Protein AF-A0ABD5FS19-F1 (afdb_monomer)

Nearest PDB structures (foldseek):
  4tph-assembly1_B  TM=1.450E-01  e=2.438E-01  Shewanella oneidensis MR-1
  6grk-assembly3_B  TM=1.676E-01  e=4.017E+00  Aeromonas hydrophila

Mean predicted aligned error: 8.97 Å

pLDDT: mean 82.82, std 18.38, range [23.53, 98.62]

Foldseek 3Di:
DPLVVLLVLLLLLVLQVLLVLLLLQVCLDPDNDQDLVPQPPPVCDPVSVVSVVSCCRHVFLSLLSLLLVLLNLLQVLQQCVPVPPPPNVVSLVVSLVVCCVVQVVVLVVLLVVVVVVVLVVVVCCCVVVVDDPCVSVVVCVQLPHPVSLSFFSAKDWQPAAFPVRHTQIAGAHVLRLSLSSLLSSVLSVCVVVLLVCLLVPLPVVLVVLLVCQLRSNFPPDTSHGSSNNNSSSNNNSCSSVNHRPLVVLVDPVNQVCLVVLLVVLSVVLSVCPSPHNVNSNSSSSNSVSSSSNSSNVSSVVVVPDPDDSPPSSVCSVCSVVSNSCSLVVCVPVVVVVVVVCCVVCVVPVCVVDPDDPPVVVVVVVVVVVVVVVSRRD

Solvent-accessible surface area (backbone atoms only — not comparable to full-atom values): 20138 Å² total; per-residue (Å²): 129,60,60,70,62,47,41,54,50,42,58,46,53,41,41,37,60,34,27,50,24,51,48,31,47,75,54,72,67,84,68,86,74,80,69,70,87,74,47,53,83,86,76,55,45,75,64,43,51,49,53,51,51,49,42,46,47,22,71,47,58,15,57,20,28,62,47,44,52,27,22,53,49,20,23,64,71,28,55,63,60,80,77,58,71,88,51,58,68,62,49,51,54,54,49,51,59,53,40,42,67,72,44,53,47,55,51,52,53,54,39,50,52,47,52,52,52,53,50,51,54,52,52,49,42,27,71,76,67,67,44,62,77,62,59,59,57,51,53,43,49,75,37,63,41,80,66,26,42,71,49,47,40,33,66,50,58,50,93,53,45,28,94,85,71,44,57,39,61,48,50,14,16,68,48,52,78,51,29,59,59,48,20,49,51,45,49,61,70,48,37,70,62,52,46,61,48,34,73,76,40,37,66,62,53,40,50,52,33,49,49,31,43,40,50,47,52,57,70,76,44,82,43,47,50,35,63,49,53,31,27,18,43,51,19,25,37,40,18,68,68,73,46,49,63,56,64,58,49,54,34,67,69,52,36,52,48,16,47,54,47,19,52,53,23,45,55,50,30,64,77,36,57,91,49,59,57,64,24,55,33,35,42,41,48,16,32,57,24,36,30,47,32,50,55,42,52,48,44,50,54,57,71,71,44,93,82,58,81,69,68,59,56,71,45,33,76,47,18,61,54,53,55,68,45,44,63,64,51,46,69,51,49,52,60,52,51,53,51,49,50,52,64,73,51,48,75,64,51,62,77,73,56,85,80,72,99,57,67,68,63,52,50,52,52,50,51,51,50,50,52,50,49,70,69,63,109

Organism: Bacteroides fragilis (NCBI:txid817)

Radius of gyration: 22.94 Å; Cα contacts (8 Å, |Δi|>4): 409; chains: 1; bounding box: 53×56×65 Å

InterPro domains:
  IPR002656 Acyltransferase 3 domain [PF01757] (19-354)

Sequence (377 aa):
MNNQTLDSKVCRNLQLPLAIMVVFLHSFGLPSDVDIAGIDYTSLTGLDFYNLIRVICSRLLSNCAVPAFFIISGYYFFYDINSLGNNHKSYFIGKWRKRLYSLLIPYLVWNTIYILYTFFIRIAGVIIKGKSLSSIYDWISEYGNFFSLYWNCTSWSATIPNIFGSYEGFTSPLLFPMWFIRDLIVVVLIAPLLYFILKKYPLATVFSLVICYTLSINFNVPGLSIISITFFAVGASIAIHRKSLIQILSMPAIKISAYCMSVISLIVSIVIFEQGLLYQIVYKIFCLFGTISLFNILASLLAHNKYRDYKFTKFSGASFFIFAMHIFVLGIIVPVLNFAYFFLFKGNILTVVGGVKNSWHLFLHYQTLLAISLFQL

Secondary structure (DSSP, 8-state):
--HHHHHHHHHHHHHHHHHHHHHHHH---SSS---STT--TTT--HHHHHHHHHIIIIIIGGGGHHHHHHHHHHHHHHTTGGGSTT-HHHHHHHHHHHHIIIIIHHHHHHHHHHHHHHHHHHHHHHHHH---THHHHHHHHHT-STTGGGTTSEEEE-SS--TTS---EEEE-SSGGGHHHHHHHHHHHHHHHHHHHHHH-HHHHHHHHHHHHHTT----BTTB-HHHHHHHHHHHHHHHTT--HHHHHTSHHHHHHHHHHHHHHHHHHHHTTT-HHHHHHHHHHHHHHHHHHHHHHHHHHHHH-TT-TTTSTTSTTHHHHHHHHHHHHHHHHHHHHHHHHHHHHHHHHTTT------HHHHHHHHHHHHHHHHS--

Structure (mmCIF, N/CA/C/O backbone):
data_AF-A0ABD5FS19-F1
#
_entry.id   AF-A0ABD5FS19-F1
#
loop_
_atom_site.group_PDB
_atom_site.id
_atom_site.type_symbol
_atom_site.label_atom_id
_atom_site.label_alt_id
_atom_site.label_comp_id
_atom_site.label_asym_id
_atom_site.label_entity_id
_atom_site.label_seq_id
_atom_site.pdbx_PDB_ins_code
_atom_site.Cartn_x
_atom_site.Cartn_y
_atom_site.Cartn_z
_atom_site.occupancy
_atom_site.B_iso_or_equiv
_atom_site.auth_seq_id
_atom_site.auth_comp_id
_atom_site.auth_asym_id
_atom_site.auth_atom_id
_atom_site.pdbx_PDB_model_num
ATOM 1 N N . MET A 1 1 ? -23.362 17.175 8.823 1.00 55.53 1 MET A N 1
ATOM 2 C CA . MET A 1 1 ? -23.360 15.766 8.356 1.00 55.53 1 MET A CA 1
ATOM 3 C C . MET A 1 1 ? -22.959 14.898 9.541 1.00 55.53 1 MET A C 1
ATOM 5 O O . MET A 1 1 ? -22.041 15.302 10.237 1.00 55.53 1 MET A O 1
ATOM 9 N N . ASN A 1 2 ? -23.631 13.775 9.816 1.00 70.69 2 ASN A N 1
ATOM 10 C CA . ASN A 1 2 ? -23.195 12.862 10.887 1.00 70.69 2 ASN A CA 1
ATOM 11 C C . ASN A 1 2 ? -21.801 12.300 10.533 1.00 70.69 2 ASN A C 1
ATOM 13 O O . ASN A 1 2 ? -21.577 11.927 9.379 1.00 70.69 2 ASN A O 1
ATOM 17 N N . ASN A 1 3 ? -20.881 12.219 11.495 1.00 71.94 3 ASN A N 1
ATOM 18 C CA . ASN A 1 3 ? -19.509 11.734 11.302 1.00 71.94 3 ASN A CA 1
ATOM 19 C C . ASN A 1 3 ? -19.455 10.369 10.588 1.00 71.94 3 ASN A C 1
ATOM 21 O O . ASN A 1 3 ? -18.656 10.183 9.676 1.00 71.94 3 ASN A O 1
ATOM 25 N N . GLN A 1 4 ? -20.388 9.458 10.887 1.00 68.56 4 GLN A N 1
ATOM 26 C CA . GLN A 1 4 ? -20.472 8.149 10.219 1.00 68.56 4 GLN A CA 1
ATOM 27 C C . GLN A 1 4 ? -20.791 8.257 8.717 1.00 68.56 4 GLN A C 1
ATOM 29 O O . GLN A 1 4 ? -20.263 7.510 7.893 1.00 68.56 4 GLN A O 1
ATOM 34 N N . THR A 1 5 ? -21.641 9.218 8.345 1.00 78.62 5 THR A N 1
ATOM 35 C CA . THR A 1 5 ? -21.975 9.482 6.938 1.00 78.62 5 THR A CA 1
ATOM 36 C C . THR A 1 5 ? -20.817 10.148 6.197 1.00 78.62 5 THR A C 1
ATOM 38 O O . THR A 1 5 ? -20.646 9.908 5.004 1.00 78.62 5 THR A O 1
ATOM 41 N N . LEU A 1 6 ? -19.996 10.942 6.894 1.00 82.94 6 LEU A N 1
ATOM 42 C CA . LEU A 1 6 ? -18.801 11.565 6.329 1.00 82.94 6 LEU A CA 1
ATOM 43 C C . LEU A 1 6 ? -17.693 10.538 6.085 1.00 82.94 6 LEU A C 1
ATOM 45 O O . LEU A 1 6 ? -17.169 10.493 4.976 1.00 82.94 6 LEU A O 1
ATOM 49 N N . ASP A 1 7 ? -17.407 9.672 7.061 1.00 86.31 7 ASP A N 1
ATOM 50 C CA . ASP A 1 7 ? -16.398 8.612 6.936 1.00 86.31 7 ASP A CA 1
ATOM 51 C C . ASP A 1 7 ? -16.684 7.716 5.720 1.00 86.31 7 ASP A C 1
ATOM 53 O O . ASP A 1 7 ? -15.810 7.499 4.880 1.00 86.31 7 ASP A O 1
ATOM 57 N N . SER A 1 8 ? -17.940 7.271 5.573 1.00 86.75 8 SER A N 1
ATOM 58 C CA . SER A 1 8 ? -18.391 6.463 4.430 1.00 86.75 8 SER A CA 1
ATOM 59 C C . SER A 1 8 ? -18.205 7.163 3.088 1.00 86.75 8 SER A C 1
ATOM 61 O O . SER A 1 8 ? -17.662 6.580 2.144 1.00 86.75 8 SER A O 1
ATOM 63 N N . LYS A 1 9 ? -18.592 8.439 2.999 1.00 85.75 9 LYS A N 1
ATOM 64 C CA . LYS A 1 9 ? -18.441 9.217 1.768 1.00 85.75 9 LYS A CA 1
ATOM 65 C C . LYS A 1 9 ? -16.978 9.462 1.417 1.00 85.75 9 LYS A C 1
ATOM 67 O O . LYS A 1 9 ? -16.621 9.287 0.255 1.00 85.75 9 LYS A O 1
ATOM 72 N N . VAL A 1 10 ? -16.136 9.840 2.379 1.00 86.44 10 VAL A N 1
ATOM 73 C CA . VAL A 1 10 ? -14.706 10.078 2.130 1.00 86.44 10 VAL A CA 1
ATOM 74 C C . VAL A 1 10 ? -14.036 8.784 1.677 1.00 86.44 10 VAL A C 1
ATOM 76 O O . VAL A 1 10 ? -13.439 8.757 0.605 1.00 86.44 10 VAL A O 1
ATOM 79 N N . CYS A 1 11 ? -14.209 7.683 2.414 1.00 88.38 11 CYS A N 1
ATOM 80 C CA . CYS A 1 11 ? -13.580 6.409 2.064 1.00 88.38 11 CYS A CA 1
ATOM 81 C C . CYS A 1 11 ? -14.018 5.900 0.685 1.00 88.38 11 CYS A C 1
ATOM 83 O O . CYS A 1 11 ? -13.180 5.451 -0.093 1.00 88.38 11 CYS A O 1
ATOM 85 N N . ARG A 1 12 ? -15.311 5.998 0.346 1.00 86.12 12 ARG A N 1
ATOM 86 C CA . ARG A 1 12 ? -15.819 5.564 -0.964 1.00 86.12 12 ARG A CA 1
ATOM 87 C C . ARG A 1 12 ? -15.303 6.435 -2.110 1.00 86.12 12 ARG A C 1
ATOM 89 O O . ARG A 1 12 ? -14.964 5.903 -3.162 1.00 86.12 12 ARG A O 1
ATOM 96 N N . ASN A 1 13 ? -15.234 7.753 -1.920 1.00 86.25 13 ASN A N 1
ATOM 97 C CA . ASN A 1 13 ? -14.739 8.668 -2.950 1.00 86.25 13 ASN A CA 1
ATOM 98 C C . ASN A 1 13 ? -13.209 8.634 -3.093 1.00 86.25 13 ASN A C 1
ATOM 100 O O . ASN A 1 13 ? -12.718 8.990 -4.158 1.00 86.25 13 ASN A O 1
ATOM 104 N N . LEU A 1 14 ? -12.462 8.170 -2.081 1.00 88.00 14 LEU A N 1
ATOM 105 C CA . LEU A 1 14 ? -11.017 7.941 -2.192 1.00 88.00 14 LEU A CA 1
ATOM 106 C C . LEU A 1 14 ? -10.673 6.749 -3.089 1.00 88.00 14 LEU A C 1
ATOM 108 O O . LEU A 1 14 ? -9.644 6.780 -3.751 1.00 88.00 14 LEU A O 1
ATOM 112 N N . GLN A 1 15 ? -11.517 5.717 -3.165 1.00 87.25 15 GLN A N 1
ATOM 113 C CA . GLN A 1 15 ? -11.172 4.469 -3.863 1.00 87.25 15 GLN A CA 1
ATOM 114 C C . GLN A 1 15 ? -10.730 4.669 -5.319 1.00 87.25 15 GLN A C 1
ATOM 116 O O . GLN A 1 15 ? -9.799 4.008 -5.768 1.00 87.25 15 GLN A O 1
ATOM 121 N N . LEU A 1 16 ? -11.381 5.565 -6.068 1.00 87.81 16 LEU A N 1
ATOM 122 C CA . LEU A 1 16 ? -11.031 5.821 -7.467 1.00 87.81 16 LEU A CA 1
ATOM 123 C C . LEU A 1 16 ? -9.725 6.623 -7.620 1.00 87.81 16 LEU A C 1
ATOM 125 O O . LEU A 1 16 ? -8.843 6.121 -8.313 1.00 87.81 16 LEU A O 1
ATOM 129 N N . PRO A 1 17 ? -9.543 7.795 -6.976 1.00 90.00 17 PRO A N 1
ATOM 130 C CA . PRO A 1 17 ? -8.254 8.485 -6.957 1.00 90.00 17 PRO A CA 1
ATOM 131 C C . PRO A 1 17 ? -7.098 7.578 -6.536 1.00 90.00 17 PRO A C 1
ATOM 133 O O . PRO A 1 17 ? -6.066 7.565 -7.196 1.00 90.00 17 PRO A O 1
ATOM 136 N N . LEU A 1 18 ? -7.294 6.765 -5.495 1.00 91.56 18 LEU A N 1
ATOM 137 C CA . LEU A 1 18 ? -6.275 5.834 -5.024 1.00 91.56 18 LEU A CA 1
ATOM 138 C C . LEU A 1 18 ? -5.951 4.744 -6.055 1.00 91.56 18 LEU A C 1
ATOM 140 O O . LEU A 1 18 ? -4.785 4.415 -6.243 1.00 91.56 18 LEU A O 1
ATOM 144 N N . ALA A 1 19 ? -6.950 4.206 -6.760 1.00 89.56 19 ALA A N 1
ATOM 145 C CA . ALA A 1 19 ? -6.707 3.252 -7.842 1.00 89.56 19 ALA A CA 1
ATOM 146 C C . ALA A 1 19 ? -5.926 3.892 -9.003 1.00 89.56 19 ALA A C 1
ATOM 148 O O . ALA A 1 19 ? -5.012 3.272 -9.531 1.00 89.56 19 ALA A O 1
ATOM 149 N N . ILE A 1 20 ? -6.236 5.142 -9.363 1.00 89.81 20 ILE A N 1
ATOM 150 C CA . ILE A 1 20 ? -5.501 5.898 -10.392 1.00 89.81 20 ILE A CA 1
ATOM 151 C C . ILE A 1 20 ? -4.053 6.156 -9.954 1.00 89.81 20 ILE A C 1
ATOM 153 O O . ILE A 1 20 ? -3.135 6.005 -10.753 1.00 89.81 20 ILE A O 1
ATOM 157 N N . MET A 1 21 ? -3.833 6.487 -8.682 1.00 91.50 21 MET A N 1
ATOM 158 C CA . MET A 1 21 ? -2.493 6.620 -8.108 1.00 91.50 21 MET A CA 1
ATOM 159 C C . MET A 1 21 ? -1.697 5.312 -8.218 1.00 91.50 21 MET A C 1
ATOM 161 O O . MET A 1 21 ? -0.532 5.343 -8.586 1.00 91.50 21 MET A O 1
ATOM 165 N N . VAL A 1 22 ? -2.318 4.147 -8.008 1.00 89.44 22 VAL A N 1
ATOM 166 C CA . VAL A 1 22 ? -1.642 2.857 -8.255 1.00 89.44 22 VAL A CA 1
ATOM 167 C C . VAL A 1 22 ? -1.255 2.692 -9.731 1.00 89.44 22 VAL A C 1
ATOM 169 O O . VAL A 1 22 ? -0.171 2.195 -10.019 1.00 89.44 22 VAL A O 1
ATOM 172 N N . VAL A 1 23 ? -2.078 3.156 -10.678 1.00 89.06 23 VAL A N 1
ATOM 173 C CA . VAL A 1 23 ? -1.700 3.142 -12.104 1.00 89.06 23 VAL A CA 1
ATOM 174 C C . VAL A 1 23 ? -0.482 4.030 -12.359 1.00 89.06 23 VAL A C 1
ATOM 176 O O . VAL A 1 23 ? 0.440 3.600 -13.046 1.00 89.06 23 VAL A O 1
ATOM 179 N N . PHE A 1 24 ? -0.443 5.237 -11.785 1.00 87.38 24 PHE A N 1
ATOM 180 C CA . PHE A 1 24 ? 0.720 6.123 -11.898 1.00 87.38 24 PHE A CA 1
ATOM 181 C C . PHE A 1 24 ? 1.978 5.519 -11.268 1.00 87.38 24 PHE A C 1
ATOM 183 O O . PHE A 1 24 ? 3.045 5.619 -11.865 1.00 87.38 24 PHE A O 1
ATOM 190 N N . LEU A 1 25 ? 1.856 4.822 -10.133 1.00 85.12 25 LEU A N 1
ATOM 191 C CA . LEU A 1 25 ? 2.974 4.116 -9.496 1.00 85.12 25 LEU A CA 1
ATOM 192 C C . LEU A 1 25 ? 3.667 3.131 -10.451 1.00 85.12 25 LEU A C 1
ATOM 194 O O . LEU A 1 25 ? 4.890 3.019 -10.445 1.00 85.12 25 LEU A O 1
ATOM 198 N N . HIS A 1 26 ? 2.883 2.440 -11.280 1.00 82.56 26 HIS A N 1
ATOM 199 C CA . HIS A 1 26 ? 3.366 1.442 -12.240 1.00 82.56 26 HIS A CA 1
ATOM 200 C C . HIS A 1 26 ? 3.585 1.990 -13.656 1.00 82.56 26 HIS A C 1
ATOM 202 O O . HIS A 1 26 ? 4.006 1.257 -14.547 1.00 82.56 26 HIS A O 1
ATOM 208 N N . SER A 1 27 ? 3.330 3.278 -13.878 1.00 79.00 27 SER A N 1
ATOM 209 C CA . SER A 1 27 ? 3.465 3.937 -15.174 1.00 79.00 27 SER A CA 1
ATOM 210 C C . SER A 1 27 ? 4.589 4.961 -15.112 1.00 79.00 27 SER A C 1
ATOM 212 O O . SER A 1 27 ? 4.345 6.168 -15.113 1.00 79.00 27 SER A O 1
ATOM 214 N N . PHE A 1 28 ? 5.836 4.486 -15.075 1.00 66.75 28 PHE A N 1
ATOM 215 C CA . PHE A 1 28 ? 6.964 5.390 -14.893 1.00 66.75 28 PHE A CA 1
ATOM 216 C C . PHE A 1 28 ? 7.374 6.145 -16.163 1.00 66.75 28 PHE A C 1
ATOM 218 O O . PHE A 1 28 ? 8.245 6.969 -16.053 1.00 66.75 28 PHE A O 1
ATOM 225 N N . GLY A 1 29 ? 6.759 5.995 -17.340 1.00 61.09 29 GLY A N 1
ATOM 226 C CA . GLY A 1 29 ? 7.199 6.739 -18.539 1.00 61.09 29 GLY A CA 1
ATOM 227 C C . GLY A 1 29 ? 8.622 6.369 -19.007 1.00 61.09 29 GLY A C 1
ATOM 228 O O . GLY A 1 29 ? 9.231 5.435 -18.492 1.00 61.09 29 GLY A O 1
ATOM 229 N N . LEU A 1 30 ? 9.137 7.060 -20.030 1.00 55.97 30 LEU A N 1
ATOM 230 C CA . LEU A 1 30 ? 10.420 6.753 -20.691 1.00 55.97 30 LEU A CA 1
ATOM 231 C C . LEU A 1 30 ? 11.322 8.001 -20.749 1.00 55.97 30 LEU A C 1
ATOM 233 O O . LEU A 1 30 ? 10.772 9.088 -20.955 1.00 55.97 30 LEU A O 1
ATOM 237 N N . PRO A 1 31 ? 12.665 7.875 -20.621 1.00 60.69 31 PRO A N 1
ATOM 238 C CA . PRO A 1 31 ? 13.443 6.680 -20.232 1.00 60.69 31 PRO A CA 1
ATOM 239 C C . PRO A 1 31 ? 13.215 6.290 -18.762 1.00 60.69 31 PRO A C 1
ATOM 241 O O . PRO A 1 31 ? 12.739 7.116 -17.995 1.00 60.69 31 PRO A O 1
ATOM 244 N N . SER A 1 32 ? 13.504 5.050 -18.348 1.00 59.72 32 SER A N 1
ATOM 245 C CA . SER A 1 32 ? 13.251 4.586 -16.968 1.00 59.72 32 SER A CA 1
ATOM 246 C C . SER A 1 32 ? 14.016 5.381 -15.919 1.00 59.72 32 SER A C 1
ATOM 248 O O . SER A 1 32 ? 13.501 5.550 -14.826 1.00 59.72 32 SER A O 1
ATOM 250 N N . ASP A 1 33 ? 15.179 5.920 -16.256 1.00 64.69 33 ASP A N 1
ATOM 251 C CA . ASP A 1 33 ? 16.037 6.608 -15.301 1.00 64.69 33 ASP A CA 1
ATOM 252 C C . ASP A 1 33 ? 15.766 8.114 -15.382 1.00 64.69 33 ASP A C 1
ATOM 254 O O . ASP A 1 33 ? 15.631 8.674 -16.474 1.00 64.69 33 ASP A O 1
ATOM 258 N N . VAL A 1 34 ? 15.630 8.767 -14.227 1.00 69.44 34 VAL A N 1
ATOM 259 C CA . VAL A 1 34 ? 15.417 10.217 -14.144 1.00 69.44 34 VAL A CA 1
ATOM 260 C C . VAL A 1 34 ? 16.568 10.823 -13.367 1.00 69.44 34 VAL A C 1
ATOM 262 O O . VAL A 1 34 ? 16.692 10.601 -12.164 1.00 69.44 34 VAL A O 1
ATOM 265 N N . ASP A 1 35 ? 17.381 11.619 -14.053 1.00 68.75 35 ASP A N 1
ATOM 266 C CA . ASP A 1 35 ? 18.395 12.438 -13.406 1.00 68.75 35 ASP A CA 1
ATOM 267 C C . ASP A 1 35 ? 17.763 13.742 -12.903 1.00 68.75 35 ASP A C 1
ATOM 269 O O . ASP A 1 35 ? 17.669 14.736 -13.620 1.00 68.75 35 ASP A O 1
ATOM 273 N N . ILE A 1 36 ? 17.270 13.719 -11.662 1.00 70.75 36 ILE A N 1
ATOM 274 C CA . ILE A 1 36 ? 16.729 14.919 -11.001 1.00 70.75 36 ILE A CA 1
ATOM 275 C C . ILE A 1 36 ? 17.852 15.895 -10.624 1.00 70.75 36 ILE A C 1
ATOM 277 O O . ILE A 1 36 ? 17.618 17.102 -10.551 1.00 70.75 36 ILE A O 1
ATOM 281 N N . ALA A 1 37 ? 19.070 15.394 -10.395 1.00 65.56 37 ALA A N 1
ATOM 282 C CA . ALA A 1 37 ? 20.219 16.230 -10.059 1.00 65.56 37 ALA A CA 1
ATOM 283 C C . ALA A 1 37 ? 20.685 17.065 -11.265 1.00 65.56 37 ALA A C 1
ATOM 285 O O . ALA A 1 37 ? 21.211 18.159 -11.077 1.00 65.56 37 ALA A O 1
ATOM 286 N N . GLY A 1 38 ? 20.437 16.575 -12.482 1.00 65.88 38 GLY A N 1
ATOM 287 C CA . GLY A 1 38 ? 20.676 17.276 -13.742 1.00 65.88 38 GLY A CA 1
ATOM 288 C C . GLY A 1 38 ? 19.577 18.253 -14.179 1.00 65.88 38 GLY A C 1
ATOM 289 O O . GLY A 1 38 ? 19.713 18.839 -15.250 1.00 65.88 38 GLY A O 1
ATOM 290 N N . ILE A 1 39 ? 18.501 18.442 -13.396 1.00 70.75 39 ILE A N 1
ATOM 291 C CA . ILE A 1 39 ? 17.452 19.421 -13.728 1.00 70.75 39 ILE A CA 1
ATOM 292 C C . ILE A 1 39 ? 18.026 20.835 -13.634 1.00 70.75 39 ILE A C 1
ATOM 294 O O . ILE A 1 39 ? 18.438 21.287 -12.563 1.00 70.75 39 ILE A O 1
ATOM 298 N N . ASP A 1 40 ? 17.978 21.568 -14.743 1.00 69.69 40 ASP A N 1
ATOM 299 C CA . ASP A 1 40 ? 18.271 22.994 -14.732 1.00 69.69 40 ASP A CA 1
ATOM 300 C C . ASP A 1 40 ? 17.059 23.775 -14.203 1.00 69.69 40 ASP A C 1
ATOM 302 O O . ASP A 1 40 ? 16.144 24.162 -14.934 1.00 69.69 40 ASP A O 1
ATOM 306 N N . TYR A 1 41 ? 17.069 24.039 -12.896 1.00 70.75 41 TYR A N 1
ATOM 307 C CA . TYR A 1 41 ? 16.031 24.819 -12.217 1.00 70.75 41 TYR A CA 1
ATOM 308 C C . TYR A 1 41 ? 15.955 26.285 -12.677 1.00 70.75 41 TYR A C 1
ATOM 310 O O . TYR A 1 41 ? 14.996 26.971 -12.324 1.00 70.75 41 TYR A O 1
ATOM 318 N N . THR A 1 42 ? 16.943 26.780 -13.433 1.00 71.94 42 THR A N 1
ATOM 319 C CA . THR A 1 42 ? 16.977 28.168 -13.913 1.00 71.94 42 THR A CA 1
ATOM 320 C C . THR A 1 42 ? 16.282 28.342 -15.259 1.00 71.94 42 THR A C 1
ATOM 322 O O . THR A 1 42 ? 15.569 29.329 -15.443 1.00 71.94 42 THR A O 1
ATOM 325 N N . SER A 1 43 ? 16.439 27.383 -16.179 1.00 74.06 43 SER A N 1
ATOM 326 C CA . SER A 1 43 ? 15.809 27.427 -17.504 1.00 74.06 43 SER A CA 1
ATOM 327 C C . SER A 1 43 ? 14.513 26.615 -17.597 1.00 74.06 43 SER A C 1
ATOM 329 O O . SER A 1 43 ? 13.659 26.967 -18.412 1.00 74.06 43 SER A O 1
ATOM 331 N N . LEU A 1 44 ? 14.329 25.594 -16.740 1.00 77.12 44 LEU A N 1
ATOM 332 C CA . LEU A 1 44 ? 13.113 24.776 -16.613 1.00 77.12 44 LEU A CA 1
ATOM 333 C C . LEU A 1 44 ? 12.568 24.347 -17.983 1.00 77.12 44 LEU A C 1
ATOM 335 O O . LEU A 1 44 ? 11.447 24.682 -18.380 1.00 77.12 44 LEU A O 1
ATOM 339 N N . THR A 1 45 ? 13.387 23.611 -18.735 1.00 81.75 45 THR A N 1
ATOM 340 C CA . THR A 1 45 ? 12.992 23.147 -20.064 1.00 81.75 45 THR A CA 1
ATOM 341 C C . THR A 1 45 ? 11.733 22.273 -19.988 1.00 81.75 45 THR A C 1
ATOM 343 O O . THR A 1 45 ? 11.374 21.724 -18.943 1.00 81.75 45 THR A O 1
ATOM 346 N N . GLY A 1 46 ? 11.041 22.086 -21.117 1.00 79.56 46 GLY A N 1
ATOM 347 C CA . GLY A 1 46 ? 9.865 21.206 -21.159 1.00 79.56 46 GLY A CA 1
ATOM 348 C C . GLY A 1 46 ? 10.161 19.771 -20.689 1.00 79.56 46 GLY A C 1
ATOM 349 O O . GLY A 1 46 ? 9.284 19.122 -20.118 1.00 79.56 46 GLY A O 1
ATOM 350 N N . LEU A 1 47 ? 11.400 19.299 -20.876 1.00 78.62 47 LEU A N 1
ATOM 351 C CA . LEU A 1 47 ? 11.864 18.000 -20.390 1.00 78.62 47 LEU A CA 1
ATOM 352 C C . LEU A 1 47 ? 12.034 17.990 -18.863 1.00 78.62 47 LEU A C 1
ATOM 354 O O . LEU A 1 47 ? 11.596 17.042 -18.213 1.00 78.62 47 LEU A O 1
ATOM 358 N N . ASP A 1 48 ? 12.594 19.057 -18.291 1.00 81.56 48 ASP A N 1
ATOM 359 C CA . ASP A 1 48 ? 12.745 19.220 -16.840 1.00 81.56 48 ASP A CA 1
ATOM 360 C C . ASP A 1 48 ? 11.388 19.251 -16.138 1.00 81.56 48 ASP A C 1
ATOM 362 O O . ASP A 1 48 ? 11.165 18.548 -15.150 1.00 81.56 48 ASP A O 1
ATOM 366 N N . PHE A 1 49 ? 10.438 20.006 -16.697 1.00 82.88 49 PHE A N 1
ATOM 367 C CA . PHE A 1 49 ? 9.072 20.053 -16.188 1.00 82.88 49 PHE A CA 1
ATOM 368 C C . PHE A 1 49 ? 8.390 18.679 -16.264 1.00 82.88 49 PHE A C 1
ATOM 370 O O . PHE A 1 49 ? 7.767 18.239 -15.295 1.00 82.88 49 PHE A O 1
ATOM 377 N N . TYR A 1 50 ? 8.542 17.962 -17.382 1.00 82.94 50 TYR A N 1
ATOM 378 C CA . TYR A 1 50 ? 8.031 16.598 -17.527 1.00 82.94 50 TYR A CA 1
ATOM 379 C C . TYR A 1 50 ? 8.629 15.640 -16.483 1.00 82.94 50 TYR A C 1
ATOM 381 O O . TYR A 1 50 ? 7.878 14.914 -15.824 1.00 82.94 50 TYR A O 1
ATOM 389 N N . ASN A 1 51 ? 9.949 15.670 -16.282 1.00 82.75 51 ASN A N 1
ATOM 390 C CA . ASN A 1 51 ? 10.646 14.833 -15.303 1.00 82.75 51 ASN A CA 1
ATOM 391 C C . ASN A 1 51 ? 10.186 15.128 -13.870 1.00 82.75 51 ASN A C 1
ATOM 393 O O . ASN A 1 51 ? 9.893 14.198 -13.113 1.00 82.75 51 ASN A O 1
ATOM 397 N N . LEU A 1 52 ? 10.028 16.406 -13.517 1.00 85.12 52 LEU A N 1
ATOM 398 C CA . LEU A 1 52 ? 9.533 16.820 -12.207 1.00 85.12 52 LEU A CA 1
ATOM 399 C C . LEU A 1 52 ? 8.110 16.303 -11.946 1.00 85.12 52 LEU A C 1
ATOM 401 O O . LEU A 1 52 ? 7.852 15.679 -10.914 1.00 85.12 52 LEU A O 1
ATOM 405 N N . ILE A 1 53 ? 7.187 16.513 -12.890 1.00 86.75 53 ILE A N 1
ATOM 406 C CA . ILE A 1 53 ? 5.798 16.046 -12.765 1.00 86.75 53 ILE A CA 1
ATOM 407 C C . ILE A 1 53 ? 5.746 14.523 -12.657 1.00 86.75 53 ILE A C 1
ATOM 409 O O . ILE A 1 53 ? 5.057 13.983 -11.789 1.00 86.75 53 ILE A O 1
ATOM 413 N N .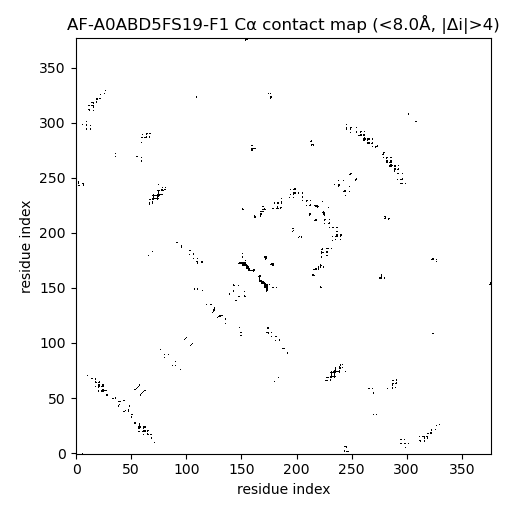 ARG A 1 54 ? 6.509 13.816 -13.494 1.00 84.25 54 ARG A N 1
ATOM 414 C CA . ARG A 1 54 ? 6.599 12.356 -13.472 1.00 84.25 54 ARG A CA 1
ATOM 415 C C . ARG A 1 54 ? 7.062 11.834 -12.113 1.00 84.25 54 ARG A C 1
ATOM 417 O O . ARG A 1 54 ? 6.465 10.879 -11.614 1.00 84.25 54 ARG A O 1
ATOM 424 N N . VAL A 1 55 ? 8.086 12.438 -11.508 1.00 86.94 55 VAL A N 1
ATOM 425 C CA . VAL A 1 55 ? 8.602 12.043 -10.186 1.00 86.94 55 VAL A CA 1
ATOM 426 C C . VAL A 1 55 ? 7.562 12.303 -9.103 1.00 86.94 55 VAL A C 1
ATOM 428 O O . VAL A 1 55 ? 7.237 11.398 -8.330 1.00 86.94 55 VAL A O 1
ATOM 431 N N . ILE A 1 56 ? 6.990 13.508 -9.074 1.00 89.06 56 ILE A N 1
ATOM 432 C CA . ILE A 1 56 ? 5.980 13.891 -8.083 1.00 89.06 56 ILE A CA 1
ATOM 433 C C . ILE A 1 56 ? 4.775 12.954 -8.159 1.00 89.06 56 ILE A C 1
ATOM 435 O O . ILE A 1 56 ? 4.341 12.428 -7.134 1.00 89.06 56 ILE A O 1
ATOM 439 N N . CYS A 1 57 ? 4.245 12.708 -9.357 1.00 88.88 57 CYS A N 1
ATOM 440 C CA . CYS A 1 57 ? 3.070 11.866 -9.538 1.00 88.88 57 CYS A CA 1
ATOM 441 C C . CYS A 1 57 ? 3.380 10.386 -9.295 1.00 88.88 57 CYS A C 1
ATOM 443 O O . CYS A 1 57 ? 2.663 9.747 -8.529 1.00 88.88 57 CYS A O 1
ATOM 445 N N . SER A 1 58 ? 4.437 9.839 -9.898 1.00 85.56 58 SER A N 1
ATOM 446 C CA . SER A 1 58 ? 4.655 8.384 -9.977 1.00 85.56 58 SER A CA 1
ATOM 447 C C . SER A 1 58 ? 5.532 7.833 -8.852 1.00 85.56 58 SER A C 1
ATOM 449 O O . SER A 1 58 ? 5.296 6.719 -8.397 1.00 85.56 58 SER A O 1
ATOM 451 N N . ARG A 1 59 ? 6.528 8.592 -8.368 1.00 85.06 59 ARG A N 1
ATOM 452 C CA . ARG A 1 59 ? 7.475 8.133 -7.328 1.00 85.06 59 ARG A CA 1
ATOM 453 C C . ARG A 1 59 ? 7.130 8.637 -5.937 1.00 85.06 59 ARG A C 1
ATOM 455 O O . ARG A 1 59 ? 7.483 7.983 -4.965 1.00 85.06 59 ARG A O 1
ATOM 462 N N . LEU A 1 60 ? 6.432 9.763 -5.819 1.00 89.75 60 LEU A N 1
ATOM 463 C CA . LEU A 1 60 ? 6.101 10.347 -4.520 1.00 89.75 60 LEU A CA 1
ATOM 464 C C . LEU A 1 60 ? 4.615 10.164 -4.209 1.00 89.75 60 LEU A C 1
ATOM 466 O O . LEU A 1 60 ? 4.263 9.253 -3.461 1.00 89.75 60 LEU A O 1
ATOM 470 N N . LEU A 1 61 ? 3.729 10.970 -4.802 1.00 92.12 61 LEU A N 1
ATOM 471 C CA . LEU A 1 61 ? 2.305 11.017 -4.445 1.00 92.12 61 LEU A CA 1
ATOM 472 C C . LEU A 1 61 ? 1.640 9.644 -4.489 1.00 92.12 61 LEU A C 1
ATOM 474 O O . LEU A 1 61 ? 0.912 9.296 -3.561 1.00 92.12 61 LEU A O 1
ATOM 478 N N . SER A 1 62 ? 1.903 8.856 -5.533 1.00 91.56 62 SER A N 1
ATOM 479 C CA . SER A 1 62 ? 1.253 7.557 -5.726 1.00 91.56 62 SER A CA 1
ATOM 480 C C . SER A 1 62 ? 1.478 6.566 -4.583 1.00 91.56 62 SER A C 1
ATOM 482 O O . SER A 1 62 ? 0.615 5.731 -4.306 1.00 91.56 62 SER A O 1
ATOM 484 N N . ASN A 1 63 ? 2.572 6.713 -3.838 1.00 91.12 63 ASN A N 1
ATOM 485 C CA . ASN A 1 63 ? 2.888 5.854 -2.703 1.00 91.12 63 ASN A CA 1
ATOM 486 C C . ASN A 1 63 ? 2.051 6.123 -1.449 1.00 91.12 63 ASN A C 1
ATOM 488 O O . ASN A 1 63 ? 2.010 5.289 -0.548 1.00 91.12 63 ASN A O 1
ATOM 492 N N . CYS A 1 64 ? 1.280 7.213 -1.421 1.00 95.25 64 CYS A N 1
ATOM 493 C CA . CYS A 1 64 ? 0.236 7.419 -0.416 1.00 95.25 64 CYS A CA 1
ATOM 494 C C . CYS A 1 64 ? -0.978 6.493 -0.624 1.00 95.25 64 CYS A C 1
ATOM 496 O O . CYS A 1 64 ? -1.812 6.358 0.275 1.00 95.25 64 CYS A O 1
ATOM 498 N N . ALA A 1 65 ? -1.114 5.840 -1.788 1.00 94.75 65 ALA A N 1
ATOM 499 C CA . ALA A 1 65 ? -2.319 5.075 -2.092 1.00 94.75 65 ALA A CA 1
ATOM 500 C C . ALA A 1 65 ? -2.453 3.784 -1.286 1.00 94.75 65 ALA A C 1
ATOM 502 O O . ALA A 1 65 ? -3.514 3.505 -0.721 1.00 94.75 65 ALA A O 1
ATOM 503 N N . VAL A 1 66 ? -1.370 3.018 -1.192 1.00 94.56 66 VAL A N 1
ATOM 504 C CA . VAL A 1 66 ? -1.347 1.751 -0.455 1.00 94.56 66 VAL A CA 1
ATOM 505 C C . VAL A 1 66 ? -1.608 1.958 1.050 1.00 94.56 66 VAL A C 1
ATOM 507 O O . VAL A 1 66 ? -2.518 1.309 1.578 1.00 94.56 66 VAL A O 1
ATOM 510 N N . PRO A 1 67 ? -0.927 2.894 1.747 1.00 97.44 67 PRO A N 1
ATOM 511 C CA . PRO A 1 67 ? -1.268 3.277 3.117 1.00 97.44 67 PRO A CA 1
ATOM 512 C C . PRO A 1 67 ? -2.745 3.629 3.313 1.00 97.44 67 PRO A C 1
ATOM 514 O O . PRO A 1 67 ? -3.388 3.134 4.241 1.00 97.44 67 PRO A O 1
ATOM 517 N N . ALA A 1 68 ? -3.313 4.446 2.420 1.00 97.44 68 ALA A N 1
ATOM 518 C CA . ALA A 1 68 ? -4.709 4.856 2.507 1.00 97.44 68 ALA A CA 1
ATOM 519 C C . ALA A 1 68 ? -5.663 3.654 2.407 1.00 97.44 68 ALA A C 1
ATOM 521 O O . ALA A 1 68 ? -6.587 3.532 3.216 1.00 97.44 68 ALA A O 1
ATOM 522 N N . PHE A 1 69 ? -5.421 2.726 1.473 1.00 95.94 69 PHE A N 1
ATOM 523 C CA . PHE A 1 69 ? -6.220 1.507 1.356 1.00 95.94 69 PHE A CA 1
ATOM 524 C C . PHE A 1 69 ? -6.129 0.612 2.599 1.00 95.94 69 PHE A C 1
ATOM 526 O O . PHE A 1 69 ? -7.152 0.059 3.020 1.00 95.94 69 PHE A O 1
ATOM 533 N N . PHE A 1 70 ? -4.953 0.488 3.222 1.00 98.00 70 PHE A N 1
ATOM 534 C CA . PHE A 1 70 ? -4.800 -0.273 4.466 1.00 98.00 70 PHE A CA 1
ATOM 535 C C . PHE A 1 70 ? -5.525 0.385 5.649 1.00 98.00 70 PHE A C 1
ATOM 537 O O . PHE A 1 70 ? -6.230 -0.324 6.371 1.00 98.00 70 PHE A O 1
ATOM 544 N N . ILE A 1 71 ? -5.456 1.716 5.803 1.00 98.50 71 ILE A N 1
ATOM 545 C CA . ILE A 1 71 ? -6.229 2.452 6.825 1.00 98.50 71 ILE A CA 1
ATOM 546 C C . ILE A 1 71 ? -7.729 2.195 6.648 1.00 98.50 71 ILE A C 1
ATOM 548 O O . ILE A 1 71 ? -8.406 1.814 7.605 1.00 98.50 71 ILE A O 1
ATOM 552 N N . ILE A 1 72 ? -8.251 2.363 5.426 1.00 96.25 72 ILE A N 1
ATOM 553 C CA . ILE A 1 72 ? -9.668 2.116 5.111 1.00 96.25 72 ILE A CA 1
ATOM 554 C C . ILE A 1 72 ? -10.037 0.672 5.467 1.00 96.25 72 ILE A C 1
ATOM 556 O O . ILE A 1 72 ? -11.053 0.422 6.119 1.00 96.25 72 ILE A O 1
ATOM 560 N N . SER A 1 73 ? -9.198 -0.285 5.073 1.00 96.69 73 SER A N 1
ATOM 561 C CA . SER A 1 73 ? -9.447 -1.707 5.304 1.00 96.69 73 SER A CA 1
ATOM 562 C C . SER A 1 73 ? -9.479 -2.057 6.791 1.00 96.69 73 SER A C 1
ATOM 564 O O . SER A 1 73 ? -10.413 -2.736 7.220 1.00 96.69 73 SER A O 1
ATOM 566 N N . GLY A 1 74 ? -8.527 -1.557 7.585 1.00 97.69 74 GLY A N 1
ATOM 567 C CA . GLY A 1 74 ? -8.488 -1.755 9.037 1.00 97.69 74 GLY A CA 1
ATOM 568 C C . GLY A 1 74 ? -9.674 -1.111 9.749 1.00 97.69 74 GLY A C 1
ATOM 569 O O . GLY A 1 74 ? -10.318 -1.750 10.585 1.00 97.69 74 GLY A O 1
ATOM 570 N N . TYR A 1 75 ? -10.033 0.114 9.354 1.00 97.38 75 TYR A N 1
ATOM 571 C CA . TYR A 1 75 ? -11.176 0.834 9.912 1.00 97.38 75 TYR A CA 1
ATOM 572 C C . TYR A 1 75 ? -12.492 0.074 9.689 1.00 97.38 75 TYR A C 1
ATOM 574 O O . TYR A 1 75 ? -13.216 -0.221 10.639 1.00 97.38 75 TYR A O 1
ATOM 582 N N . TYR A 1 76 ? -12.782 -0.338 8.449 1.00 95.19 76 TYR A N 1
ATOM 583 C CA . TYR A 1 76 ? -14.009 -1.085 8.141 1.00 95.19 76 TYR A CA 1
ATOM 584 C C . TYR A 1 76 ? -14.000 -2.534 8.613 1.00 95.19 76 TYR A C 1
ATOM 586 O O . TYR A 1 76 ? -15.068 -3.129 8.800 1.00 95.19 76 TYR A O 1
ATOM 594 N N . PHE A 1 77 ? -12.823 -3.133 8.797 1.00 95.94 77 PHE A N 1
ATOM 595 C CA . PHE A 1 77 ? -12.745 -4.464 9.376 1.00 95.94 77 PHE A CA 1
ATOM 596 C C . PHE A 1 77 ? -13.325 -4.467 10.789 1.00 95.94 77 PHE A C 1
ATOM 598 O O . PHE A 1 77 ? -14.151 -5.332 11.063 1.00 95.94 77 PHE A O 1
ATOM 605 N N . PHE A 1 78 ? -12.979 -3.467 11.608 1.00 95.88 78 PHE A N 1
ATOM 606 C CA . PHE A 1 78 ? -13.361 -3.356 13.021 1.00 95.88 78 PHE A CA 1
ATOM 607 C C . PHE A 1 78 ? -14.532 -2.409 13.321 1.00 95.88 78 PHE A C 1
ATOM 609 O O . PHE A 1 78 ? -14.907 -2.266 14.482 1.00 95.88 78 PHE A O 1
ATOM 616 N N . TYR A 1 79 ? -15.126 -1.773 12.309 1.00 92.50 79 TYR A N 1
ATOM 617 C CA . TYR A 1 79 ? -16.148 -0.726 12.469 1.00 92.50 79 TYR A CA 1
ATOM 618 C C . TYR A 1 79 ? -17.309 -1.096 13.410 1.00 92.50 79 TYR A C 1
ATOM 620 O O . TYR A 1 79 ? -17.760 -0.290 14.218 1.00 92.50 79 TYR A O 1
ATOM 628 N N . ASP A 1 80 ? -17.774 -2.338 13.322 1.00 90.69 80 ASP A N 1
ATOM 629 C CA . ASP A 1 80 ? -18.915 -2.902 14.047 1.00 90.69 80 ASP A CA 1
ATOM 630 C C . ASP A 1 80 ? -18.499 -3.887 15.155 1.00 90.69 80 ASP A C 1
ATOM 632 O O . ASP A 1 80 ? -19.353 -4.541 15.745 1.00 90.69 80 ASP A O 1
ATOM 636 N N . ILE A 1 81 ? -17.208 -4.006 15.501 1.00 90.19 81 ILE A N 1
ATOM 637 C CA . ILE A 1 81 ? -16.760 -4.991 16.515 1.00 90.19 81 ILE A CA 1
ATOM 638 C C . ILE A 1 81 ? -17.425 -4.781 17.879 1.00 90.19 81 ILE A C 1
ATOM 640 O O . ILE A 1 81 ? -17.614 -5.696 18.675 1.00 90.19 81 ILE A O 1
ATOM 644 N N . ASN A 1 82 ? -17.796 -3.536 18.123 1.00 83.94 82 ASN A N 1
ATOM 645 C CA . ASN A 1 82 ? -18.386 -3.036 19.339 1.00 83.94 82 ASN A CA 1
ATOM 646 C C . ASN A 1 82 ? -19.891 -3.322 19.475 1.00 83.94 82 ASN A C 1
ATOM 648 O O . ASN A 1 82 ? -20.428 -3.166 20.572 1.00 83.94 82 ASN A O 1
ATOM 652 N N . SER A 1 83 ? -20.577 -3.717 18.395 1.00 81.19 83 SER A N 1
ATOM 653 C CA . SER A 1 83 ? -22.024 -3.976 18.408 1.00 81.19 83 SER A CA 1
ATOM 654 C C . SER A 1 83 ? -22.391 -5.403 18.827 1.00 81.19 83 SER A C 1
ATOM 656 O O . SER A 1 83 ? -23.558 -5.674 19.076 1.00 81.19 83 SER A O 1
ATOM 658 N N . LEU A 1 84 ? -21.420 -6.321 18.902 1.00 70.50 84 LEU A N 1
ATOM 659 C CA . LEU A 1 84 ? -21.651 -7.763 19.091 1.00 70.50 84 LEU A CA 1
ATOM 660 C C . LEU A 1 84 ? -21.387 -8.278 20.517 1.00 70.50 84 LEU A C 1
ATOM 662 O O . LEU A 1 84 ? -21.373 -9.489 20.748 1.00 70.50 84 LEU A O 1
ATOM 666 N N . GLY A 1 85 ? -21.191 -7.375 21.483 1.00 71.62 85 GLY A N 1
ATOM 667 C CA . GLY A 1 85 ? -20.923 -7.745 22.875 1.00 71.62 85 GLY A CA 1
ATOM 668 C C . GLY A 1 85 ? -19.695 -8.658 23.003 1.00 71.62 85 GLY A C 1
ATOM 669 O O . GLY A 1 85 ? -18.648 -8.382 22.420 1.00 71.62 85 GLY A O 1
ATOM 670 N N . ASN A 1 86 ? -19.830 -9.761 23.748 1.00 74.44 86 ASN A N 1
ATOM 671 C CA . ASN A 1 86 ? -18.723 -10.672 24.074 1.00 74.44 86 ASN A CA 1
ATOM 672 C C . ASN A 1 86 ? -18.461 -11.775 23.027 1.00 74.44 86 ASN A C 1
ATOM 674 O O . ASN A 1 86 ? -17.540 -12.574 23.202 1.00 74.44 86 ASN A O 1
ATOM 678 N N . ASN A 1 87 ? -19.223 -11.857 21.928 1.00 85.50 87 ASN A N 1
ATOM 679 C CA . ASN A 1 87 ? -19.089 -12.966 20.973 1.00 85.50 87 ASN A CA 1
ATOM 680 C C . ASN A 1 87 ? -18.044 -12.702 19.868 1.00 85.50 87 ASN A C 1
ATOM 682 O O . ASN A 1 87 ? -18.334 -12.755 18.668 1.00 85.50 87 ASN A O 1
ATOM 686 N N . HIS A 1 88 ? -16.797 -12.443 20.271 1.00 87.81 88 HIS A N 1
ATOM 687 C CA . HIS A 1 88 ? -15.694 -12.140 19.352 1.00 87.81 88 HIS A CA 1
ATOM 688 C C . HIS A 1 88 ? -15.386 -13.284 18.371 1.00 87.81 88 HIS A C 1
ATOM 690 O O . HIS A 1 88 ? -15.045 -13.029 17.218 1.00 87.81 88 HIS A O 1
ATOM 696 N N . LYS A 1 89 ? -15.558 -14.549 18.779 1.00 89.62 89 LYS A N 1
ATOM 697 C CA . LYS A 1 89 ? -15.331 -15.707 17.898 1.00 89.62 89 LYS A CA 1
ATOM 698 C C . LYS A 1 89 ? -16.268 -15.680 16.689 1.00 89.62 89 LYS A C 1
ATOM 700 O O . LYS A 1 89 ? -15.804 -15.769 15.553 1.00 89.62 89 LYS A O 1
ATOM 705 N N . SER A 1 90 ? -17.574 -15.513 16.922 1.00 90.69 90 SER A N 1
ATOM 706 C CA . SER A 1 90 ? -18.558 -15.426 15.834 1.00 90.69 90 SER A CA 1
ATOM 707 C C . SER A 1 90 ? -18.296 -14.231 14.912 1.00 90.69 90 SER A C 1
ATOM 709 O O . SER A 1 90 ? -18.431 -14.353 13.694 1.00 90.69 90 SER A O 1
ATOM 711 N N . TYR A 1 91 ? -17.842 -13.108 15.480 1.00 92.75 91 TYR A N 1
ATOM 712 C CA . TYR A 1 91 ? -17.491 -11.911 14.728 1.00 92.75 91 TYR A CA 1
ATOM 713 C C . TYR A 1 91 ? -16.380 -12.175 13.713 1.00 92.75 91 TYR A C 1
ATOM 715 O O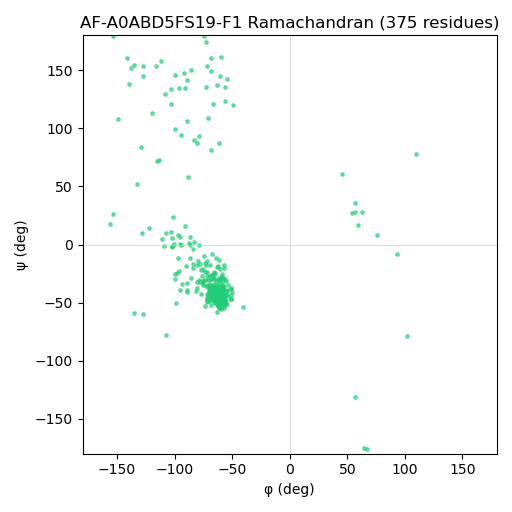 . TYR A 1 91 ? -16.567 -11.932 12.519 1.00 92.75 91 TYR A O 1
ATOM 723 N N . PHE A 1 92 ? -15.240 -12.705 14.167 1.00 94.44 92 PHE A N 1
ATOM 724 C CA . PHE A 1 92 ? -14.092 -12.942 13.292 1.00 94.44 92 PHE A CA 1
ATOM 725 C C . PHE A 1 92 ? -14.390 -14.002 12.232 1.00 94.44 92 PHE A C 1
ATOM 727 O O . PHE A 1 92 ? -14.092 -13.774 11.062 1.00 94.44 92 PHE A O 1
ATOM 734 N N . ILE A 1 93 ? -15.072 -15.095 12.592 1.00 93.81 93 ILE A N 1
ATOM 735 C CA . ILE A 1 93 ? -15.503 -16.118 11.624 1.00 93.81 93 ILE A CA 1
ATOM 736 C C . ILE A 1 93 ? -16.425 -15.498 10.562 1.00 93.81 93 ILE A C 1
ATOM 738 O O . ILE A 1 93 ? -16.241 -15.719 9.363 1.00 93.81 93 ILE A O 1
ATOM 742 N N . GLY A 1 94 ? -17.388 -14.670 10.980 1.00 93.31 94 GLY A N 1
ATOM 743 C CA . GLY A 1 94 ? -18.285 -13.963 10.069 1.00 93.31 94 GLY A CA 1
ATOM 744 C C . GLY A 1 94 ? -17.548 -12.997 9.136 1.00 93.31 94 GLY A C 1
ATOM 745 O O . GLY A 1 94 ? -17.849 -12.941 7.940 1.00 93.31 94 GLY A O 1
ATOM 746 N N . LYS A 1 95 ? -16.552 -12.261 9.649 1.00 93.62 95 LYS A N 1
ATOM 747 C CA . LYS A 1 95 ? -15.697 -11.379 8.839 1.00 93.62 95 LYS A CA 1
ATOM 748 C C . LYS A 1 95 ? -14.860 -12.177 7.845 1.00 93.62 95 LYS A C 1
ATOM 750 O O . LYS A 1 95 ? -14.899 -11.854 6.661 1.00 93.62 95 LYS A O 1
ATOM 755 N N . TRP A 1 96 ? -14.166 -13.228 8.276 1.00 95.31 96 TRP A N 1
ATOM 756 C CA . TRP A 1 96 ? -13.356 -14.075 7.397 1.00 95.31 96 TRP A CA 1
ATOM 757 C C . TRP A 1 96 ? -14.179 -14.709 6.283 1.00 95.31 96 TRP A C 1
ATOM 759 O O . TRP A 1 96 ? -13.778 -14.629 5.125 1.00 95.31 96 TRP A O 1
ATOM 769 N N . ARG A 1 97 ? -15.379 -15.223 6.585 1.00 94.88 97 ARG A N 1
ATOM 770 C CA . ARG A 1 97 ? -16.284 -15.760 5.559 1.00 94.88 97 ARG A CA 1
ATOM 771 C C . ARG A 1 97 ? -16.620 -14.716 4.495 1.00 94.88 97 ARG A C 1
ATOM 773 O O . ARG A 1 97 ? -16.562 -15.019 3.311 1.00 94.88 97 ARG A O 1
ATOM 780 N N . LYS A 1 98 ? -16.934 -13.477 4.886 1.00 93.69 98 LYS A N 1
ATOM 781 C CA . LYS A 1 98 ? -17.195 -12.390 3.923 1.00 93.69 98 LYS A CA 1
ATOM 782 C C . LYS A 1 98 ? -15.945 -12.038 3.107 1.00 93.69 98 LYS A C 1
ATOM 784 O O . LYS A 1 98 ? -16.046 -11.808 1.904 1.00 93.69 98 LYS A O 1
ATOM 789 N N . ARG A 1 99 ? -14.769 -12.017 3.744 1.00 93.06 99 ARG A N 1
ATOM 790 C CA . ARG A 1 99 ? -13.488 -11.700 3.089 1.00 93.06 99 ARG A CA 1
ATOM 791 C C . ARG A 1 99 ? -12.983 -12.804 2.162 1.00 93.06 99 ARG A C 1
ATOM 793 O O . ARG A 1 99 ? -12.289 -12.482 1.205 1.00 93.06 99 ARG A O 1
ATOM 800 N N . LEU A 1 100 ? -13.394 -14.056 2.361 1.00 93.19 100 LEU A N 1
ATOM 801 C CA . LEU A 1 100 ? -13.155 -15.137 1.404 1.00 93.19 100 LEU A CA 1
ATOM 802 C C . LEU A 1 100 ? -13.681 -14.753 0.011 1.00 93.19 100 LEU A C 1
ATOM 804 O O . LEU A 1 100 ? -12.939 -14.787 -0.965 1.00 93.19 100 LEU A O 1
ATOM 808 N N . TYR A 1 101 ? -14.935 -14.302 -0.066 1.00 92.25 101 TYR A N 1
ATOM 809 C CA . TYR A 1 101 ? -15.568 -13.923 -1.332 1.00 92.25 101 TYR A CA 1
ATOM 810 C C . TYR A 1 101 ? -15.151 -12.537 -1.827 1.00 92.25 101 TYR A C 1
ATOM 812 O O . TYR A 1 101 ? -15.116 -12.313 -3.031 1.00 92.25 101 TYR A O 1
ATOM 820 N N . SER A 1 102 ? -14.836 -11.597 -0.928 1.00 89.75 102 SER A N 1
ATOM 821 C CA . SER A 1 102 ? -14.490 -10.227 -1.331 1.00 89.75 102 SER A CA 1
ATOM 822 C C . SER A 1 102 ? -12.999 -9.992 -1.589 1.00 89.75 102 SER A C 1
ATOM 824 O O . SER A 1 102 ? -12.666 -8.965 -2.166 1.00 89.75 102 SER A O 1
ATOM 826 N N . LEU A 1 103 ? -12.104 -10.856 -1.094 1.00 92.56 103 LEU A N 1
ATOM 827 C CA . LEU A 1 103 ? -10.645 -10.703 -1.207 1.00 92.56 103 LEU A CA 1
ATOM 828 C C . LEU A 1 103 ? -9.980 -11.957 -1.782 1.00 92.56 103 LEU A C 1
ATOM 830 O O . LEU A 1 103 ? -9.362 -11.867 -2.838 1.00 92.56 103 LEU A O 1
ATOM 834 N N . LEU A 1 104 ? -10.125 -13.117 -1.127 1.00 95.75 104 LEU A N 1
ATOM 835 C CA . LEU A 1 104 ? -9.377 -14.326 -1.505 1.00 95.75 104 LEU A CA 1
ATOM 836 C C . LEU A 1 104 ? -9.785 -14.866 -2.881 1.00 95.75 104 LEU A C 1
ATOM 838 O O . LEU A 1 104 ? -8.922 -15.142 -3.705 1.00 95.75 104 LEU A O 1
ATOM 842 N N . ILE A 1 105 ? -11.086 -14.989 -3.155 1.00 95.25 105 ILE A N 1
ATOM 843 C CA . ILE A 1 105 ? -11.564 -15.462 -4.460 1.00 95.25 105 ILE A CA 1
ATOM 844 C C . ILE A 1 105 ? -11.132 -14.507 -5.587 1.00 95.25 105 ILE A C 1
ATOM 846 O O . ILE A 1 105 ? -10.503 -14.985 -6.528 1.00 95.25 105 ILE A O 1
ATOM 850 N N . PRO A 1 106 ? -11.372 -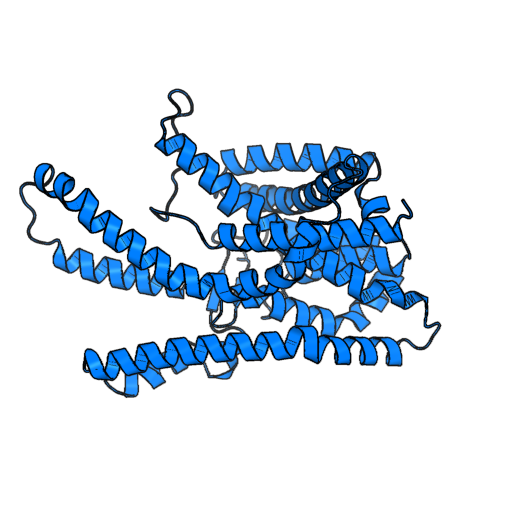13.179 -5.508 1.00 94.25 106 PRO A N 1
ATOM 851 C CA . PRO A 1 106 ? -10.865 -12.246 -6.512 1.00 94.25 106 PRO A CA 1
ATOM 852 C C . PRO A 1 106 ? -9.349 -12.331 -6.707 1.00 94.25 106 PRO A C 1
ATOM 854 O O . PRO A 1 106 ? -8.887 -12.333 -7.844 1.00 94.25 106 PRO A O 1
ATOM 857 N N . TYR A 1 107 ? -8.580 -12.444 -5.621 1.00 96.38 107 TYR A N 1
ATOM 858 C CA . TYR A 1 107 ? -7.129 -12.611 -5.681 1.00 96.38 107 TYR A CA 1
ATOM 859 C C . TYR A 1 107 ? -6.725 -13.842 -6.496 1.00 96.38 107 TYR A C 1
ATOM 861 O O . TYR A 1 107 ? -5.905 -13.730 -7.407 1.00 96.38 107 TYR A O 1
ATOM 869 N N . LEU A 1 108 ? -7.315 -15.002 -6.195 1.00 97.06 108 LEU A N 1
ATOM 870 C CA . LEU A 1 108 ? -7.020 -16.244 -6.906 1.00 97.06 108 LEU A CA 1
ATOM 871 C C . LEU A 1 108 ? -7.411 -16.133 -8.379 1.00 97.06 108 LEU A C 1
ATOM 873 O O . LEU A 1 108 ? -6.585 -16.415 -9.236 1.00 97.06 108 LEU A O 1
ATOM 877 N N . VAL A 1 109 ? -8.615 -15.635 -8.676 1.00 96.31 109 VAL A N 1
ATOM 878 C CA . VAL A 1 109 ? -9.109 -15.480 -10.052 1.00 96.31 109 VAL A CA 1
ATOM 879 C C . VAL A 1 109 ? -8.173 -14.607 -10.888 1.00 96.31 109 VAL A C 1
ATOM 881 O O . VAL A 1 109 ? -7.762 -15.022 -11.968 1.00 96.31 109 VAL A O 1
ATOM 884 N N . TRP A 1 110 ? -7.795 -13.423 -10.402 1.00 95.56 110 TRP A N 1
ATOM 885 C CA . TRP A 1 110 ? -6.938 -12.515 -11.169 1.00 95.56 110 TRP A CA 1
ATOM 886 C C . TRP A 1 110 ? -5.513 -13.038 -11.350 1.00 95.56 110 TRP A C 1
ATOM 888 O O . TRP A 1 110 ? -4.959 -12.908 -12.442 1.00 95.56 110 TRP A O 1
ATOM 898 N N . ASN A 1 111 ? -4.935 -13.664 -10.321 1.00 94.94 111 ASN A N 1
ATOM 899 C CA . ASN A 1 111 ? -3.628 -14.307 -10.457 1.00 94.94 111 ASN A CA 1
ATOM 900 C C . ASN A 1 111 ? -3.688 -15.471 -11.451 1.00 94.94 111 ASN A C 1
ATOM 902 O O . ASN A 1 111 ? -2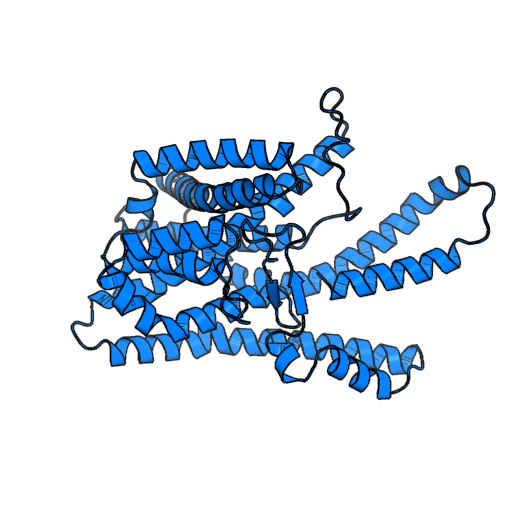.830 -15.558 -12.323 1.00 94.94 111 ASN A O 1
ATOM 906 N N . THR A 1 112 ? -4.725 -16.315 -11.393 1.00 96.12 112 THR A N 1
ATOM 907 C CA . THR A 1 112 ? -4.915 -17.405 -12.358 1.00 96.12 112 THR A CA 1
ATOM 908 C C . THR A 1 112 ? -5.055 -16.870 -13.780 1.00 96.12 112 THR A C 1
ATOM 910 O O . THR A 1 112 ? -4.390 -17.378 -14.675 1.00 96.12 112 THR A O 1
ATOM 913 N N . ILE A 1 113 ? -5.855 -15.820 -14.003 1.00 95.31 113 ILE A N 1
ATOM 914 C CA . ILE A 1 113 ? -5.989 -15.187 -15.325 1.00 95.31 113 ILE A CA 1
ATOM 915 C C . ILE A 1 113 ? -4.624 -14.717 -15.842 1.00 95.31 113 ILE A C 1
ATOM 917 O O . ILE A 1 113 ? -4.286 -14.985 -16.993 1.00 95.31 113 ILE A O 1
ATOM 921 N N . TYR A 1 114 ? -3.822 -14.053 -15.004 1.00 92.69 114 TYR A N 1
ATOM 922 C CA . TYR A 1 114 ? -2.505 -13.565 -15.415 1.00 92.69 114 TYR A CA 1
ATOM 923 C C . TYR A 1 114 ? -1.509 -14.702 -15.687 1.00 92.69 114 TYR A C 1
ATOM 925 O O . TYR A 1 114 ? -0.779 -14.652 -16.672 1.00 92.69 114 TYR A O 1
ATOM 933 N N . ILE A 1 115 ? -1.516 -15.759 -14.870 1.00 92.25 115 ILE A N 1
ATOM 934 C CA . ILE A 1 115 ? -0.693 -16.959 -15.085 1.00 92.25 115 ILE A CA 1
ATOM 935 C C . ILE A 1 115 ? -1.080 -17.656 -16.395 1.00 92.25 115 ILE A C 1
ATOM 937 O O . ILE A 1 115 ? -0.210 -18.042 -17.168 1.00 92.25 115 ILE A O 1
ATOM 941 N N . LEU A 1 116 ? -2.375 -17.789 -16.692 1.00 93.50 116 LEU A N 1
ATOM 942 C CA . LEU A 1 116 ? -2.835 -18.366 -17.958 1.00 93.50 116 LEU A CA 1
ATOM 943 C C . LEU A 1 116 ? -2.444 -17.490 -19.155 1.00 93.50 116 LEU A C 1
ATOM 945 O O . LEU A 1 116 ? -2.019 -18.010 -20.186 1.00 93.50 116 LEU A O 1
ATOM 949 N N . TYR A 1 117 ? -2.538 -16.167 -19.011 1.00 90.38 117 TYR A N 1
ATOM 950 C CA . TYR A 1 117 ? -2.095 -15.212 -20.025 1.00 90.38 117 TYR A CA 1
ATOM 951 C C . TYR A 1 117 ? -0.595 -15.350 -20.330 1.00 90.38 117 TYR A C 1
ATOM 953 O O . TYR A 1 117 ? -0.210 -15.458 -21.497 1.00 90.38 117 TYR A O 1
ATOM 961 N N . THR A 1 118 ? 0.263 -15.412 -19.307 1.00 88.00 118 THR A N 1
ATOM 962 C CA . THR A 1 118 ? 1.709 -15.596 -19.511 1.00 88.00 118 THR A CA 1
ATOM 963 C C . THR A 1 118 ? 2.022 -16.972 -20.091 1.00 88.00 118 THR A C 1
ATOM 965 O O . THR A 1 118 ? 2.839 -17.069 -21.007 1.00 88.00 118 THR A O 1
ATOM 968 N N . PHE A 1 119 ? 1.324 -18.021 -19.651 1.00 89.75 119 PHE A N 1
ATOM 969 C CA . PHE A 1 119 ? 1.456 -19.368 -20.203 1.00 89.75 119 PHE A CA 1
ATOM 970 C C . PHE A 1 119 ? 1.121 -19.412 -21.702 1.00 89.75 119 PHE A C 1
ATOM 972 O O . PHE A 1 119 ? 1.892 -19.960 -22.492 1.00 89.75 119 PHE A O 1
ATOM 979 N N . PHE A 1 120 ? 0.034 -18.753 -22.122 1.00 90.25 120 PHE A N 1
ATOM 980 C CA . PHE A 1 120 ? -0.352 -18.643 -23.532 1.00 90.25 120 PHE A CA 1
ATOM 981 C C . PHE A 1 120 ? 0.729 -17.957 -24.381 1.00 90.25 120 PHE A C 1
ATOM 983 O O . PHE A 1 120 ? 1.091 -18.458 -25.446 1.00 90.25 120 PHE A O 1
ATOM 990 N N . ILE A 1 121 ? 1.314 -16.856 -23.892 1.00 86.38 121 ILE A N 1
ATOM 991 C CA . ILE A 1 121 ? 2.421 -16.167 -24.579 1.00 86.38 121 ILE A CA 1
ATOM 992 C C . ILE A 1 121 ? 3.643 -17.082 -24.728 1.00 86.38 121 ILE A C 1
ATOM 994 O O . ILE A 1 121 ? 4.304 -17.075 -25.771 1.00 86.38 121 ILE A O 1
ATOM 998 N N . ARG A 1 122 ? 3.962 -17.883 -23.706 1.00 85.75 122 ARG A N 1
ATOM 999 C CA . ARG A 1 122 ? 5.100 -18.814 -23.752 1.00 85.75 122 ARG A CA 1
ATOM 1000 C C . ARG A 1 122 ? 4.865 -19.938 -24.761 1.00 85.75 122 ARG A C 1
ATOM 1002 O O . ARG A 1 122 ? 5.767 -20.207 -25.553 1.00 85.75 122 ARG A O 1
ATOM 1009 N N . ILE A 1 123 ? 3.659 -20.510 -24.810 1.00 87.88 123 ILE A N 1
ATOM 1010 C CA . ILE A 1 123 ? 3.267 -21.495 -25.834 1.00 87.88 123 ILE A CA 1
ATOM 1011 C C . ILE A 1 123 ? 3.366 -20.891 -27.238 1.00 87.88 123 ILE A C 1
ATOM 1013 O O . ILE A 1 123 ? 3.960 -21.499 -28.127 1.00 87.88 123 ILE A O 1
ATOM 1017 N N . ALA A 1 124 ? 2.858 -19.674 -27.443 1.00 86.75 124 ALA A N 1
ATOM 1018 C CA . ALA A 1 124 ? 2.995 -18.985 -28.724 1.00 86.75 124 ALA A CA 1
ATOM 1019 C C . ALA A 1 124 ? 4.475 -18.793 -29.104 1.00 86.75 124 ALA A C 1
ATOM 1021 O O . ALA A 1 124 ? 4.846 -18.969 -30.260 1.00 86.75 124 ALA A O 1
ATOM 1022 N N . GLY A 1 125 ? 5.350 -18.505 -28.135 1.00 83.69 125 GLY A N 1
ATOM 1023 C CA . GLY A 1 125 ? 6.797 -18.448 -28.342 1.00 83.69 125 GLY A CA 1
ATOM 1024 C C . GLY A 1 125 ? 7.426 -19.785 -28.752 1.00 83.69 125 GLY A C 1
ATOM 1025 O O . GLY A 1 125 ? 8.331 -19.786 -29.582 1.00 83.69 125 GLY A O 1
ATOM 1026 N N . VAL A 1 126 ? 6.947 -20.909 -28.215 1.00 87.88 126 VAL A N 1
ATOM 1027 C CA . VAL A 1 126 ? 7.355 -22.266 -28.624 1.00 87.88 126 VAL A CA 1
ATOM 1028 C C . VAL A 1 126 ? 6.956 -22.538 -30.072 1.00 87.88 126 VAL A C 1
ATOM 1030 O O . VAL A 1 126 ? 7.807 -22.911 -30.873 1.00 87.88 126 VAL A O 1
ATOM 1033 N N . ILE A 1 127 ? 5.701 -22.259 -30.433 1.00 88.75 127 ILE A N 1
ATOM 1034 C CA . ILE A 1 127 ? 5.165 -22.531 -31.775 1.00 88.75 127 ILE A CA 1
ATOM 1035 C C . ILE A 1 127 ? 5.786 -21.602 -32.829 1.00 88.75 127 ILE A C 1
ATOM 1037 O O . ILE A 1 127 ? 6.227 -22.062 -33.876 1.00 88.75 127 ILE A O 1
ATOM 1041 N N . ILE A 1 128 ? 5.836 -20.293 -32.559 1.00 88.00 128 ILE A N 1
ATOM 1042 C CA . ILE A 1 128 ? 6.241 -19.274 -33.542 1.00 88.00 128 ILE A CA 1
ATOM 1043 C C . ILE A 1 128 ? 7.765 -19.167 -33.650 1.00 88.00 128 ILE A C 1
ATOM 1045 O O . ILE A 1 128 ? 8.290 -18.976 -34.743 1.00 88.00 128 ILE A O 1
ATOM 1049 N N . LYS A 1 129 ? 8.488 -19.248 -32.524 1.00 84.19 129 LYS A N 1
ATOM 1050 C CA . LYS A 1 129 ? 9.953 -19.068 -32.486 1.00 84.19 129 LYS A CA 1
ATOM 1051 C C . LYS A 1 129 ? 10.720 -20.391 -32.381 1.00 84.19 129 LYS A C 1
ATOM 1053 O O . LYS A 1 129 ? 11.932 -20.351 -32.196 1.00 84.19 129 LYS A O 1
ATOM 1058 N N . GLY A 1 130 ? 10.033 -21.535 -32.446 1.00 84.12 130 GLY A N 1
ATOM 1059 C CA . GLY A 1 130 ? 10.644 -22.866 -32.386 1.00 84.12 130 GLY A CA 1
ATOM 1060 C C . GLY A 1 130 ? 11.367 -23.172 -31.070 1.00 84.12 130 GLY A C 1
ATOM 1061 O O . GLY A 1 130 ? 12.340 -23.923 -31.069 1.00 84.12 130 GLY A O 1
ATOM 1062 N N . LYS A 1 131 ? 10.956 -22.564 -29.946 1.00 82.88 131 LYS A N 1
ATOM 1063 C CA . LYS A 1 131 ? 11.572 -22.849 -28.636 1.00 82.88 131 LYS A CA 1
ATOM 1064 C C . LYS A 1 131 ? 11.235 -24.270 -28.175 1.00 82.88 131 LYS A C 1
ATOM 1066 O O . LYS A 1 131 ? 10.146 -24.759 -28.441 1.00 82.88 131 LYS A O 1
ATOM 1071 N N . SER A 1 132 ? 12.135 -24.905 -27.425 1.00 87.00 132 SER A N 1
ATOM 1072 C CA . SER A 1 132 ? 11.867 -26.211 -26.801 1.00 87.00 132 SER A CA 1
ATOM 1073 C C . SER A 1 132 ? 10.679 -26.141 -25.833 1.00 87.00 132 SER A C 1
ATOM 1075 O O . SER A 1 132 ? 10.526 -25.157 -25.103 1.00 87.00 132 SER A O 1
ATOM 1077 N N . LEU A 1 133 ? 9.888 -27.217 -25.760 1.00 84.38 133 LEU A N 1
ATOM 1078 C CA . LEU A 1 133 ? 8.806 -27.368 -24.780 1.00 84.38 133 LEU A CA 1
ATOM 1079 C C . LEU A 1 133 ? 9.328 -27.312 -23.331 1.00 84.38 133 LEU A C 1
ATOM 1081 O O . LEU A 1 133 ? 8.624 -26.835 -22.441 1.00 84.38 133 LEU A O 1
ATOM 1085 N N . SER A 1 134 ? 10.585 -27.726 -23.111 1.00 87.00 134 SER A N 1
ATOM 1086 C CA . SER A 1 134 ? 11.257 -27.641 -21.806 1.00 87.00 134 SER A CA 1
ATOM 1087 C C . SER A 1 134 ? 11.321 -26.209 -21.273 1.00 87.00 134 SER A C 1
ATOM 1089 O O . SER A 1 134 ? 11.203 -26.013 -20.070 1.00 87.00 134 SER A O 1
ATOM 1091 N N . SER A 1 135 ? 11.356 -25.200 -22.155 1.00 84.75 135 SER A N 1
ATOM 1092 C CA . SER A 1 135 ? 11.438 -23.787 -21.755 1.00 84.75 135 SER A CA 1
ATOM 1093 C C . SER A 1 135 ? 10.260 -23.305 -20.902 1.00 84.75 135 SER A C 1
ATOM 1095 O O . SER A 1 135 ? 10.379 -22.308 -20.193 1.00 84.75 135 SER A O 1
ATOM 1097 N N . ILE A 1 136 ? 9.116 -23.993 -20.959 1.00 84.06 136 ILE A N 1
ATOM 1098 C CA . ILE A 1 136 ? 7.956 -23.694 -20.113 1.00 84.06 136 ILE A CA 1
ATOM 1099 C C . ILE A 1 136 ? 8.178 -24.230 -18.695 1.00 84.06 136 ILE A C 1
ATOM 1101 O O . ILE A 1 136 ? 7.865 -23.547 -17.722 1.00 84.06 136 ILE A O 1
ATOM 1105 N N . TYR A 1 137 ? 8.719 -25.442 -18.577 1.00 85.38 137 TYR A N 1
ATOM 1106 C CA . TYR A 1 137 ? 9.050 -26.042 -17.288 1.00 85.38 137 TYR A CA 1
ATOM 1107 C C . TYR A 1 137 ? 10.201 -25.290 -16.613 1.00 85.38 137 TYR A C 1
ATOM 1109 O O . TYR A 1 137 ? 10.106 -24.964 -15.429 1.00 85.38 137 TYR A O 1
ATOM 1117 N N . ASP A 1 138 ? 11.234 -24.945 -17.385 1.00 86.69 138 ASP A N 1
ATOM 1118 C CA . ASP A 1 138 ? 12.374 -24.154 -16.919 1.00 86.69 138 ASP A CA 1
ATOM 1119 C C . ASP A 1 138 ? 11.888 -22.813 -16.346 1.00 86.69 138 ASP A C 1
ATOM 1121 O O . ASP A 1 138 ? 12.237 -22.460 -15.226 1.00 86.69 138 ASP A O 1
ATOM 1125 N N . TRP A 1 139 ? 10.960 -22.139 -17.035 1.00 85.75 139 TRP A N 1
ATOM 1126 C CA . TRP A 1 139 ? 10.338 -20.901 -16.555 1.00 85.75 139 TRP A CA 1
ATOM 1127 C C . TRP A 1 139 ? 9.596 -21.061 -15.215 1.00 85.75 139 TRP A C 1
ATOM 1129 O O . TRP A 1 139 ? 9.760 -20.231 -14.328 1.00 85.75 139 TRP A O 1
ATOM 1139 N N . ILE A 1 140 ? 8.785 -22.109 -15.017 1.00 85.81 140 ILE A N 1
ATOM 1140 C CA . ILE A 1 140 ? 8.111 -22.322 -13.716 1.00 85.81 140 ILE A CA 1
ATOM 1141 C C . ILE A 1 140 ? 9.147 -22.571 -12.613 1.00 85.81 140 ILE A C 1
ATOM 1143 O O . ILE A 1 140 ? 8.995 -22.085 -11.491 1.00 85.81 140 ILE A O 1
ATOM 1147 N N . SER A 1 141 ? 10.197 -23.317 -12.951 1.00 85.75 141 SER A N 1
ATOM 1148 C CA . SER A 1 141 ? 11.282 -23.675 -12.039 1.00 85.75 141 SER A CA 1
ATOM 1149 C C . SER A 1 141 ? 12.114 -22.454 -11.632 1.00 85.75 141 SER A C 1
ATOM 1151 O O . SER A 1 141 ? 12.490 -22.347 -10.467 1.00 85.75 141 SER A O 1
ATOM 1153 N N . GLU A 1 142 ? 12.335 -21.495 -12.543 1.00 85.88 142 GLU A N 1
ATOM 1154 C CA . GLU A 1 142 ? 12.988 -20.203 -12.258 1.00 85.88 142 GLU A CA 1
ATOM 1155 C C . GLU A 1 142 ? 12.264 -19.427 -11.151 1.00 85.88 142 GLU A C 1
ATOM 1157 O O . GLU A 1 142 ? 12.899 -18.794 -10.309 1.00 85.88 142 GLU A O 1
ATOM 1162 N N . TYR A 1 143 ? 10.934 -19.512 -11.114 1.00 83.06 143 TYR A N 1
ATOM 1163 C CA . TYR A 1 143 ? 10.112 -18.860 -10.097 1.00 83.06 143 TYR A CA 1
ATOM 1164 C C . TYR A 1 143 ? 9.906 -19.706 -8.834 1.00 83.06 143 TYR A C 1
ATOM 1166 O O . TYR A 1 143 ? 9.224 -19.264 -7.906 1.00 83.06 143 TYR A O 1
ATOM 1174 N N . GLY A 1 144 ? 10.498 -20.899 -8.762 1.00 84.25 144 GLY A N 1
ATOM 1175 C CA . GLY A 1 144 ? 10.419 -21.826 -7.637 1.00 84.25 144 GLY A CA 1
ATOM 1176 C C . GLY A 1 144 ? 9.435 -22.967 -7.885 1.00 84.25 144 GLY A C 1
ATOM 1177 O O . GLY A 1 144 ? 9.841 -24.094 -8.150 1.00 84.25 144 GLY A O 1
ATOM 1178 N N . ASN A 1 145 ? 8.132 -22.717 -7.740 1.00 86.44 145 ASN A N 1
ATOM 1179 C CA . ASN A 1 145 ? 7.097 -23.721 -7.981 1.00 86.44 145 ASN A CA 1
ATOM 1180 C C . ASN A 1 145 ? 5.768 -23.067 -8.388 1.00 86.44 145 ASN A C 1
ATOM 1182 O O . ASN A 1 145 ? 5.627 -21.852 -8.449 1.00 86.44 145 ASN A O 1
ATOM 1186 N N . PHE A 1 146 ? 4.740 -23.869 -8.654 1.00 87.81 146 PHE A N 1
ATOM 1187 C CA . PHE A 1 146 ? 3.444 -23.311 -9.044 1.00 87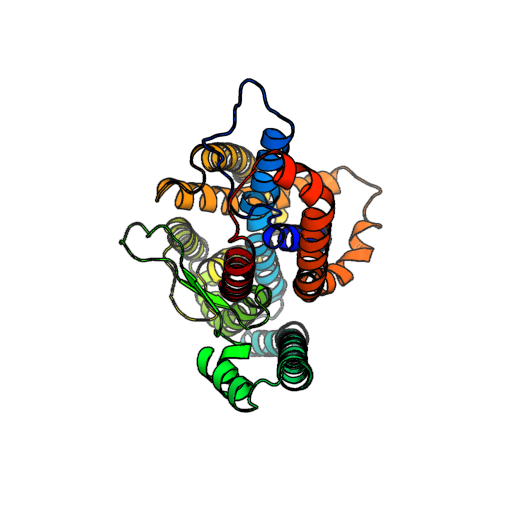.81 146 PHE A CA 1
ATOM 1188 C C . PHE A 1 146 ? 2.787 -22.468 -7.933 1.00 87.81 146 PHE A C 1
ATOM 1190 O O . PHE A 1 146 ? 2.073 -21.514 -8.228 1.00 87.81 146 PHE A O 1
ATOM 1197 N N . PHE A 1 147 ? 3.033 -22.785 -6.656 1.00 91.38 147 PHE A N 1
ATOM 1198 C CA . PHE A 1 147 ? 2.498 -22.016 -5.529 1.00 91.38 147 PHE A CA 1
ATOM 1199 C C . PHE A 1 147 ? 3.149 -20.633 -5.416 1.00 91.38 147 PHE A C 1
ATOM 1201 O O . PHE A 1 147 ? 2.449 -19.654 -5.158 1.00 91.38 147 PHE A O 1
ATOM 1208 N N . SER A 1 148 ? 4.458 -20.519 -5.655 1.00 91.50 148 SER A N 1
ATOM 1209 C CA . SER A 1 148 ? 5.158 -19.235 -5.587 1.00 91.50 148 SER A CA 1
ATOM 1210 C C . SER A 1 148 ? 4.615 -18.244 -6.614 1.00 91.50 148 SER A C 1
ATOM 1212 O O . SER A 1 148 ? 4.528 -17.060 -6.294 1.00 91.50 148 SER A O 1
ATOM 1214 N N . LEU A 1 149 ? 4.123 -18.704 -7.774 1.00 92.44 149 LEU A N 1
ATOM 1215 C CA . LEU A 1 149 ? 3.427 -17.852 -8.754 1.00 92.44 149 LEU A CA 1
ATOM 1216 C C . LEU A 1 149 ? 2.228 -17.104 -8.147 1.00 92.44 149 LEU A C 1
ATOM 1218 O O . LEU A 1 149 ? 1.926 -15.984 -8.552 1.00 92.44 149 LEU A O 1
ATOM 1222 N N . TYR A 1 150 ? 1.560 -17.703 -7.157 1.00 95.19 150 TYR A N 1
ATOM 1223 C CA . TYR A 1 150 ? 0.443 -17.106 -6.424 1.00 95.19 150 TYR A CA 1
ATOM 1224 C C . TYR A 1 150 ? 0.861 -16.411 -5.135 1.00 95.19 150 TYR A C 1
ATOM 1226 O O . TYR A 1 150 ? -0.018 -15.908 -4.439 1.00 95.19 150 TYR A O 1
ATOM 1234 N N . TRP A 1 151 ? 2.138 -16.396 -4.755 1.00 94.31 151 TRP A N 1
ATOM 1235 C CA . TRP A 1 151 ? 2.525 -15.906 -3.433 1.00 94.31 151 TRP A CA 1
ATOM 1236 C C . TRP A 1 151 ? 3.734 -14.985 -3.442 1.00 94.31 151 TRP A C 1
ATOM 1238 O O . TRP A 1 151 ? 3.619 -13.859 -2.964 1.00 94.31 151 TRP A O 1
ATOM 1248 N N . ASN A 1 152 ? 4.884 -15.442 -3.930 1.00 92.50 152 ASN A N 1
ATOM 1249 C CA . ASN A 1 152 ? 6.177 -14.799 -3.689 1.00 92.50 152 ASN A CA 1
ATOM 1250 C C . ASN A 1 152 ? 7.223 -15.060 -4.786 1.00 92.50 152 ASN A C 1
ATOM 1252 O O . ASN A 1 152 ? 8.415 -15.057 -4.489 1.00 92.50 152 ASN A O 1
ATOM 1256 N N . CYS A 1 153 ? 6.802 -15.325 -6.023 1.00 88.69 153 CYS A N 1
ATOM 1257 C CA . CYS A 1 153 ? 7.717 -15.598 -7.131 1.00 88.69 153 CYS A CA 1
ATOM 1258 C C . CYS A 1 153 ? 8.569 -14.386 -7.522 1.00 88.69 153 CYS A C 1
ATOM 1260 O O . CYS A 1 153 ? 9.684 -14.548 -8.002 1.00 88.69 153 CYS A O 1
ATOM 1262 N N . THR A 1 154 ? 8.056 -13.175 -7.334 1.00 85.75 154 THR A N 1
ATOM 1263 C CA . THR A 1 154 ? 8.774 -11.930 -7.603 1.00 85.75 154 THR A CA 1
ATOM 1264 C C . THR A 1 154 ? 9.235 -11.340 -6.283 1.00 85.75 154 THR A C 1
ATOM 1266 O O . THR A 1 154 ? 8.475 -11.278 -5.315 1.00 85.75 154 THR A O 1
ATOM 1269 N N . SER A 1 155 ? 10.492 -10.915 -6.226 1.00 85.69 155 SER A N 1
ATOM 1270 C CA . SER A 1 155 ? 11.076 -10.285 -5.047 1.00 85.69 155 SER A CA 1
ATOM 1271 C C . SER A 1 155 ? 11.961 -9.126 -5.456 1.00 85.69 155 SER A C 1
ATOM 1273 O O . SER A 1 155 ? 12.744 -9.254 -6.393 1.00 85.69 155 SER A O 1
ATOM 1275 N N . TRP A 1 156 ? 11.873 -8.032 -4.715 1.00 83.44 156 TRP A N 1
ATOM 1276 C CA . TRP A 1 156 ? 12.749 -6.881 -4.866 1.00 83.44 156 TRP A CA 1
ATOM 1277 C C . TRP A 1 156 ? 13.136 -6.386 -3.479 1.00 83.44 156 TRP A C 1
ATOM 1279 O O . TRP A 1 156 ? 12.398 -6.568 -2.509 1.00 83.44 156 TRP A O 1
ATOM 1289 N N . SER A 1 157 ? 14.303 -5.773 -3.368 1.00 77.94 157 SER A N 1
ATOM 1290 C CA . SER A 1 157 ? 14.742 -5.131 -2.137 1.00 77.94 157 SER A CA 1
ATOM 1291 C C . SER A 1 157 ? 14.890 -3.639 -2.358 1.00 77.94 157 SER A C 1
ATOM 1293 O O . SER A 1 157 ? 15.160 -3.183 -3.470 1.00 77.94 157 SER A O 1
ATOM 1295 N N . ALA A 1 158 ? 14.749 -2.867 -1.287 1.00 77.94 158 ALA A N 1
ATOM 1296 C CA . ALA A 1 158 ? 15.210 -1.492 -1.295 1.00 77.94 158 ALA A CA 1
ATOM 1297 C C . ALA A 1 158 ? 16.693 -1.444 -1.706 1.00 77.94 158 ALA A C 1
ATOM 1299 O O . ALA A 1 158 ? 17.475 -2.315 -1.329 1.00 77.94 158 ALA A O 1
ATOM 1300 N N . THR A 1 159 ? 17.076 -0.427 -2.475 1.00 78.75 159 THR A N 1
ATOM 1301 C CA . THR A 1 159 ? 18.466 -0.207 -2.915 1.00 78.75 159 THR A CA 1
ATOM 1302 C C . THR A 1 159 ? 19.339 0.388 -1.813 1.00 78.75 159 THR A C 1
ATOM 1304 O O . THR A 1 159 ? 20.558 0.257 -1.838 1.00 78.75 159 THR A O 1
ATOM 1307 N N . ILE A 1 160 ? 18.712 1.029 -0.829 1.00 81.94 160 ILE A N 1
ATOM 1308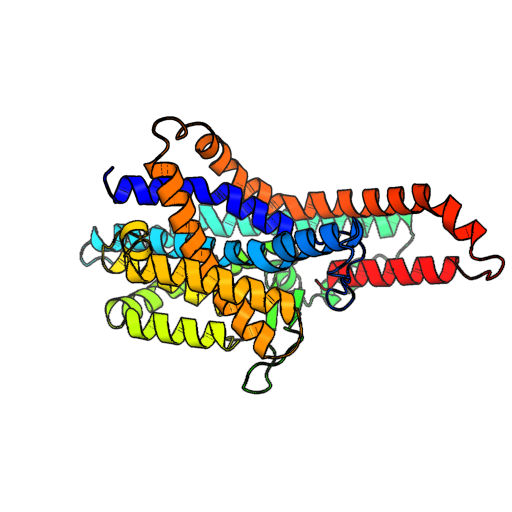 C CA . ILE A 1 160 ? 19.373 1.686 0.294 1.00 81.94 160 ILE A CA 1
ATOM 1309 C C . ILE A 1 160 ? 19.112 0.838 1.557 1.00 81.94 160 ILE A C 1
ATOM 1311 O O . ILE A 1 160 ? 17.954 0.481 1.816 1.00 81.94 160 ILE A O 1
ATOM 1315 N N . PRO A 1 161 ? 20.151 0.485 2.336 1.00 86.50 161 PRO A N 1
ATOM 1316 C CA . PRO A 1 161 ? 19.984 -0.268 3.572 1.00 86.50 161 PRO A CA 1
ATOM 1317 C C . PRO A 1 161 ? 19.355 0.605 4.660 1.00 86.50 161 PRO A C 1
ATOM 1319 O O . PRO A 1 161 ? 19.507 1.827 4.675 1.00 86.50 161 PRO A O 1
ATOM 1322 N N . ASN A 1 162 ? 18.669 -0.032 5.603 1.00 87.25 162 ASN A N 1
ATOM 1323 C CA . ASN A 1 162 ? 18.139 0.634 6.783 1.00 87.25 162 ASN A CA 1
ATOM 1324 C C . ASN A 1 162 ? 19.242 0.975 7.799 1.00 87.25 162 ASN A C 1
ATOM 1326 O O . ASN A 1 162 ? 20.415 0.651 7.612 1.00 87.25 162 ASN A O 1
ATOM 1330 N N . ILE A 1 163 ? 18.857 1.599 8.916 1.00 86.75 163 ILE A N 1
ATOM 1331 C CA . ILE A 1 163 ? 19.788 2.005 9.985 1.00 86.75 163 ILE A CA 1
ATOM 1332 C C . ILE A 1 163 ? 20.606 0.839 10.577 1.00 86.75 163 ILE A C 1
ATOM 1334 O O . ILE A 1 163 ? 21.664 1.065 11.154 1.00 86.75 163 ILE A O 1
ATOM 1338 N N . PHE A 1 164 ? 20.149 -0.405 10.407 1.00 88.31 164 PHE A N 1
ATOM 1339 C CA . PHE A 1 164 ? 20.832 -1.617 10.866 1.00 88.31 164 PHE A CA 1
ATOM 1340 C C . PHE A 1 164 ? 21.669 -2.297 9.770 1.00 88.31 164 PHE A C 1
ATOM 1342 O O . PHE A 1 164 ? 22.140 -3.413 9.968 1.00 88.31 164 PHE A O 1
ATOM 1349 N N . GLY A 1 165 ? 21.831 -1.672 8.599 1.00 85.75 165 GLY A N 1
ATOM 1350 C CA . GLY A 1 165 ? 22.575 -2.241 7.471 1.00 85.75 165 GLY A CA 1
ATOM 1351 C C . GLY A 1 165 ? 21.829 -3.346 6.713 1.00 85.75 165 GLY A C 1
ATOM 1352 O O . GLY A 1 165 ? 22.413 -3.995 5.850 1.00 85.75 165 GLY A O 1
ATOM 1353 N N . SER A 1 166 ? 20.545 -3.568 7.014 1.00 86.00 166 SER A N 1
ATOM 1354 C CA . SER A 1 166 ? 19.714 -4.577 6.345 1.00 86.00 166 SER A CA 1
ATOM 1355 C C . SER A 1 166 ? 18.827 -3.950 5.272 1.00 86.00 166 SER A C 1
ATOM 1357 O O . SER A 1 166 ? 18.366 -2.818 5.412 1.00 86.00 166 SER A O 1
ATOM 1359 N N . TYR A 1 167 ? 18.578 -4.679 4.188 1.00 84.75 167 TYR A N 1
ATOM 1360 C CA . TYR A 1 167 ? 17.742 -4.204 3.088 1.00 84.75 167 TYR A CA 1
ATOM 1361 C C . TYR A 1 167 ? 16.286 -4.612 3.305 1.00 84.75 167 TYR A C 1
ATOM 1363 O O . TYR A 1 167 ? 15.991 -5.757 3.650 1.00 84.75 167 TYR A O 1
ATOM 1371 N N . GLU A 1 168 ? 15.364 -3.674 3.091 1.00 80.81 168 GLU A N 1
ATOM 1372 C CA . GLU A 1 168 ? 13.932 -3.955 3.154 1.00 80.81 168 GLU A CA 1
ATOM 1373 C C . GLU A 1 168 ? 13.526 -4.812 1.949 1.00 80.81 168 GLU A C 1
ATOM 1375 O O . GLU A 1 168 ? 13.525 -4.333 0.816 1.00 80.81 168 GLU A O 1
ATOM 1380 N N . GLY A 1 169 ? 13.215 -6.086 2.192 1.00 81.56 169 GLY A N 1
ATOM 1381 C CA . GLY A 1 169 ? 12.771 -7.021 1.163 1.00 81.56 169 GLY A CA 1
ATOM 1382 C C . GLY A 1 169 ? 11.257 -7.007 0.975 1.00 81.56 169 GLY A C 1
ATOM 1383 O O . GLY A 1 169 ? 10.493 -6.954 1.942 1.00 81.56 169 GLY A O 1
ATOM 1384 N N . PHE A 1 170 ? 10.823 -7.123 -0.273 1.00 85.38 170 PHE A N 1
ATOM 1385 C CA . PHE A 1 170 ? 9.434 -7.278 -0.668 1.00 85.38 170 PHE A CA 1
ATOM 1386 C C . PHE A 1 170 ? 9.281 -8.486 -1.580 1.00 85.38 170 PHE A C 1
ATOM 1388 O O . PHE A 1 170 ? 10.206 -8.902 -2.275 1.00 85.38 170 PHE A O 1
ATOM 1395 N N . THR A 1 171 ? 8.080 -9.050 -1.571 1.00 90.75 171 THR A N 1
ATOM 1396 C CA . THR A 1 171 ? 7.705 -10.132 -2.477 1.00 90.75 171 THR A CA 1
ATOM 1397 C C . THR A 1 171 ? 6.329 -9.855 -3.054 1.00 90.75 171 THR A C 1
ATOM 1399 O O . THR A 1 171 ? 5.509 -9.205 -2.399 1.00 90.75 171 THR A O 1
ATOM 1402 N N . SER A 1 172 ? 6.044 -10.391 -4.231 1.00 91.69 172 SER A N 1
ATOM 1403 C CA . SER A 1 172 ? 4.734 -10.340 -4.873 1.00 91.69 172 SER A CA 1
ATOM 1404 C C . SER A 1 172 ? 4.423 -11.667 -5.581 1.00 91.69 172 SER A C 1
ATOM 1406 O O . SER A 1 172 ? 5.322 -12.486 -5.803 1.00 91.69 172 SER A O 1
ATOM 1408 N N . PRO A 1 173 ? 3.140 -11.946 -5.866 1.00 93.81 173 PRO A N 1
ATOM 1409 C CA . PRO A 1 173 ? 2.775 -12.970 -6.836 1.00 93.81 173 PRO A CA 1
ATOM 1410 C C . PRO A 1 173 ? 3.073 -12.483 -8.262 1.00 93.81 173 PRO A C 1
ATOM 1412 O O . PRO A 1 173 ? 3.373 -11.308 -8.476 1.00 93.81 173 PRO A O 1
ATOM 1415 N N . LEU A 1 174 ? 2.898 -13.363 -9.250 1.00 90.75 174 LEU A N 1
ATOM 1416 C CA . LEU A 1 174 ? 3.238 -13.077 -10.645 1.00 90.75 174 LEU A CA 1
ATOM 1417 C C . LEU A 1 174 ? 2.494 -11.845 -11.185 1.00 90.75 174 LEU A C 1
ATOM 1419 O O . LEU A 1 174 ? 3.064 -11.052 -11.931 1.00 90.75 174 LEU A O 1
ATOM 1423 N N . LEU A 1 175 ? 1.227 -11.658 -10.792 1.00 91.56 175 LEU A N 1
ATOM 1424 C CA . LEU A 1 175 ? 0.518 -10.400 -11.017 1.00 91.56 175 LEU A CA 1
ATOM 1425 C C . LEU A 1 175 ? 0.935 -9.388 -9.944 1.00 91.56 175 LEU A C 1
ATOM 1427 O O . LEU A 1 175 ? 0.270 -9.257 -8.914 1.00 91.56 175 LEU A O 1
ATOM 1431 N N . PHE A 1 176 ? 2.023 -8.664 -10.214 1.00 88.44 176 PHE A N 1
ATOM 1432 C CA . PHE A 1 176 ? 2.727 -7.823 -9.243 1.00 88.44 176 PHE A CA 1
ATOM 1433 C C . PHE A 1 176 ? 1.818 -7.023 -8.281 1.00 88.44 176 PHE A C 1
ATOM 1435 O O . PHE A 1 176 ? 1.953 -7.205 -7.069 1.00 88.44 176 PHE A O 1
ATOM 1442 N N . PRO A 1 177 ? 0.838 -6.206 -8.733 1.00 90.50 177 PRO A N 1
ATOM 1443 C CA . PRO A 1 177 ? 0.060 -5.330 -7.847 1.00 90.50 177 PRO A CA 1
ATOM 1444 C C . PRO A 1 177 ? -0.784 -6.084 -6.818 1.00 90.50 177 PRO A C 1
ATOM 1446 O O . PRO A 1 177 ? -1.173 -5.518 -5.796 1.00 90.50 177 PRO A O 1
ATOM 1449 N N . MET A 1 178 ? -1.061 -7.372 -7.050 1.00 93.50 178 MET A N 1
ATOM 1450 C CA . MET A 1 178 ? -1.834 -8.201 -6.127 1.00 93.50 178 MET A CA 1
ATOM 1451 C C . MET A 1 178 ? -1.108 -8.471 -4.804 1.00 93.50 178 MET A C 1
ATOM 1453 O O . MET A 1 178 ? -1.753 -8.945 -3.867 1.00 93.50 178 MET A O 1
ATOM 1457 N N . TRP A 1 179 ? 0.174 -8.103 -4.672 1.00 94.19 179 TRP A N 1
ATOM 1458 C CA . TRP A 1 179 ? 0.890 -8.113 -3.390 1.00 94.19 179 TRP A CA 1
ATOM 1459 C C . TRP A 1 179 ? 0.115 -7.376 -2.288 1.00 94.19 179 TRP A C 1
ATOM 1461 O O . TRP A 1 179 ? 0.049 -7.853 -1.159 1.00 94.19 179 TRP A O 1
ATOM 1471 N N . PHE A 1 180 ? -0.555 -6.267 -2.626 1.00 93.94 180 PHE A N 1
ATOM 1472 C CA . PHE A 1 180 ? -1.367 -5.505 -1.678 1.00 93.94 180 PHE A CA 1
ATOM 1473 C C . PHE A 1 180 ? -2.528 -6.341 -1.116 1.00 93.94 180 PHE A C 1
ATOM 1475 O O . PHE A 1 180 ? -2.756 -6.372 0.094 1.00 93.94 180 PHE A O 1
ATOM 1482 N N . ILE A 1 181 ? -3.264 -7.042 -1.988 1.00 95.75 181 ILE A N 1
ATOM 1483 C CA . ILE A 1 181 ? -4.401 -7.881 -1.584 1.00 95.75 181 ILE A CA 1
ATOM 1484 C C . ILE A 1 181 ? -3.915 -9.106 -0.807 1.00 95.75 181 ILE A C 1
ATOM 1486 O O . ILE A 1 181 ? -4.541 -9.472 0.186 1.00 95.75 181 ILE A O 1
ATOM 1490 N N . ARG A 1 182 ? -2.790 -9.707 -1.215 1.00 96.62 182 ARG A N 1
ATOM 1491 C CA . ARG A 1 182 ? -2.130 -10.797 -0.484 1.00 96.62 182 ARG A CA 1
ATOM 1492 C C . ARG A 1 182 ? -1.813 -10.377 0.949 1.00 96.62 182 ARG A C 1
ATOM 1494 O O . ARG A 1 182 ? -2.222 -11.057 1.888 1.00 96.62 182 ARG A O 1
ATOM 1501 N N . ASP A 1 183 ? -1.150 -9.238 1.119 1.00 96.69 183 ASP A N 1
ATOM 1502 C CA . ASP A 1 183 ? -0.788 -8.729 2.439 1.00 96.69 183 ASP A CA 1
ATOM 1503 C C . ASP A 1 183 ? -2.030 -8.405 3.272 1.00 96.69 183 ASP A C 1
ATOM 1505 O O . ASP A 1 183 ? -2.110 -8.739 4.454 1.00 96.69 183 ASP A O 1
ATOM 1509 N N . LEU A 1 184 ? -3.065 -7.842 2.644 1.00 97.44 184 LEU A N 1
ATOM 1510 C CA . LEU A 1 184 ? -4.339 -7.605 3.308 1.00 97.44 184 LEU A CA 1
ATOM 1511 C C . LEU A 1 184 ? -5.007 -8.908 3.780 1.00 97.44 184 LEU A C 1
ATOM 1513 O O . LEU A 1 184 ? -5.579 -8.925 4.871 1.00 97.44 184 LEU A O 1
ATOM 1517 N N . ILE A 1 185 ? -4.939 -9.994 3.001 1.00 97.50 185 ILE A N 1
ATOM 1518 C CA . ILE A 1 185 ? -5.452 -11.313 3.406 1.00 97.50 185 ILE A CA 1
ATOM 1519 C C . ILE A 1 185 ? -4.727 -11.787 4.669 1.00 97.50 185 ILE A C 1
ATOM 1521 O O . ILE A 1 185 ? -5.389 -12.158 5.639 1.00 97.50 185 ILE A O 1
ATOM 1525 N N . VAL A 1 186 ? -3.394 -11.723 4.697 1.00 97.31 186 VAL A N 1
ATOM 1526 C CA . VAL A 1 186 ? -2.597 -12.144 5.860 1.00 97.31 186 VAL A CA 1
ATOM 1527 C C . VAL A 1 186 ? -2.907 -11.285 7.083 1.00 97.31 186 VAL A C 1
ATOM 1529 O O . VAL A 1 186 ? -3.181 -11.826 8.154 1.00 97.31 186 VAL A O 1
ATOM 1532 N N . VAL A 1 187 ? -2.957 -9.958 6.932 1.00 97.44 187 VAL A N 1
ATOM 1533 C CA . VAL A 1 187 ? -3.296 -9.044 8.033 1.00 97.44 187 VAL A CA 1
ATOM 1534 C C . VAL A 1 187 ? -4.709 -9.312 8.572 1.00 97.44 187 VAL A C 1
ATOM 1536 O O . VAL A 1 187 ? -4.930 -9.293 9.783 1.00 97.44 187 VAL A O 1
ATOM 1539 N N . VAL A 1 188 ? -5.671 -9.640 7.703 1.00 97.06 188 VAL A N 1
ATOM 1540 C CA . VAL A 1 188 ? -7.028 -10.052 8.101 1.00 97.06 188 VAL A CA 1
ATOM 1541 C C . VAL A 1 188 ? -7.027 -11.370 8.882 1.00 97.06 188 VAL A C 1
ATOM 1543 O O . VAL A 1 188 ? -7.813 -11.513 9.823 1.00 97.06 188 VAL A O 1
ATOM 1546 N N . LEU A 1 189 ? -6.165 -12.326 8.530 1.00 96.50 189 LEU A N 1
ATOM 1547 C CA . LEU A 1 189 ? -6.029 -13.592 9.258 1.00 96.50 189 LEU A CA 1
ATOM 1548 C C . LEU A 1 189 ? -5.442 -13.382 10.662 1.00 96.50 189 LEU A C 1
ATOM 1550 O O . LEU A 1 189 ? -5.928 -13.983 11.616 1.00 96.50 189 LEU A O 1
ATOM 1554 N N . ILE A 1 190 ? -4.469 -12.481 10.824 1.00 96.06 190 ILE A N 1
ATOM 1555 C CA . ILE A 1 190 ? -3.897 -12.148 12.145 1.00 96.06 190 ILE A CA 1
ATOM 1556 C C . ILE A 1 190 ? -4.712 -11.099 12.921 1.00 96.06 190 ILE A C 1
ATOM 1558 O O . ILE A 1 190 ? -4.410 -10.807 14.079 1.00 96.06 190 ILE A O 1
ATOM 1562 N N . ALA A 1 191 ? -5.769 -10.538 12.323 1.00 96.56 191 ALA A N 1
ATOM 1563 C CA . ALA A 1 191 ? -6.584 -9.488 12.928 1.00 96.56 191 ALA A CA 1
ATOM 1564 C C . ALA A 1 191 ? -7.139 -9.821 14.332 1.00 96.56 191 ALA A C 1
ATOM 1566 O O . ALA A 1 191 ? -7.193 -8.902 15.150 1.00 96.56 191 ALA A O 1
ATOM 1567 N N . PRO A 1 192 ? -7.520 -11.071 14.683 1.00 94.94 192 PRO A N 1
ATOM 1568 C CA . PRO A 1 192 ? -7.926 -11.395 16.051 1.00 94.94 192 PRO A CA 1
ATOM 1569 C C . PRO A 1 192 ? -6.817 -11.156 17.080 1.00 94.94 192 PRO A C 1
ATOM 1571 O O . PRO A 1 192 ? -7.085 -10.601 18.141 1.00 94.94 192 PRO A O 1
ATOM 1574 N N . LEU A 1 193 ? -5.570 -11.516 16.760 1.00 95.75 193 LEU A N 1
ATOM 1575 C CA . LEU A 1 193 ? -4.419 -11.244 17.624 1.00 95.75 193 LEU A CA 1
ATOM 1576 C C . LEU A 1 193 ? -4.183 -9.734 17.734 1.00 95.75 193 LEU A C 1
ATOM 1578 O O . LEU A 1 193 ? -4.054 -9.197 18.836 1.00 95.75 193 LEU A O 1
ATOM 1582 N N . LEU A 1 194 ? -4.208 -9.044 16.590 1.00 96.56 194 LEU A N 1
ATOM 1583 C CA . LEU A 1 194 ? -4.038 -7.595 16.528 1.00 96.56 194 LEU A CA 1
ATOM 1584 C C . LEU A 1 194 ? -5.113 -6.858 17.345 1.00 96.56 194 LEU A C 1
ATOM 1586 O O . LEU A 1 194 ? -4.805 -5.873 18.009 1.00 96.56 194 LEU A O 1
ATOM 1590 N N . TYR A 1 195 ? -6.353 -7.358 17.365 1.00 96.44 195 TYR A N 1
ATOM 1591 C CA . TYR A 1 195 ? -7.444 -6.806 18.169 1.00 96.44 195 TYR A CA 1
ATOM 1592 C C . TYR A 1 195 ? -7.122 -6.790 19.662 1.00 96.44 195 TYR A C 1
ATOM 1594 O O . TYR A 1 195 ? -7.301 -5.756 20.301 1.00 96.44 195 TYR A O 1
ATOM 1602 N N . PHE A 1 196 ? -6.648 -7.904 20.229 1.00 94.81 196 PHE A N 1
ATOM 1603 C CA . PHE A 1 196 ? -6.363 -7.979 21.665 1.00 94.81 196 PHE A CA 1
ATOM 1604 C C . PHE A 1 196 ? -5.271 -6.992 22.084 1.00 94.81 196 PHE A C 1
ATOM 1606 O O . PHE A 1 196 ? -5.393 -6.340 23.122 1.00 94.81 196 PHE A O 1
ATOM 1613 N N . ILE A 1 197 ? -4.246 -6.835 21.244 1.00 97.31 197 ILE A N 1
ATOM 1614 C CA . ILE A 1 197 ? -3.153 -5.889 21.473 1.00 97.31 197 ILE A CA 1
ATOM 1615 C C . ILE A 1 197 ? -3.669 -4.450 21.343 1.00 97.31 197 ILE A C 1
ATOM 1617 O O . ILE A 1 197 ? -3.520 -3.656 22.271 1.00 97.31 197 ILE A O 1
ATOM 1621 N N . LEU A 1 198 ? -4.344 -4.122 20.235 1.00 97.38 198 LEU A N 1
ATOM 1622 C CA . LEU A 1 198 ? -4.845 -2.770 19.969 1.00 97.38 198 LEU A CA 1
ATOM 1623 C C . LEU A 1 198 ? -5.936 -2.331 20.942 1.00 97.38 198 LEU A C 1
ATOM 1625 O O . LEU A 1 198 ? -6.051 -1.141 21.204 1.00 97.38 198 LEU A O 1
ATOM 1629 N N . LYS A 1 199 ? -6.725 -3.255 21.497 1.00 95.12 199 LYS A N 1
ATOM 1630 C CA . LYS A 1 199 ? -7.720 -2.941 22.530 1.00 95.12 199 LYS A CA 1
ATOM 1631 C C . LYS A 1 199 ? -7.064 -2.464 23.827 1.00 95.12 199 LYS A C 1
ATOM 1633 O O . LYS A 1 199 ? -7.645 -1.636 24.519 1.00 95.12 199 LYS A O 1
ATOM 1638 N N . LYS A 1 200 ? -5.885 -2.997 24.170 1.00 95.94 200 LYS A N 1
ATOM 1639 C CA . LYS A 1 200 ? -5.191 -2.699 25.432 1.00 95.94 200 LYS A CA 1
ATOM 1640 C C . LYS A 1 200 ? -4.147 -1.588 25.291 1.00 95.94 200 LYS A C 1
ATOM 1642 O O . LYS A 1 200 ? -4.038 -0.749 26.177 1.00 95.94 200 LYS A O 1
ATOM 1647 N N . TYR A 1 201 ? -3.405 -1.563 24.185 1.00 96.94 201 TYR A N 1
ATOM 1648 C CA . TYR A 1 201 ? -2.258 -0.672 23.975 1.00 96.94 201 TYR A CA 1
ATOM 1649 C C . TYR A 1 201 ? -2.284 0.028 22.599 1.00 96.94 201 TYR A C 1
ATOM 1651 O O . TYR A 1 201 ? -1.286 -0.006 21.881 1.00 96.94 201 TYR A O 1
ATOM 1659 N N . PRO A 1 202 ? -3.385 0.698 22.202 1.00 96.38 202 PRO A N 1
ATOM 1660 C CA . PRO A 1 202 ? -3.555 1.212 20.837 1.00 96.38 202 PRO A CA 1
ATOM 1661 C C . PRO A 1 202 ? -2.437 2.164 20.401 1.00 96.38 202 PRO A C 1
ATOM 1663 O O . PRO A 1 202 ? -1.864 1.994 19.328 1.00 96.38 202 PRO A O 1
ATOM 1666 N N . LEU A 1 203 ? -2.121 3.158 21.238 1.00 95.75 203 LEU A N 1
ATOM 1667 C CA . LEU A 1 203 ? -1.138 4.190 20.911 1.00 95.75 203 LEU A CA 1
ATOM 1668 C C . LEU A 1 203 ? 0.279 3.623 20.867 1.00 95.75 203 LEU A C 1
ATOM 1670 O O . LEU A 1 203 ? 0.992 3.890 19.909 1.00 95.75 203 LEU A O 1
ATOM 1674 N N . ALA A 1 204 ? 0.660 2.811 21.858 1.00 97.38 204 ALA A N 1
ATOM 1675 C CA . ALA A 1 204 ? 1.982 2.194 21.897 1.00 97.38 204 ALA A CA 1
ATOM 1676 C C . ALA A 1 204 ? 2.201 1.294 20.674 1.00 97.38 204 ALA A C 1
ATOM 1678 O O . ALA A 1 204 ? 3.201 1.440 19.983 1.00 97.38 204 ALA A O 1
ATOM 1679 N N . THR A 1 205 ? 1.233 0.436 20.338 1.00 97.50 205 THR A N 1
ATOM 1680 C CA . THR A 1 205 ? 1.331 -0.449 19.170 1.00 97.50 205 THR A CA 1
ATOM 1681 C C . THR A 1 205 ? 1.413 0.328 17.861 1.00 97.50 205 THR A C 1
ATOM 1683 O O . THR A 1 205 ? 2.297 0.052 17.055 1.00 97.50 205 THR A O 1
ATOM 1686 N N . VAL A 1 206 ? 0.533 1.311 17.640 1.00 97.81 206 VAL A N 1
ATOM 1687 C CA . VAL A 1 206 ? 0.569 2.123 16.412 1.00 97.81 206 VAL A CA 1
ATOM 1688 C C . VAL A 1 206 ? 1.875 2.911 16.317 1.00 97.81 206 VAL A C 1
ATOM 1690 O O . VAL A 1 206 ? 2.485 2.937 15.253 1.00 97.81 206 VAL A O 1
ATOM 1693 N N . PHE A 1 207 ? 2.339 3.510 17.414 1.00 97.56 207 PHE A N 1
ATOM 1694 C CA . PHE A 1 207 ? 3.583 4.277 17.436 1.00 97.56 207 PHE A CA 1
ATOM 1695 C C . PHE A 1 207 ? 4.807 3.402 17.140 1.00 97.56 207 PHE A C 1
ATOM 1697 O O . PHE A 1 207 ? 5.607 3.753 16.276 1.00 97.56 207 PHE A O 1
ATOM 1704 N N . SER A 1 208 ? 4.915 2.226 17.768 1.00 97.69 208 SER A N 1
ATOM 1705 C CA . SER A 1 208 ? 5.983 1.261 17.475 1.00 97.69 208 SER A CA 1
ATOM 1706 C C . SER A 1 208 ? 5.971 0.820 16.010 1.00 97.69 208 SER A C 1
ATOM 1708 O O . SER A 1 208 ? 7.017 0.788 15.370 1.00 97.69 208 SER A O 1
ATOM 1710 N N . LEU A 1 209 ? 4.793 0.539 15.449 1.00 97.81 209 LEU A N 1
ATOM 1711 C CA . LEU A 1 209 ? 4.646 0.159 14.043 1.00 97.81 209 LEU A CA 1
ATOM 1712 C C . LEU A 1 209 ? 5.023 1.297 13.077 1.00 97.81 209 LEU A C 1
ATOM 1714 O O . LEU A 1 209 ? 5.663 1.050 12.055 1.00 97.81 209 LEU A O 1
ATOM 1718 N N . VAL A 1 210 ? 4.685 2.548 13.407 1.00 97.56 210 VAL A N 1
ATOM 1719 C CA . VAL A 1 210 ? 5.089 3.735 12.632 1.00 97.56 210 VAL A CA 1
ATOM 1720 C C . VAL A 1 210 ? 6.603 3.951 12.685 1.00 97.56 210 VAL A C 1
ATOM 1722 O O . VAL A 1 210 ? 7.196 4.279 11.656 1.00 97.56 210 VAL A O 1
ATOM 1725 N N . ILE A 1 211 ? 7.245 3.726 13.835 1.00 96.44 211 ILE A N 1
ATOM 1726 C CA . ILE A 1 211 ? 8.709 3.763 13.949 1.00 96.44 211 ILE A CA 1
ATOM 1727 C C . ILE A 1 211 ? 9.336 2.687 13.063 1.00 96.44 211 ILE A C 1
ATOM 1729 O O . ILE A 1 211 ? 10.177 3.013 12.228 1.00 96.44 211 ILE A O 1
ATOM 1733 N N . CYS A 1 212 ? 8.898 1.430 13.182 1.00 95.25 212 CYS A N 1
ATOM 1734 C CA . CYS A 1 212 ? 9.416 0.337 12.357 1.00 95.25 212 CYS A CA 1
ATOM 1735 C C . CYS A 1 212 ? 9.235 0.616 10.861 1.00 95.25 212 CYS A C 1
ATOM 1737 O O . CYS A 1 212 ? 10.166 0.422 10.084 1.00 95.25 212 CYS A O 1
ATOM 1739 N N . TYR A 1 213 ? 8.071 1.139 10.464 1.00 95.50 213 TYR A N 1
ATOM 1740 C CA . TYR A 1 213 ? 7.813 1.551 9.087 1.00 95.50 213 TYR A CA 1
ATOM 1741 C C . TYR A 1 213 ? 8.818 2.613 8.628 1.00 95.50 213 TYR A C 1
ATOM 1743 O O . TYR A 1 213 ? 9.495 2.411 7.622 1.00 95.50 213 TYR A O 1
ATOM 1751 N N . THR A 1 214 ? 8.954 3.704 9.387 1.00 94.69 214 THR A N 1
ATOM 1752 C CA . THR A 1 214 ? 9.803 4.856 9.034 1.00 94.69 214 THR A CA 1
ATOM 1753 C C . THR A 1 214 ? 11.286 4.488 8.976 1.00 94.69 214 THR A C 1
ATOM 1755 O O . THR A 1 214 ? 12.011 5.006 8.133 1.00 94.69 214 THR A O 1
ATOM 1758 N N . LEU A 1 215 ? 11.723 3.560 9.828 1.00 93.06 215 LEU A N 1
ATOM 1759 C CA . LEU A 1 215 ? 13.093 3.045 9.867 1.00 93.06 215 LEU A CA 1
ATOM 1760 C C . LEU A 1 215 ? 13.344 1.872 8.909 1.00 93.06 215 LEU A C 1
ATOM 1762 O O . LEU A 1 215 ? 14.417 1.279 8.967 1.00 93.06 215 LEU A O 1
ATOM 1766 N N . SER A 1 216 ? 12.388 1.508 8.047 1.00 91.56 216 SER A N 1
ATOM 1767 C CA . SER A 1 216 ? 12.536 0.385 7.104 1.00 91.56 216 SER A CA 1
ATOM 1768 C C . SER A 1 216 ? 12.858 -0.952 7.791 1.00 91.56 216 SER A C 1
ATOM 1770 O O . SER A 1 216 ? 13.613 -1.772 7.268 1.00 91.56 216 SER A O 1
ATOM 1772 N N . ILE A 1 217 ? 12.290 -1.177 8.979 1.00 91.44 217 ILE A N 1
ATOM 1773 C CA . ILE A 1 217 ? 12.370 -2.450 9.700 1.00 91.44 217 ILE A CA 1
ATOM 1774 C C . ILE A 1 217 ? 11.192 -3.307 9.244 1.00 91.44 217 ILE A C 1
ATOM 1776 O O . ILE A 1 217 ? 10.044 -3.044 9.610 1.00 91.44 217 ILE A O 1
ATOM 1780 N N . ASN A 1 218 ? 11.476 -4.326 8.437 1.00 87.56 218 ASN A N 1
ATOM 1781 C CA . ASN A 1 218 ? 10.464 -5.224 7.893 1.00 87.56 218 ASN A CA 1
ATOM 1782 C C . ASN A 1 218 ? 10.591 -6.635 8.481 1.00 87.56 218 ASN A C 1
ATOM 1784 O O . ASN A 1 218 ? 11.648 -7.026 8.970 1.00 87.56 218 ASN A O 1
ATOM 1788 N N . PHE A 1 219 ? 9.506 -7.407 8.427 1.00 86.12 219 PHE A N 1
ATOM 1789 C CA . PHE A 1 219 ? 9.467 -8.765 8.979 1.00 86.12 219 PHE A CA 1
ATOM 1790 C C . PHE A 1 219 ? 10.159 -9.798 8.082 1.00 86.12 219 PHE A C 1
ATOM 1792 O O . PHE A 1 219 ? 10.438 -10.900 8.541 1.00 86.12 219 PHE A O 1
ATOM 1799 N N . ASN A 1 220 ? 10.408 -9.466 6.808 1.00 83.94 220 ASN A N 1
ATOM 1800 C CA . ASN A 1 220 ? 10.929 -10.377 5.778 1.00 83.94 220 ASN A CA 1
ATOM 1801 C C . ASN A 1 220 ? 10.102 -11.669 5.618 1.00 83.94 220 ASN A C 1
ATOM 1803 O O . ASN A 1 220 ? 10.607 -12.698 5.175 1.00 83.94 220 ASN A O 1
ATOM 1807 N N . VAL A 1 221 ? 8.809 -11.606 5.947 1.00 90.62 221 VAL A N 1
ATOM 1808 C CA . VAL A 1 221 ? 7.853 -12.700 5.759 1.00 90.62 221 VAL A CA 1
ATOM 1809 C C . VAL A 1 221 ? 6.982 -12.386 4.539 1.00 90.62 221 VAL A C 1
ATOM 1811 O O . VAL A 1 221 ? 6.293 -11.360 4.538 1.00 90.62 221 VAL A O 1
ATOM 1814 N N . PRO A 1 222 ? 6.960 -13.243 3.500 1.00 90.44 222 PRO A N 1
ATOM 1815 C CA . PRO A 1 222 ? 6.074 -13.055 2.357 1.00 90.44 222 PRO A CA 1
ATOM 1816 C C . PRO A 1 222 ? 4.607 -12.968 2.785 1.00 90.44 222 PRO A C 1
ATOM 1818 O O . PRO A 1 222 ? 4.088 -13.876 3.434 1.00 90.44 222 PRO A O 1
ATOM 1821 N N . GLY A 1 223 ? 3.937 -11.878 2.415 1.00 90.94 223 GLY A N 1
ATOM 1822 C CA . GLY A 1 223 ? 2.557 -11.616 2.822 1.00 90.94 223 GLY A CA 1
ATOM 1823 C C . GLY A 1 223 ? 2.401 -10.778 4.091 1.00 90.94 223 GLY A C 1
ATOM 1824 O O . GLY A 1 223 ? 1.286 -10.381 4.393 1.00 90.94 223 GLY A O 1
ATOM 1825 N N . LEU A 1 224 ? 3.465 -10.473 4.838 1.00 93.25 224 LEU A N 1
ATOM 1826 C CA . LEU A 1 224 ? 3.371 -9.612 6.019 1.00 93.25 224 LEU A CA 1
ATOM 1827 C C . LEU A 1 224 ? 4.409 -8.493 5.951 1.00 93.25 224 LEU A C 1
ATOM 1829 O O . LEU A 1 224 ? 5.489 -8.584 6.530 1.00 93.25 224 LEU A O 1
ATOM 1833 N N . SER A 1 225 ? 4.066 -7.421 5.240 1.00 93.50 225 SER A N 1
ATOM 1834 C CA . SER A 1 225 ? 4.904 -6.224 5.161 1.00 93.50 225 SER A CA 1
ATOM 1835 C C . SER A 1 225 ? 4.647 -5.255 6.314 1.00 93.50 225 SER A C 1
ATOM 1837 O O . SER A 1 225 ? 3.515 -5.118 6.791 1.00 93.50 225 SER A O 1
ATOM 1839 N N . ILE A 1 226 ? 5.677 -4.503 6.709 1.00 94.81 226 ILE A N 1
ATOM 1840 C CA . ILE A 1 226 ? 5.537 -3.447 7.716 1.00 94.81 226 ILE A CA 1
ATOM 1841 C C . ILE A 1 226 ? 4.503 -2.385 7.312 1.00 94.81 226 ILE A C 1
ATOM 1843 O O . ILE A 1 226 ? 3.695 -1.973 8.138 1.00 94.81 226 ILE A O 1
ATOM 1847 N N . ILE A 1 227 ? 4.441 -2.004 6.031 1.00 95.06 227 ILE A N 1
ATOM 1848 C CA . ILE A 1 227 ? 3.435 -1.058 5.523 1.00 95.06 227 ILE A CA 1
ATOM 1849 C C . ILE A 1 227 ? 2.004 -1.578 5.750 1.00 95.06 227 ILE A C 1
ATOM 1851 O O . ILE A 1 227 ? 1.152 -0.837 6.244 1.00 95.06 227 ILE A O 1
ATOM 1855 N N . SER A 1 228 ? 1.745 -2.860 5.463 1.00 96.25 228 SER A N 1
ATOM 1856 C CA . SER A 1 228 ? 0.409 -3.450 5.599 1.00 96.25 228 SER A CA 1
ATOM 1857 C C . SER A 1 228 ? -0.104 -3.418 7.036 1.00 96.25 228 SER A C 1
ATOM 1859 O O . SER A 1 228 ? -1.178 -2.870 7.301 1.00 96.25 228 SER A O 1
ATOM 1861 N N . ILE A 1 229 ? 0.679 -3.941 7.984 1.00 97.56 229 ILE A N 1
ATOM 1862 C CA . ILE A 1 229 ? 0.260 -4.033 9.381 1.00 97.56 229 ILE A CA 1
ATOM 1863 C C . ILE A 1 229 ? 0.181 -2.651 10.036 1.00 97.56 229 ILE A C 1
ATOM 1865 O O . ILE A 1 229 ? -0.772 -2.399 10.771 1.00 97.56 229 ILE A O 1
ATOM 1869 N N . THR A 1 230 ? 1.110 -1.735 9.737 1.00 98.19 230 THR A N 1
ATOM 1870 C CA . THR A 1 230 ? 1.146 -0.389 10.329 1.00 98.19 230 THR A CA 1
ATOM 1871 C C . THR A 1 230 ? -0.110 0.398 9.987 1.00 98.19 230 THR A C 1
ATOM 1873 O O . THR A 1 230 ? -0.827 0.858 10.877 1.00 98.19 230 THR A O 1
ATOM 1876 N N . PHE A 1 231 ? -0.427 0.522 8.699 1.00 98.38 231 PHE A N 1
ATOM 1877 C CA . PHE A 1 231 ? -1.557 1.338 8.265 1.00 98.38 231 PHE A CA 1
ATOM 1878 C C . PHE A 1 231 ? -2.906 0.664 8.537 1.00 98.38 231 PHE A C 1
ATOM 1880 O O . PHE A 1 231 ? -3.872 1.345 8.891 1.00 98.38 231 PHE A O 1
ATOM 1887 N N . PHE A 1 232 ? -2.972 -0.670 8.490 1.00 98.62 232 PHE A N 1
ATOM 1888 C CA . PHE A 1 232 ? -4.154 -1.399 8.945 1.00 98.62 232 PHE A CA 1
ATOM 1889 C C . PHE A 1 232 ? -4.390 -1.197 10.447 1.00 98.62 232 PHE A C 1
ATOM 1891 O O . PHE A 1 232 ? -5.524 -0.943 10.856 1.00 98.62 232 PHE A O 1
ATOM 1898 N N . ALA A 1 233 ? -3.335 -1.239 11.270 1.00 98.50 233 ALA A N 1
ATOM 1899 C CA . ALA A 1 233 ? -3.420 -1.012 12.711 1.00 98.50 233 ALA A CA 1
ATOM 1900 C C . ALA A 1 233 ? -3.884 0.412 13.060 1.00 98.50 233 ALA A C 1
ATOM 1902 O O . ALA A 1 233 ? -4.666 0.572 13.998 1.00 98.50 233 ALA A O 1
ATOM 1903 N N . VAL A 1 234 ? -3.478 1.435 12.294 1.00 98.31 234 VAL A N 1
ATOM 1904 C CA . VAL A 1 234 ? -3.982 2.815 12.449 1.00 98.31 234 VAL A CA 1
ATOM 1905 C C . VAL A 1 234 ? -5.505 2.852 12.301 1.00 98.31 234 VAL A C 1
ATOM 1907 O O . VAL A 1 234 ? -6.201 3.300 13.213 1.00 98.31 234 VAL A O 1
ATOM 1910 N N . GLY A 1 235 ? -6.036 2.337 11.186 1.00 97.94 235 GLY A N 1
ATOM 1911 C CA . GLY A 1 235 ? -7.482 2.299 10.948 1.00 97.94 235 GLY A CA 1
ATOM 1912 C C . GLY A 1 235 ? -8.224 1.438 11.974 1.00 97.94 235 GLY A C 1
ATOM 1913 O O . GLY A 1 235 ? -9.262 1.843 12.504 1.00 97.94 235 GLY A O 1
ATOM 1914 N N . ALA A 1 236 ? -7.661 0.274 12.303 1.00 97.94 236 ALA A N 1
ATOM 1915 C CA . ALA A 1 236 ? -8.210 -0.646 13.289 1.00 97.94 236 ALA A CA 1
ATOM 1916 C C . ALA A 1 236 ? -8.308 -0.013 14.684 1.00 97.94 236 ALA A C 1
ATOM 1918 O O . ALA A 1 236 ? -9.352 -0.128 15.325 1.00 97.94 236 ALA A O 1
ATOM 1919 N N . SER A 1 237 ? -7.267 0.687 15.154 1.00 97.75 237 SER A N 1
ATOM 1920 C CA . SER A 1 237 ? -7.260 1.273 16.501 1.00 97.75 237 SER A CA 1
ATOM 1921 C C . SER A 1 237 ? -8.366 2.318 16.664 1.00 97.75 237 SER A C 1
ATOM 1923 O O . SER A 1 237 ? -9.073 2.311 17.673 1.00 97.75 237 SER A O 1
ATOM 1925 N N . ILE A 1 238 ? -8.590 3.149 15.641 1.00 97.00 238 ILE A N 1
ATOM 1926 C CA . ILE A 1 238 ? -9.643 4.170 15.634 1.00 97.00 238 ILE A CA 1
ATOM 1927 C C . ILE A 1 238 ? -11.028 3.507 15.708 1.00 97.00 238 ILE A C 1
ATOM 1929 O O . ILE A 1 238 ? -11.856 3.896 16.538 1.00 97.00 238 ILE A O 1
ATOM 1933 N N . ALA A 1 239 ? -11.268 2.476 14.890 1.00 95.81 239 ALA A N 1
ATOM 1934 C CA . ALA A 1 239 ? -12.543 1.759 14.849 1.00 95.81 239 ALA A CA 1
ATOM 1935 C C . ALA A 1 239 ? -12.843 0.992 16.151 1.00 95.81 239 ALA A C 1
ATOM 1937 O O . ALA A 1 239 ? -13.952 1.079 16.685 1.00 95.81 239 ALA A O 1
ATOM 1938 N N . ILE A 1 240 ? -11.847 0.296 16.713 1.00 95.88 240 ILE A N 1
ATOM 1939 C CA . ILE A 1 240 ? -11.973 -0.442 17.982 1.00 95.88 240 ILE A CA 1
ATOM 1940 C C . ILE A 1 240 ? -12.396 0.495 19.124 1.00 95.88 240 ILE A C 1
ATOM 1942 O O . ILE A 1 240 ? -13.204 0.104 19.966 1.00 95.88 240 ILE A O 1
ATOM 1946 N N . HIS A 1 241 ? -11.931 1.747 19.117 1.00 94.88 241 HIS A N 1
ATOM 1947 C CA . HIS A 1 241 ? -12.262 2.755 20.131 1.00 94.88 241 HIS A CA 1
ATOM 1948 C C . HIS A 1 241 ? -13.490 3.611 19.783 1.00 94.88 241 HIS A C 1
ATOM 1950 O O . HIS A 1 241 ? -13.702 4.653 20.401 1.00 94.88 241 HIS A O 1
ATOM 1956 N N . ARG A 1 242 ? -14.310 3.180 18.811 1.00 92.00 242 ARG A N 1
ATOM 1957 C CA . ARG A 1 242 ? -15.563 3.842 18.394 1.00 92.00 242 ARG A CA 1
ATOM 1958 C C . ARG A 1 242 ? -15.382 5.298 17.955 1.00 92.00 242 ARG A C 1
ATOM 1960 O O . ARG A 1 242 ? -16.304 6.102 18.077 1.00 92.00 242 ARG A O 1
ATOM 1967 N N . LYS A 1 243 ? -14.201 5.653 17.448 1.00 91.56 243 LYS A N 1
ATOM 1968 C CA . LYS A 1 243 ? -13.930 7.006 16.959 1.00 91.56 243 LYS A CA 1
ATOM 1969 C C . LYS A 1 243 ? -14.225 7.094 15.463 1.00 91.56 243 LYS A C 1
ATOM 1971 O O . LYS A 1 243 ? -14.071 6.124 14.719 1.00 91.56 243 LYS A O 1
ATOM 1976 N N . SER A 1 244 ? -14.669 8.264 15.016 1.00 94.25 244 SER A N 1
ATOM 1977 C CA . SER A 1 244 ? -14.783 8.548 13.585 1.00 94.25 244 SER A CA 1
ATOM 1978 C C . SER A 1 244 ? -13.391 8.751 12.992 1.00 94.25 244 SER A C 1
ATOM 1980 O O . SER A 1 244 ? -12.553 9.434 13.590 1.00 94.25 244 SER A O 1
ATOM 1982 N N . LEU A 1 245 ? -13.150 8.147 11.825 1.00 94.75 245 LEU A N 1
ATOM 1983 C CA . LEU A 1 245 ? -11.861 8.230 11.139 1.00 94.75 245 LEU A CA 1
ATOM 1984 C C . LEU A 1 245 ? -11.532 9.680 10.800 1.00 94.75 245 LEU A C 1
ATOM 1986 O O . LEU A 1 245 ? -10.494 10.193 11.212 1.00 94.75 245 LEU A O 1
ATOM 1990 N N . ILE A 1 246 ? -12.445 10.357 10.106 1.00 94.44 246 ILE A N 1
ATOM 1991 C CA . ILE A 1 246 ? -12.241 11.737 9.677 1.00 94.44 246 ILE A CA 1
ATOM 1992 C C . ILE A 1 246 ? -12.203 12.674 10.877 1.00 94.44 246 ILE A C 1
ATOM 1994 O O . ILE A 1 246 ? -11.365 13.565 10.908 1.00 94.44 246 ILE A O 1
ATOM 1998 N N . GLN A 1 247 ? -13.007 12.440 11.916 1.00 93.62 247 GLN A N 1
ATOM 1999 C CA . GLN A 1 247 ? -12.938 13.259 13.128 1.00 93.62 247 GLN A CA 1
ATOM 2000 C C . GLN A 1 247 ? -11.543 13.243 13.772 1.00 93.62 247 GLN A C 1
ATOM 2002 O O . GLN A 1 247 ? -11.066 14.292 14.199 1.00 93.62 247 GLN A O 1
ATOM 2007 N N . ILE A 1 248 ? -10.884 12.080 13.833 1.00 95.44 248 ILE A N 1
ATOM 2008 C CA . ILE A 1 248 ? -9.530 11.964 14.394 1.00 95.44 248 ILE A CA 1
ATOM 2009 C C . ILE A 1 248 ? -8.494 12.583 13.461 1.00 95.44 248 ILE A C 1
ATOM 2011 O O . ILE A 1 248 ? -7.689 13.401 13.899 1.00 95.44 248 ILE A O 1
ATOM 2015 N N . LEU A 1 249 ? -8.536 12.248 12.170 1.00 95.25 249 LEU A N 1
ATOM 2016 C CA . LEU A 1 249 ? -7.573 12.773 11.198 1.00 95.25 249 LEU A CA 1
ATOM 2017 C C . LEU A 1 249 ? -7.701 14.293 10.993 1.00 95.25 249 LEU A C 1
ATOM 2019 O O . LEU A 1 249 ? -6.719 14.935 10.625 1.00 95.25 249 LEU A O 1
ATOM 2023 N N . SER A 1 250 ? -8.878 14.870 11.249 1.00 94.44 250 SER A N 1
ATOM 2024 C CA . SER A 1 250 ? -9.162 16.303 11.118 1.00 94.44 250 SER A CA 1
ATOM 2025 C C . SER A 1 250 ? -9.019 17.108 12.412 1.00 94.44 250 SER A C 1
ATOM 2027 O O . SER A 1 250 ? -9.333 18.300 12.404 1.00 94.44 250 SER A O 1
ATOM 2029 N N . MET A 1 251 ? -8.531 16.520 13.513 1.00 95.19 251 MET A N 1
ATOM 2030 C CA . MET A 1 251 ? -8.188 17.297 14.713 1.00 95.19 251 MET A CA 1
ATOM 2031 C C . MET A 1 251 ? -7.175 18.400 14.348 1.00 95.19 251 MET A C 1
ATOM 2033 O O . MET A 1 251 ? -6.214 18.087 13.647 1.00 95.19 251 MET A O 1
ATOM 2037 N N . PRO A 1 252 ? -7.322 19.657 14.820 1.00 95.12 252 PRO A N 1
ATOM 2038 C CA . PRO A 1 252 ? -6.519 20.787 14.336 1.00 95.12 252 PRO A CA 1
ATOM 2039 C C . PRO A 1 252 ? -5.007 20.538 14.347 1.00 95.12 252 PRO A C 1
ATOM 2041 O O . PRO A 1 252 ? -4.349 20.746 13.332 1.00 95.12 252 PRO A O 1
ATOM 2044 N N . ALA A 1 253 ? -4.473 20.004 15.450 1.00 95.38 253 ALA A N 1
ATOM 2045 C CA . ALA A 1 253 ? -3.052 19.679 15.567 1.00 95.38 253 ALA A CA 1
ATOM 2046 C C . ALA A 1 253 ? -2.600 18.619 14.543 1.00 95.38 253 ALA A C 1
ATOM 2048 O O . ALA A 1 253 ? -1.578 18.800 13.886 1.00 95.38 253 ALA A O 1
ATOM 2049 N N . ILE A 1 254 ? -3.382 17.548 14.358 1.00 95.25 254 ILE A N 1
ATOM 2050 C CA . ILE A 1 254 ? -3.080 16.466 13.403 1.00 95.25 254 ILE A CA 1
ATOM 2051 C C . ILE A 1 254 ? -3.194 16.975 11.966 1.00 95.25 254 ILE A C 1
ATOM 2053 O O . ILE A 1 254 ? -2.318 16.712 11.151 1.00 95.25 254 ILE A O 1
ATOM 2057 N N . LYS A 1 255 ? -4.247 17.734 11.658 1.00 95.81 255 LYS A N 1
ATOM 2058 C CA . LYS A 1 255 ? -4.509 18.279 10.325 1.00 95.81 255 LYS A CA 1
ATOM 2059 C C . LYS A 1 255 ? -3.420 19.259 9.887 1.00 95.81 255 LYS A C 1
ATOM 2061 O O . LYS A 1 255 ? -2.906 19.133 8.780 1.00 95.81 255 LYS A O 1
ATOM 2066 N N . ILE A 1 256 ? -3.058 20.210 10.752 1.00 96.56 256 ILE A N 1
ATOM 2067 C CA . ILE A 1 256 ? -2.000 21.193 10.469 1.00 96.56 256 ILE A CA 1
ATOM 2068 C C . ILE A 1 256 ? -0.653 20.481 10.338 1.00 96.56 256 ILE A C 1
ATOM 2070 O O . ILE A 1 256 ? 0.056 20.702 9.360 1.00 96.56 256 ILE A O 1
ATOM 2074 N N . SER A 1 257 ? -0.332 19.576 11.271 1.00 96.56 257 SER A N 1
ATOM 2075 C CA . SER A 1 257 ? 0.889 18.769 11.201 1.00 96.56 257 SER A CA 1
ATOM 2076 C C . SER A 1 257 ? 0.962 17.967 9.902 1.00 96.56 257 SER A C 1
ATOM 2078 O O . SER A 1 257 ? 1.992 17.999 9.239 1.00 96.56 257 SER A O 1
ATOM 2080 N N . ALA A 1 258 ? -0.131 17.322 9.485 1.00 97.12 258 ALA A N 1
ATOM 2081 C CA . ALA A 1 258 ? -0.177 16.558 8.245 1.00 97.12 258 ALA A CA 1
ATOM 2082 C C . ALA A 1 258 ? 0.110 17.422 7.021 1.00 97.12 258 ALA A C 1
ATOM 2084 O O . ALA A 1 258 ? 0.975 17.061 6.225 1.00 97.12 258 ALA A O 1
ATOM 2085 N N . TYR A 1 259 ? -0.533 18.586 6.895 1.00 97.44 259 TYR A N 1
ATOM 2086 C CA . TYR A 1 259 ? -0.262 19.491 5.781 1.00 97.44 259 TYR A CA 1
ATOM 2087 C C . TYR A 1 259 ? 1.188 19.968 5.775 1.00 97.44 259 TYR A C 1
ATOM 2089 O O . TYR A 1 259 ? 1.880 19.745 4.782 1.00 97.44 259 TYR A O 1
ATOM 2097 N N . CYS A 1 260 ? 1.676 20.523 6.887 1.00 97.69 260 CYS A N 1
ATOM 2098 C CA . CYS A 1 260 ? 3.042 21.035 6.977 1.00 97.69 260 CYS A CA 1
ATOM 2099 C C . CYS A 1 260 ? 4.076 19.938 6.701 1.00 97.69 260 CYS A C 1
ATOM 2101 O O . CYS A 1 260 ? 4.927 20.097 5.828 1.00 97.69 260 CYS A O 1
ATOM 2103 N N . MET A 1 261 ? 3.970 18.797 7.387 1.00 97.62 261 MET A N 1
ATOM 2104 C CA . MET A 1 261 ? 4.922 17.701 7.231 1.00 97.62 261 MET A CA 1
ATOM 2105 C C . MET A 1 261 ? 4.853 17.085 5.841 1.00 97.62 261 MET A C 1
ATOM 2107 O O . MET A 1 261 ? 5.904 16.784 5.290 1.00 97.62 261 MET A O 1
ATOM 2111 N N . SER A 1 262 ? 3.666 16.939 5.240 1.00 97.00 262 SER A N 1
ATOM 2112 C CA . SER A 1 262 ? 3.545 16.421 3.871 1.00 97.00 262 SER A CA 1
ATOM 2113 C C . SER A 1 262 ? 4.213 17.336 2.843 1.00 97.00 262 SER A C 1
ATOM 2115 O O . SER A 1 262 ? 4.914 16.838 1.974 1.00 97.00 262 SER A O 1
ATOM 2117 N N . VAL A 1 263 ? 4.079 18.660 2.966 1.00 97.00 263 VAL A N 1
ATOM 2118 C CA . VAL A 1 263 ? 4.727 19.608 2.044 1.00 97.00 263 VAL A CA 1
ATOM 2119 C C . VAL A 1 263 ? 6.241 19.622 2.249 1.00 97.00 263 VAL A C 1
ATOM 2121 O O . VAL A 1 263 ? 6.986 19.484 1.283 1.00 97.00 263 VAL A O 1
ATOM 2124 N N . ILE A 1 264 ? 6.703 19.730 3.499 1.00 97.31 264 ILE A N 1
ATOM 2125 C CA . ILE A 1 264 ? 8.138 19.773 3.818 1.00 97.31 264 ILE A CA 1
ATOM 2126 C C . ILE A 1 264 ? 8.825 18.487 3.351 1.00 97.31 264 ILE A C 1
ATOM 2128 O O . ILE A 1 264 ? 9.813 18.540 2.625 1.00 97.31 264 ILE A O 1
ATOM 2132 N N . SER A 1 265 ? 8.288 17.323 3.723 1.00 96.94 265 SER A N 1
ATOM 2133 C CA . SER A 1 265 ? 8.879 16.036 3.341 1.00 96.94 265 SER A CA 1
ATOM 2134 C C . SER A 1 265 ? 8.776 15.750 1.843 1.00 96.94 265 SER A C 1
ATOM 2136 O O . SER A 1 265 ? 9.683 15.120 1.307 1.00 96.94 265 SER A O 1
ATOM 2138 N N . LEU A 1 266 ? 7.747 16.247 1.143 1.00 95.56 266 LEU A N 1
ATOM 2139 C CA . LEU A 1 266 ? 7.678 16.175 -0.319 1.00 95.56 266 LEU A CA 1
ATOM 2140 C C . LEU A 1 266 ? 8.832 16.948 -0.960 1.00 95.56 266 LEU A C 1
ATOM 2142 O O . LEU A 1 266 ? 9.559 16.384 -1.771 1.00 95.56 266 LEU A O 1
ATOM 2146 N N . ILE A 1 267 ? 9.015 18.214 -0.570 1.00 93.94 267 ILE A N 1
ATOM 2147 C CA . ILE A 1 267 ? 10.075 19.078 -1.108 1.00 93.94 267 ILE A CA 1
ATOM 2148 C C . ILE A 1 267 ? 11.442 18.459 -0.829 1.00 93.94 267 ILE A C 1
ATOM 2150 O O . ILE A 1 267 ? 12.241 18.299 -1.748 1.00 93.94 267 ILE A O 1
ATOM 2154 N N . VAL A 1 268 ? 11.693 18.041 0.415 1.00 9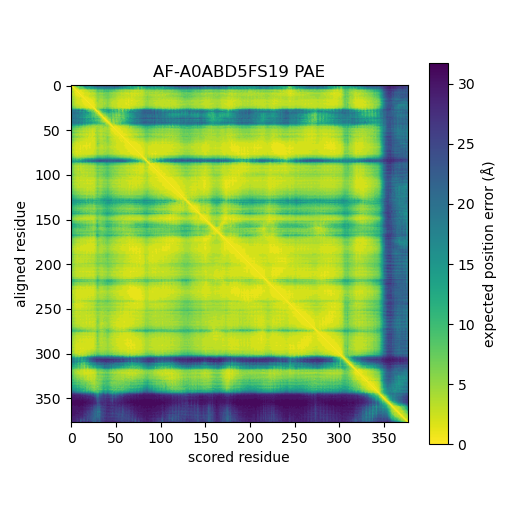4.44 268 VAL A N 1
ATOM 2155 C CA . VAL A 1 268 ? 12.965 17.407 0.774 1.00 94.44 268 VAL A CA 1
ATOM 2156 C C . VAL A 1 268 ? 13.170 16.124 -0.036 1.00 94.44 268 VAL A C 1
ATOM 2158 O O . VAL A 1 268 ? 14.246 15.960 -0.593 1.00 94.44 268 VAL A O 1
ATOM 2161 N N . SER A 1 269 ? 12.149 15.269 -0.197 1.00 92.69 269 SER A N 1
ATOM 2162 C CA . SER A 1 269 ? 12.250 14.034 -1.000 1.00 92.69 269 SER A CA 1
ATOM 2163 C C . SER A 1 269 ? 12.587 14.286 -2.471 1.00 92.69 269 SER A C 1
ATOM 2165 O O . SER A 1 269 ? 13.219 13.433 -3.085 1.00 92.69 269 SER A O 1
ATOM 2167 N N . ILE A 1 270 ? 12.164 15.419 -3.042 1.00 90.12 270 ILE A N 1
ATOM 2168 C CA . ILE A 1 270 ? 12.534 15.819 -4.409 1.00 90.12 270 ILE A CA 1
ATOM 2169 C C . ILE A 1 270 ? 14.010 16.227 -4.454 1.00 90.12 270 ILE A C 1
ATOM 2171 O O . ILE A 1 270 ? 14.731 15.798 -5.346 1.00 90.12 270 ILE A O 1
ATOM 2175 N N . VAL A 1 271 ? 14.472 17.011 -3.474 1.00 89.62 271 VAL A N 1
ATOM 2176 C CA . VAL A 1 271 ? 15.856 17.513 -3.420 1.00 89.62 271 VAL A CA 1
ATOM 2177 C C . VAL A 1 271 ? 16.874 16.384 -3.234 1.00 89.62 271 VAL A C 1
ATOM 2179 O O . VAL A 1 271 ? 17.916 16.390 -3.877 1.00 89.62 271 VAL A O 1
ATOM 2182 N N . ILE A 1 272 ? 16.582 15.407 -2.369 1.00 89.56 272 ILE A N 1
ATOM 2183 C CA . ILE A 1 272 ? 17.489 14.280 -2.070 1.00 89.56 272 ILE A CA 1
ATOM 2184 C C . ILE A 1 272 ? 17.081 12.990 -2.788 1.00 89.56 272 ILE A C 1
ATOM 2186 O O . ILE A 1 272 ? 17.361 11.899 -2.299 1.00 89.56 272 ILE A O 1
ATOM 2190 N N . PHE A 1 273 ? 16.353 13.096 -3.898 1.00 87.94 273 PHE A N 1
ATOM 2191 C CA . PHE A 1 273 ? 15.699 11.962 -4.544 1.00 87.94 273 PHE A CA 1
ATOM 2192 C C . PHE A 1 273 ? 16.627 10.757 -4.750 1.00 87.94 273 PHE A C 1
ATOM 2194 O O . PHE A 1 273 ? 17.651 10.858 -5.418 1.00 87.94 273 PHE A O 1
ATOM 2201 N N . GLU A 1 274 ? 16.252 9.620 -4.157 1.00 82.75 274 GLU A N 1
ATOM 2202 C CA . GLU A 1 274 ? 16.994 8.349 -4.190 1.00 82.75 274 GLU A CA 1
ATOM 2203 C C . GLU A 1 274 ? 18.428 8.409 -3.621 1.00 82.75 274 GLU A C 1
ATOM 2205 O O . GLU A 1 274 ? 19.206 7.472 -3.786 1.00 82.75 274 GLU A O 1
ATOM 2210 N N . GLN A 1 275 ? 18.762 9.456 -2.856 1.00 84.50 275 GLN A N 1
ATOM 2211 C CA . GLN A 1 275 ? 20.073 9.639 -2.232 1.00 84.50 275 GLN A CA 1
ATOM 2212 C C . GLN A 1 275 ? 20.072 9.222 -0.751 1.00 84.50 275 GLN A C 1
ATOM 2214 O O . GLN A 1 275 ? 19.692 9.979 0.148 1.00 84.50 275 GLN A O 1
ATOM 2219 N N . GLY A 1 276 ? 20.566 8.010 -0.484 1.00 86.31 276 GLY A N 1
ATOM 2220 C CA . GLY A 1 276 ? 20.929 7.541 0.859 1.00 86.31 276 GLY A CA 1
ATOM 2221 C C . GLY A 1 276 ? 19.770 7.343 1.850 1.00 86.31 276 GLY A C 1
ATOM 2222 O O . GLY A 1 276 ? 18.589 7.468 1.532 1.00 86.31 276 GLY A O 1
ATOM 2223 N N . LEU A 1 277 ? 20.110 6.998 3.098 1.00 89.75 277 LEU A N 1
ATOM 2224 C CA . LEU A 1 277 ? 19.137 6.642 4.147 1.00 89.75 277 LEU A CA 1
ATOM 2225 C C . LEU A 1 277 ? 18.143 7.776 4.456 1.00 89.75 277 LEU A C 1
ATOM 2227 O O . LEU A 1 277 ? 16.972 7.521 4.741 1.00 89.75 277 LEU A O 1
ATOM 2231 N N . LEU A 1 278 ? 18.600 9.030 4.374 1.00 91.50 278 LEU A N 1
ATOM 2232 C CA . LEU A 1 278 ? 17.767 10.204 4.629 1.00 91.50 278 LEU A CA 1
ATOM 2233 C C . LEU A 1 278 ? 16.574 10.256 3.665 1.00 91.50 278 LEU A C 1
ATOM 2235 O O . LEU A 1 278 ? 15.456 10.502 4.114 1.00 91.50 278 LEU A O 1
ATOM 2239 N N . TYR A 1 279 ? 16.787 9.959 2.376 1.00 91.31 279 TYR A N 1
ATOM 2240 C CA . TYR A 1 279 ? 15.708 9.898 1.392 1.00 91.31 279 TYR A CA 1
ATOM 2241 C C . TYR A 1 279 ? 14.627 8.906 1.815 1.00 91.31 279 TYR A C 1
ATOM 2243 O O . TYR A 1 279 ? 13.459 9.281 1.874 1.00 91.31 279 TYR A O 1
ATOM 2251 N N . GLN A 1 280 ? 15.000 7.675 2.185 1.00 89.88 280 GLN A N 1
ATOM 2252 C CA . GLN A 1 280 ? 14.028 6.654 2.592 1.00 89.88 280 GLN A CA 1
ATOM 2253 C C . GLN A 1 280 ? 13.170 7.102 3.777 1.00 89.88 280 GLN A C 1
ATOM 2255 O O . GLN A 1 280 ? 11.949 6.944 3.753 1.00 89.88 280 GLN A O 1
ATOM 2260 N N . ILE A 1 281 ? 13.804 7.673 4.804 1.00 93.44 281 ILE A N 1
ATOM 2261 C CA . ILE A 1 281 ? 13.116 8.140 6.011 1.00 93.44 281 ILE A CA 1
ATOM 2262 C C . ILE A 1 281 ? 12.154 9.277 5.657 1.00 93.44 281 ILE A C 1
ATOM 2264 O O . ILE A 1 281 ? 10.970 9.219 5.995 1.00 93.44 281 ILE A O 1
ATOM 2268 N N . VAL A 1 282 ? 12.638 10.296 4.942 1.00 95.50 282 VAL A N 1
ATOM 2269 C CA . VAL A 1 282 ? 11.841 11.474 4.575 1.00 95.50 282 VAL A CA 1
ATOM 2270 C C . VAL A 1 282 ? 10.679 11.088 3.661 1.00 95.50 282 VAL A C 1
ATOM 2272 O O . VAL A 1 282 ? 9.552 11.526 3.888 1.00 95.50 282 VAL A O 1
ATOM 2275 N N . TYR A 1 283 ? 10.909 10.220 2.682 1.00 93.44 283 TYR A N 1
ATOM 2276 C CA . TYR A 1 283 ? 9.872 9.729 1.781 1.00 93.44 283 TYR A CA 1
ATOM 2277 C C . TYR A 1 283 ? 8.795 8.910 2.518 1.00 93.44 283 TYR A C 1
ATOM 2279 O O . TYR A 1 283 ? 7.602 9.025 2.222 1.00 93.44 283 TYR A O 1
ATOM 2287 N N . LYS A 1 284 ? 9.165 8.117 3.530 1.00 94.81 284 LYS A N 1
ATOM 2288 C CA . LYS A 1 284 ? 8.186 7.388 4.354 1.00 94.81 284 LYS A CA 1
ATOM 2289 C C . LYS A 1 284 ? 7.396 8.313 5.275 1.00 94.81 284 LYS A C 1
ATOM 2291 O O . LYS A 1 284 ? 6.188 8.112 5.431 1.00 94.81 284 LYS A O 1
ATOM 2296 N N . ILE A 1 285 ? 8.036 9.352 5.814 1.00 96.81 285 ILE A N 1
ATOM 2297 C CA . ILE A 1 285 ? 7.365 10.451 6.526 1.00 96.81 285 ILE A CA 1
ATOM 2298 C C . ILE A 1 285 ? 6.372 11.150 5.590 1.00 96.81 285 ILE A C 1
ATOM 2300 O O . ILE A 1 285 ? 5.221 11.371 5.977 1.00 96.81 285 ILE A O 1
ATOM 2304 N N . PHE A 1 286 ? 6.773 11.421 4.346 1.00 97.44 286 PHE A N 1
ATOM 2305 C CA . PHE A 1 286 ? 5.886 11.956 3.319 1.00 97.44 286 PHE A CA 1
ATOM 2306 C C . PHE A 1 286 ? 4.686 11.042 3.084 1.00 97.44 286 PHE A C 1
ATOM 2308 O O . PHE A 1 286 ? 3.554 11.511 3.143 1.00 97.44 286 PHE A O 1
ATOM 2315 N N . CYS A 1 287 ? 4.891 9.738 2.903 1.00 96.38 287 CYS A N 1
ATOM 2316 C CA . CYS A 1 287 ? 3.790 8.796 2.705 1.00 96.38 287 CYS A CA 1
ATOM 2317 C C . CYS A 1 287 ? 2.827 8.766 3.905 1.00 96.38 287 CYS A C 1
ATOM 2319 O O . CYS A 1 287 ? 1.609 8.728 3.719 1.00 96.38 287 CYS A O 1
ATOM 2321 N N . LEU A 1 288 ? 3.344 8.825 5.139 1.00 97.44 288 LEU A N 1
ATOM 2322 C CA . LEU A 1 288 ? 2.541 8.852 6.365 1.00 97.44 288 LEU A CA 1
ATOM 2323 C C . LEU A 1 288 ? 1.656 10.105 6.435 1.00 97.44 288 LEU A C 1
ATOM 2325 O O . LEU A 1 288 ? 0.430 10.001 6.524 1.00 97.44 288 LEU A O 1
ATOM 2329 N N . PHE A 1 289 ? 2.263 11.292 6.379 1.00 97.88 289 PHE A N 1
ATOM 2330 C CA . PHE A 1 289 ? 1.530 12.551 6.520 1.00 97.88 289 PHE A CA 1
ATOM 2331 C C . PHE A 1 289 ? 0.745 12.912 5.260 1.00 97.88 289 PHE A C 1
ATOM 2333 O O . PHE A 1 289 ? -0.373 13.403 5.366 1.00 97.88 289 PHE A O 1
ATOM 2340 N N . GLY A 1 290 ? 1.265 12.601 4.074 1.00 97.12 290 GLY A N 1
ATOM 2341 C CA . GLY A 1 290 ? 0.590 12.767 2.787 1.00 97.12 290 GLY A CA 1
ATOM 2342 C C . GLY A 1 290 ? -0.704 11.960 2.703 1.00 97.12 290 GLY A C 1
ATOM 2343 O O . GLY A 1 290 ? -1.719 12.473 2.232 1.00 97.12 290 GLY A O 1
ATOM 2344 N N . THR A 1 291 ? -0.723 10.748 3.265 1.00 96.88 291 THR A N 1
ATOM 2345 C CA . THR A 1 291 ? -1.953 9.955 3.395 1.00 96.88 291 THR A CA 1
ATOM 2346 C C . THR A 1 291 ? -2.986 10.657 4.281 1.00 96.88 291 THR A C 1
ATOM 2348 O O . THR A 1 291 ? -4.150 10.775 3.900 1.00 96.88 291 THR A O 1
ATOM 2351 N N . ILE A 1 292 ? -2.581 11.184 5.442 1.00 97.38 292 ILE A N 1
ATOM 2352 C CA . ILE A 1 292 ? -3.479 11.928 6.346 1.00 97.38 292 ILE A CA 1
ATOM 2353 C C . ILE A 1 292 ? -3.980 13.223 5.683 1.00 97.38 292 ILE A C 1
ATOM 2355 O O . ILE A 1 292 ? -5.166 13.557 5.780 1.00 97.38 292 ILE A O 1
ATOM 2359 N N . SER A 1 293 ? -3.105 13.936 4.971 1.00 97.00 293 SER A N 1
ATOM 2360 C CA . SER A 1 293 ? -3.447 15.121 4.181 1.00 97.00 293 SER A CA 1
ATOM 2361 C C . SER A 1 293 ? -4.490 14.796 3.117 1.00 97.00 293 SER A C 1
ATOM 2363 O O . SER A 1 293 ? -5.460 15.539 2.979 1.00 97.00 293 SER A O 1
ATOM 2365 N N . LEU A 1 294 ? -4.358 13.660 2.425 1.00 94.81 294 LEU A N 1
ATOM 2366 C CA . LEU A 1 294 ? -5.300 13.217 1.398 1.00 94.81 294 LEU A CA 1
ATOM 2367 C C . LEU A 1 294 ? -6.716 13.002 1.960 1.00 94.81 294 LEU A C 1
ATOM 2369 O O . LEU A 1 294 ? -7.685 13.499 1.379 1.00 94.81 294 LEU A O 1
ATOM 2373 N N . PHE A 1 295 ? -6.848 12.334 3.115 1.00 95.00 295 PHE A N 1
ATOM 2374 C CA . PHE A 1 295 ? -8.141 12.196 3.802 1.00 95.00 295 PHE A CA 1
ATOM 2375 C C . PHE A 1 295 ? -8.751 13.560 4.138 1.00 95.00 295 PHE A C 1
ATOM 2377 O O . PHE A 1 295 ? -9.936 13.786 3.892 1.00 95.00 295 PHE A O 1
ATOM 2384 N N . ASN A 1 296 ? -7.944 14.480 4.672 1.00 94.69 296 ASN A N 1
ATOM 2385 C CA . ASN A 1 296 ? -8.402 15.808 5.072 1.00 94.69 296 ASN A CA 1
ATOM 2386 C C . ASN A 1 296 ? -8.797 16.692 3.881 1.00 94.69 296 ASN A C 1
ATOM 2388 O O . ASN A 1 296 ? -9.814 17.380 3.952 1.00 94.69 296 ASN A O 1
ATOM 2392 N N . ILE A 1 297 ? -8.028 16.670 2.787 1.00 92.75 297 ILE A N 1
ATOM 2393 C CA . ILE A 1 297 ? -8.352 17.392 1.548 1.00 92.75 297 ILE A CA 1
ATOM 2394 C C . ILE A 1 297 ? -9.706 16.916 1.024 1.00 92.75 297 ILE A C 1
ATOM 2396 O O . ILE A 1 297 ? -10.586 17.740 0.773 1.00 92.75 297 ILE A O 1
ATOM 2400 N N . LEU A 1 298 ? -9.920 15.598 0.922 1.00 88.00 298 LEU A N 1
ATOM 2401 C CA . LEU A 1 298 ? -11.192 15.089 0.416 1.00 88.00 298 LEU A CA 1
ATOM 2402 C C . LEU A 1 298 ? -12.356 15.368 1.375 1.00 88.00 298 LEU A C 1
ATOM 2404 O O . LEU A 1 298 ? -13.437 15.739 0.921 1.00 88.00 298 LEU A O 1
ATOM 2408 N N . ALA A 1 299 ? -12.143 15.245 2.687 1.00 88.69 299 ALA A N 1
ATOM 2409 C CA . ALA A 1 299 ? -13.148 15.599 3.686 1.00 88.69 299 ALA A CA 1
ATOM 2410 C C . ALA A 1 299 ? -13.579 17.068 3.564 1.00 88.69 299 ALA A C 1
ATOM 2412 O O . ALA A 1 299 ? -14.775 17.355 3.543 1.00 88.69 299 ALA A O 1
ATOM 2413 N N . SER A 1 300 ? -12.624 17.991 3.407 1.00 87.69 300 SER A N 1
ATOM 2414 C CA . SER A 1 300 ? -12.908 19.409 3.175 1.00 87.69 300 SER A CA 1
ATOM 2415 C C . SER A 1 300 ? -13.634 19.642 1.844 1.00 87.69 300 SER A C 1
ATOM 2417 O O . SER A 1 300 ? -14.643 20.346 1.822 1.00 87.69 300 SER A O 1
ATOM 2419 N N . LEU A 1 301 ? -13.203 19.008 0.748 1.00 84.44 301 LEU A N 1
ATOM 2420 C CA . LEU A 1 301 ? -13.870 19.130 -0.557 1.00 84.44 301 LEU A CA 1
ATOM 2421 C C . LEU A 1 301 ? -15.333 18.663 -0.516 1.00 84.44 301 LEU A C 1
ATOM 2423 O O . LEU A 1 301 ? -16.197 19.310 -1.109 1.00 84.44 301 LEU A O 1
ATOM 2427 N N . LEU A 1 302 ? -15.616 17.565 0.190 1.00 79.81 302 LEU A N 1
ATOM 2428 C CA . LEU A 1 302 ? -16.971 17.030 0.356 1.00 79.81 302 LEU A CA 1
ATOM 2429 C C . LEU A 1 302 ? -17.821 17.858 1.330 1.00 79.81 302 LEU A C 1
ATOM 2431 O O . LEU A 1 302 ? -19.032 17.939 1.151 1.00 79.81 302 LEU A O 1
ATOM 2435 N N . ALA A 1 303 ? -17.212 18.496 2.333 1.00 77.50 303 ALA A N 1
ATOM 2436 C CA . ALA A 1 303 ? -17.921 19.383 3.255 1.00 77.50 303 ALA A CA 1
ATOM 2437 C C . ALA A 1 303 ? -18.381 20.689 2.582 1.00 77.50 303 ALA A C 1
ATOM 2439 O O . ALA A 1 303 ? -19.463 21.184 2.893 1.00 77.50 303 ALA A O 1
ATOM 2440 N N . HIS A 1 304 ? -17.586 21.231 1.650 1.00 72.00 304 HIS A N 1
ATOM 2441 C CA . HIS A 1 304 ? -17.897 22.485 0.952 1.00 72.00 304 HIS A CA 1
ATOM 2442 C C . HIS A 1 304 ? -18.793 22.305 -0.287 1.00 72.00 304 HIS A C 1
ATOM 2444 O O . HIS A 1 304 ? -19.55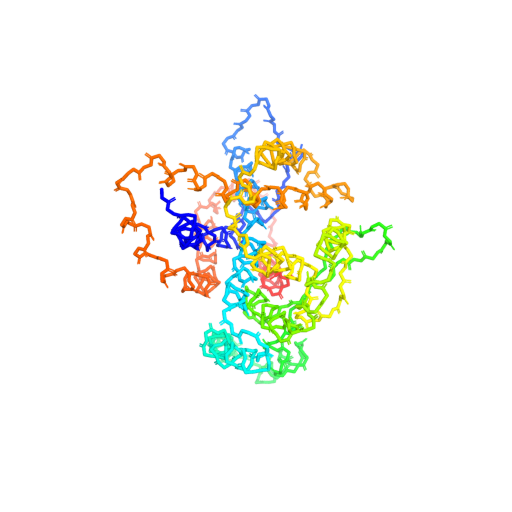6 23.210 -0.622 1.00 72.00 304 HIS A O 1
ATOM 2450 N N . ASN A 1 305 ? -18.756 21.154 -0.970 1.00 64.94 305 ASN A N 1
ATOM 2451 C CA . ASN A 1 305 ? -19.574 20.920 -2.166 1.00 64.94 305 ASN A CA 1
ATOM 2452 C C . ASN A 1 305 ? -20.903 20.219 -1.851 1.00 64.94 305 ASN A C 1
ATOM 2454 O O . ASN A 1 305 ? -21.003 18.995 -1.898 1.00 64.94 305 ASN A O 1
ATOM 2458 N N . LYS A 1 306 ? -21.969 21.008 -1.666 1.00 54.88 306 LYS A N 1
ATOM 2459 C CA . LYS A 1 306 ? -23.350 20.526 -1.446 1.00 54.88 306 LYS A CA 1
ATOM 2460 C C . LYS A 1 306 ? -23.933 19.692 -2.617 1.00 54.88 306 LYS A C 1
ATOM 2462 O O . LYS A 1 306 ? -24.951 19.038 -2.429 1.00 54.88 306 LYS A O 1
ATOM 2467 N N . TYR A 1 307 ? -23.299 19.685 -3.803 1.00 50.34 307 TYR A N 1
ATOM 2468 C CA . TYR A 1 307 ? -23.892 19.189 -5.064 1.00 50.34 307 TYR A CA 1
ATOM 2469 C C . TYR A 1 307 ? -23.075 18.152 -5.876 1.00 50.34 307 TYR A C 1
ATOM 2471 O O . TYR A 1 307 ? -23.452 17.837 -7.004 1.00 50.34 307 TYR A O 1
ATOM 2479 N N . ARG A 1 308 ? -21.975 17.573 -5.362 1.00 53.28 308 ARG A N 1
ATOM 2480 C CA . ARG A 1 308 ? -21.127 16.622 -6.139 1.00 53.28 308 ARG A CA 1
ATOM 2481 C C . ARG A 1 308 ? -21.142 15.155 -5.686 1.00 53.28 308 ARG A C 1
ATOM 2483 O O . ARG A 1 308 ? -20.469 14.337 -6.311 1.00 53.28 308 ARG A O 1
ATOM 2490 N N . ASP A 1 309 ? -21.967 14.798 -4.701 1.00 52.88 309 ASP A N 1
ATOM 2491 C CA . ASP A 1 309 ? -22.050 13.439 -4.126 1.00 52.88 309 ASP A CA 1
ATOM 2492 C C . ASP A 1 309 ? -22.376 12.314 -5.142 1.00 52.88 309 ASP A C 1
ATOM 2494 O O . ASP A 1 309 ? -22.116 11.139 -4.871 1.00 52.88 309 ASP A O 1
ATOM 2498 N N . TYR A 1 310 ? -22.901 12.641 -6.331 1.00 50.06 310 TYR A N 1
ATOM 2499 C CA . TYR A 1 310 ? -23.432 11.651 -7.278 1.00 50.06 310 TYR A CA 1
ATOM 2500 C C . TYR A 1 310 ? -22.482 11.176 -8.393 1.00 50.06 310 TYR A C 1
ATOM 2502 O O . TYR A 1 310 ? -22.702 10.090 -8.928 1.00 50.06 310 TYR A O 1
ATOM 2510 N N . LYS A 1 311 ? -21.441 11.931 -8.786 1.00 54.41 311 LYS A N 1
ATOM 2511 C CA . LYS A 1 311 ? -20.649 11.568 -9.989 1.00 54.41 311 LYS A CA 1
ATOM 2512 C C . LYS A 1 311 ? -19.461 10.640 -9.710 1.00 54.41 311 LYS A C 1
ATOM 2514 O O . LYS A 1 311 ? -19.261 9.702 -10.472 1.00 54.41 311 LYS A O 1
ATOM 2519 N N . PHE A 1 312 ? -18.713 10.835 -8.622 1.00 55.19 312 PHE A N 1
ATOM 2520 C CA . PHE A 1 312 ? -17.542 9.991 -8.314 1.00 55.19 312 PHE A CA 1
ATOM 2521 C C . PHE A 1 312 ? -17.915 8.653 -7.656 1.00 55.19 312 PHE A C 1
ATOM 2523 O O . PHE A 1 312 ? -17.303 7.624 -7.938 1.00 55.19 312 PHE A O 1
ATOM 2530 N N . THR A 1 313 ? -18.987 8.625 -6.861 1.00 58.09 313 THR A N 1
ATOM 2531 C CA . THR A 1 313 ? -19.487 7.408 -6.198 1.00 58.09 313 THR A CA 1
ATOM 2532 C C . THR A 1 313 ? -20.006 6.348 -7.174 1.00 58.09 313 THR A C 1
ATOM 2534 O O . THR A 1 313 ? -20.011 5.164 -6.829 1.00 58.09 313 THR A O 1
ATOM 2537 N N . LYS A 1 314 ? -20.408 6.742 -8.393 1.00 63.72 314 LYS A N 1
ATOM 2538 C CA . LYS A 1 314 ? -20.844 5.829 -9.465 1.00 63.72 314 LYS A CA 1
ATOM 2539 C C . LYS A 1 314 ? -19.696 4.967 -10.006 1.00 63.72 314 LYS A C 1
ATOM 2541 O O . LYS A 1 314 ? -19.937 3.853 -10.457 1.00 63.72 314 LYS A O 1
ATOM 2546 N N . PHE A 1 315 ? -18.455 5.445 -9.899 1.00 64.12 315 PHE A N 1
ATOM 2547 C CA . PHE A 1 315 ? -17.265 4.765 -10.418 1.00 64.12 315 PHE A CA 1
ATOM 2548 C C . PHE A 1 315 ? -16.437 4.054 -9.342 1.00 64.12 315 PHE A C 1
ATOM 2550 O O . PHE A 1 315 ? -15.468 3.383 -9.681 1.00 64.12 315 PHE A O 1
ATOM 2557 N N . SER A 1 316 ? -16.827 4.114 -8.061 1.00 64.56 316 SER A N 1
ATOM 2558 C CA . SER A 1 316 ? -16.104 3.403 -6.993 1.00 64.56 316 SER A CA 1
ATOM 2559 C C . SER A 1 316 ? -16.093 1.880 -7.203 1.00 64.56 316 SER A C 1
ATOM 2561 O O . SER A 1 316 ? -15.147 1.204 -6.817 1.00 64.56 316 SER A O 1
ATOM 2563 N N . GLY A 1 317 ? -17.118 1.329 -7.868 1.00 68.00 317 GLY A N 1
ATOM 2564 C CA . GLY A 1 317 ? -17.149 -0.085 -8.263 1.00 68.00 317 GLY A CA 1
ATOM 2565 C C . GLY A 1 317 ? -16.114 -0.451 -9.335 1.00 68.00 317 GLY A C 1
ATOM 2566 O O . GLY A 1 317 ? -15.650 -1.586 -9.371 1.00 68.00 317 GLY A O 1
ATOM 2567 N N . ALA A 1 318 ? -15.699 0.511 -10.167 1.00 81.38 318 ALA A N 1
ATOM 2568 C CA . ALA A 1 318 ? -14.679 0.306 -11.192 1.00 81.38 318 ALA A CA 1
ATOM 2569 C C . ALA A 1 318 ? -13.250 0.372 -10.628 1.00 81.38 318 ALA A C 1
ATOM 2571 O O . ALA A 1 318 ? -12.330 -0.130 -11.266 1.00 81.38 318 ALA A O 1
ATOM 2572 N N . SER A 1 319 ? -13.048 0.934 -9.429 1.00 85.44 319 SER A N 1
ATOM 2573 C CA . SER A 1 319 ? -11.724 1.093 -8.811 1.00 85.44 319 SER A CA 1
ATOM 2574 C C . SER A 1 319 ? -10.961 -0.225 -8.695 1.00 85.44 319 SER A C 1
ATOM 2576 O O . SER A 1 319 ? -9.783 -0.277 -9.034 1.00 85.44 319 SER A O 1
ATOM 2578 N N . PHE A 1 320 ? -11.631 -1.303 -8.270 1.00 86.06 320 PHE A N 1
ATOM 2579 C CA . PHE A 1 320 ? -10.998 -2.621 -8.180 1.00 86.06 320 PHE A CA 1
ATOM 2580 C C . PHE A 1 320 ? -10.647 -3.190 -9.559 1.00 86.06 320 PHE A C 1
ATOM 2582 O O . PHE A 1 320 ? -9.585 -3.779 -9.729 1.00 86.06 320 PHE A O 1
ATOM 2589 N N . PHE A 1 321 ? -11.510 -2.985 -10.556 1.00 88.06 321 PHE A N 1
ATOM 2590 C CA . PHE A 1 321 ? -11.241 -3.438 -11.919 1.00 88.06 321 PHE A CA 1
ATOM 2591 C C . PHE A 1 321 ? -10.050 -2.695 -12.535 1.00 88.06 321 PHE A C 1
ATOM 2593 O O . PHE A 1 321 ? -9.162 -3.339 -13.079 1.00 88.06 321 PHE A O 1
ATOM 2600 N N . ILE A 1 322 ? -9.981 -1.366 -12.384 1.00 88.69 322 ILE A N 1
ATOM 2601 C CA . ILE A 1 322 ? -8.826 -0.553 -12.803 1.00 88.69 322 ILE A CA 1
ATOM 2602 C C . ILE A 1 322 ? -7.556 -1.056 -12.105 1.00 88.69 322 ILE A C 1
ATOM 2604 O O . ILE A 1 322 ? -6.548 -1.318 -12.759 1.00 88.69 322 ILE A O 1
ATOM 2608 N N . PHE A 1 323 ? -7.631 -1.265 -10.788 1.00 88.31 323 PHE A N 1
ATOM 2609 C CA . PHE A 1 323 ? -6.532 -1.816 -10.001 1.00 88.31 323 PHE A CA 1
ATOM 2610 C C . PHE A 1 323 ? -6.079 -3.201 -10.490 1.00 88.31 323 PHE A C 1
ATOM 2612 O O . PHE A 1 323 ? -4.886 -3.458 -10.523 1.00 88.31 323 PHE A O 1
ATOM 2619 N N . ALA A 1 324 ? -6.973 -4.097 -10.901 1.00 88.31 324 ALA A N 1
ATOM 2620 C CA . ALA A 1 324 ? -6.569 -5.425 -11.359 1.00 88.31 324 ALA A CA 1
ATOM 2621 C C . ALA A 1 324 ? -6.073 -5.440 -12.818 1.00 88.31 324 ALA A C 1
ATOM 2623 O O . ALA A 1 324 ? -5.119 -6.144 -13.139 1.00 88.31 324 ALA A O 1
ATOM 2624 N N . MET A 1 325 ? -6.693 -4.648 -13.698 1.00 89.00 325 MET A N 1
ATOM 2625 C CA . MET A 1 325 ? -6.422 -4.672 -15.140 1.00 89.00 325 MET A CA 1
ATOM 2626 C C . MET A 1 325 ? -5.220 -3.834 -15.579 1.00 89.00 325 MET A C 1
ATOM 2628 O O . MET A 1 325 ? -4.700 -4.069 -16.669 1.00 89.00 325 MET A O 1
ATOM 2632 N N . HIS A 1 326 ? -4.771 -2.856 -14.788 1.00 89.25 326 HIS A N 1
ATOM 2633 C CA . HIS A 1 326 ? -3.790 -1.884 -15.285 1.00 89.25 326 HIS A CA 1
ATOM 2634 C C . HIS A 1 326 ? -2.479 -2.513 -15.773 1.00 89.25 326 HIS A C 1
ATOM 2636 O O . HIS A 1 326 ? -1.960 -2.053 -16.780 1.00 89.25 326 HIS A O 1
ATOM 2642 N N . ILE A 1 327 ? -1.974 -3.589 -15.157 1.00 85.00 327 ILE A N 1
ATOM 2643 C CA . ILE A 1 327 ? -0.748 -4.258 -15.634 1.00 85.00 327 ILE A CA 1
ATOM 2644 C C . ILE A 1 327 ? -0.943 -4.940 -16.987 1.00 85.00 327 ILE A C 1
ATOM 2646 O O . ILE A 1 327 ? -0.044 -4.888 -17.821 1.00 85.00 327 ILE A O 1
ATOM 2650 N N . PHE A 1 328 ? -2.119 -5.514 -17.255 1.00 85.81 328 PHE A N 1
ATOM 2651 C CA . PHE A 1 328 ? -2.427 -6.074 -18.574 1.00 85.81 328 PHE A CA 1
ATOM 2652 C C . PHE A 1 328 ? -2.382 -4.978 -19.642 1.00 85.81 328 PHE A C 1
ATOM 2654 O O . PHE A 1 328 ? -1.770 -5.142 -20.693 1.00 85.81 328 PHE A O 1
ATOM 2661 N N . VAL A 1 329 ? -3.004 -3.835 -19.342 1.00 85.38 329 VAL A N 1
ATOM 2662 C CA . VAL A 1 329 ? -3.068 -2.686 -20.249 1.00 85.38 329 VAL A CA 1
ATOM 2663 C C . VAL A 1 329 ? -1.683 -2.070 -20.452 1.00 85.38 329 VAL A C 1
ATOM 2665 O O . VAL A 1 329 ? -1.278 -1.846 -21.590 1.00 85.38 329 VAL A O 1
ATOM 2668 N N . LEU A 1 330 ? -0.928 -1.842 -19.375 1.00 81.44 330 LEU A N 1
ATOM 2669 C CA . LEU A 1 330 ? 0.436 -1.314 -19.440 1.00 81.44 330 LEU A CA 1
ATOM 2670 C C . LEU A 1 330 ? 1.367 -2.261 -20.206 1.00 81.44 330 LEU A C 1
ATOM 2672 O O . LEU A 1 330 ? 2.145 -1.798 -21.037 1.00 81.44 330 LEU A O 1
ATOM 2676 N N . GLY A 1 331 ? 1.221 -3.575 -20.014 1.00 76.25 331 GLY A N 1
ATOM 2677 C CA . GLY A 1 331 ? 1.970 -4.599 -20.742 1.00 76.25 331 GLY A CA 1
ATOM 2678 C C . GLY A 1 331 ? 1.732 -4.607 -22.256 1.00 76.25 331 GLY A C 1
ATOM 2679 O O . GLY A 1 331 ? 2.557 -5.141 -22.988 1.00 76.25 331 GLY A O 1
ATOM 2680 N N . ILE A 1 332 ? 0.647 -3.992 -22.742 1.00 81.19 332 ILE A N 1
ATOM 2681 C CA . ILE A 1 332 ? 0.360 -3.822 -24.175 1.00 81.19 332 ILE A CA 1
ATOM 2682 C C . ILE A 1 332 ? 0.759 -2.419 -24.645 1.00 81.19 332 ILE A C 1
ATOM 2684 O O . ILE A 1 332 ? 1.463 -2.270 -25.643 1.00 81.19 332 ILE A O 1
ATOM 2688 N N . ILE A 1 333 ? 0.321 -1.381 -23.927 1.00 80.50 333 ILE A N 1
ATOM 2689 C CA . ILE A 1 333 ? 0.492 0.015 -24.341 1.00 80.50 333 ILE A CA 1
ATOM 2690 C C . ILE A 1 333 ? 1.965 0.424 -24.319 1.00 80.50 333 ILE A C 1
ATOM 2692 O O . ILE A 1 333 ? 2.425 1.054 -25.268 1.00 80.50 333 ILE A O 1
ATOM 2696 N N . VAL A 1 334 ? 2.721 0.065 -23.277 1.00 77.38 334 VAL A N 1
ATOM 2697 C CA . VAL A 1 334 ? 4.122 0.493 -23.148 1.00 77.38 334 VAL A CA 1
ATOM 2698 C C . VAL A 1 334 ? 4.981 -0.040 -24.306 1.00 77.38 334 VAL A C 1
ATOM 2700 O O . VAL A 1 334 ? 5.668 0.769 -24.932 1.00 77.38 334 VAL A O 1
ATOM 2703 N N . PRO A 1 335 ? 4.926 -1.334 -24.689 1.00 75.56 335 PRO A N 1
ATOM 2704 C CA . PRO A 1 335 ? 5.620 -1.818 -25.886 1.00 75.56 335 PRO A CA 1
ATOM 2705 C C . PRO A 1 335 ? 5.194 -1.123 -27.183 1.00 75.56 335 PRO A C 1
ATOM 2707 O O . PRO A 1 335 ? 6.051 -0.818 -28.010 1.00 75.56 335 PRO A O 1
ATOM 2710 N N . VAL A 1 336 ? 3.899 -0.841 -27.362 1.00 78.12 336 VAL A N 1
ATOM 2711 C CA . VAL A 1 336 ? 3.386 -0.143 -28.555 1.00 78.12 336 VAL A CA 1
ATOM 2712 C C . VAL A 1 336 ? 3.915 1.289 -28.629 1.00 78.12 336 VAL A C 1
ATOM 2714 O O . VAL A 1 336 ? 4.377 1.716 -29.686 1.00 78.12 336 VAL A O 1
ATOM 2717 N N . LEU A 1 337 ? 3.904 2.022 -27.514 1.00 77.00 337 LEU A N 1
ATOM 2718 C CA . LEU A 1 337 ? 4.453 3.376 -27.446 1.00 77.00 337 LEU A CA 1
ATOM 2719 C C . LEU A 1 337 ? 5.969 3.382 -27.661 1.00 77.00 337 LEU A C 1
ATOM 2721 O O . LEU A 1 337 ? 6.464 4.220 -28.408 1.00 77.00 337 LEU A O 1
ATOM 2725 N N . ASN A 1 338 ? 6.697 2.422 -27.082 1.00 72.44 338 ASN A N 1
ATOM 2726 C CA . ASN A 1 338 ? 8.131 2.235 -27.325 1.00 72.44 338 ASN A CA 1
ATOM 2727 C C . ASN A 1 338 ? 8.432 1.985 -28.807 1.00 72.44 338 ASN A C 1
ATOM 2729 O O . ASN A 1 338 ? 9.351 2.575 -29.374 1.00 72.44 338 ASN A O 1
ATOM 2733 N N . PHE A 1 339 ? 7.639 1.126 -29.446 1.00 74.75 339 PHE A N 1
ATOM 2734 C CA . PHE A 1 339 ? 7.751 0.846 -30.870 1.00 74.75 339 PHE A CA 1
ATOM 2735 C C . PHE A 1 339 ? 7.476 2.101 -31.710 1.00 74.75 339 PHE A C 1
ATOM 2737 O O . PHE A 1 339 ? 8.272 2.441 -32.582 1.00 74.75 339 PHE A O 1
ATOM 2744 N N . ALA A 1 340 ? 6.400 2.835 -31.414 1.00 75.06 340 ALA A N 1
ATOM 2745 C CA . ALA A 1 340 ? 6.066 4.078 -32.104 1.00 75.06 340 ALA A CA 1
ATOM 2746 C C . ALA A 1 340 ? 7.156 5.148 -31.929 1.00 75.06 340 ALA A C 1
ATOM 2748 O O . ALA A 1 340 ? 7.579 5.749 -32.915 1.00 75.06 340 ALA A O 1
ATOM 2749 N N . TYR A 1 341 ? 7.660 5.339 -30.706 1.00 72.94 341 TYR A N 1
ATOM 2750 C CA . TYR A 1 341 ? 8.768 6.248 -30.408 1.00 72.94 341 TYR A CA 1
ATOM 2751 C C . TYR A 1 341 ? 10.004 5.901 -31.243 1.00 72.94 341 TYR A C 1
ATOM 2753 O O . TYR A 1 341 ? 10.560 6.760 -31.925 1.00 72.94 341 TYR A O 1
ATOM 2761 N N . PHE A 1 342 ? 10.391 4.624 -31.274 1.00 70.00 342 PHE A N 1
ATOM 2762 C CA . PHE A 1 342 ? 11.522 4.183 -32.083 1.00 70.00 342 PHE A CA 1
ATOM 2763 C C . PHE A 1 342 ? 11.343 4.514 -33.569 1.00 70.00 342 PHE A C 1
ATOM 2765 O O . PHE A 1 342 ? 12.286 4.997 -34.184 1.00 70.00 342 PHE A O 1
ATOM 2772 N N . PHE A 1 343 ? 10.160 4.293 -34.150 1.00 73.25 343 PHE A N 1
ATOM 2773 C CA . PHE A 1 343 ? 9.907 4.588 -35.566 1.00 73.25 343 PHE A CA 1
ATOM 2774 C C . PHE A 1 343 ? 9.861 6.087 -35.874 1.00 73.25 343 PHE A C 1
ATOM 2776 O O . PHE A 1 343 ? 10.441 6.512 -36.872 1.00 73.25 343 PHE A O 1
ATOM 2783 N N . LEU A 1 344 ? 9.216 6.884 -35.020 1.00 70.75 344 LEU A N 1
ATOM 2784 C CA . LEU A 1 344 ? 9.071 8.328 -35.216 1.00 70.75 344 LEU A CA 1
ATOM 2785 C C . LEU A 1 344 ? 10.404 9.073 -35.064 1.00 70.75 344 LEU A C 1
ATOM 2787 O O . LEU A 1 344 ? 10.652 10.030 -35.791 1.00 70.75 344 LEU A O 1
ATOM 2791 N N . PHE A 1 345 ? 11.286 8.612 -34.173 1.00 64.94 345 PHE A N 1
ATOM 2792 C CA . PHE A 1 345 ? 12.562 9.277 -33.888 1.00 64.94 345 PHE A CA 1
ATOM 2793 C C . PHE A 1 345 ? 13.785 8.607 -34.542 1.00 64.94 345 PHE A C 1
ATOM 2795 O O . PHE A 1 345 ? 14.889 9.154 -34.481 1.00 64.94 345 PHE A O 1
ATOM 2802 N N . LYS A 1 346 ? 13.613 7.483 -35.262 1.00 53.16 346 LYS A N 1
ATOM 2803 C CA . LYS A 1 346 ? 14.688 6.823 -36.037 1.00 53.16 346 LYS A CA 1
ATOM 2804 C C . LYS A 1 346 ? 15.323 7.737 -37.091 1.00 53.16 346 LYS A C 1
ATOM 2806 O O . LYS A 1 346 ? 16.511 7.596 -37.378 1.00 53.16 346 LYS A O 1
ATOM 2811 N N . GLY A 1 347 ? 14.547 8.669 -37.650 1.00 45.53 347 GLY A N 1
ATOM 2812 C CA . GLY A 1 347 ? 15.010 9.620 -38.666 1.00 45.53 347 GLY A CA 1
ATOM 2813 C C . GLY A 1 347 ? 16.074 10.606 -38.169 1.00 45.53 347 GLY A C 1
ATOM 2814 O O . GLY A 1 347 ? 16.882 11.060 -38.970 1.00 45.53 347 GLY A O 1
ATOM 2815 N N . ASN A 1 348 ? 16.136 10.872 -36.858 1.00 43.19 348 ASN A N 1
ATOM 2816 C CA . ASN A 1 348 ? 17.084 11.828 -36.270 1.00 43.19 348 ASN A CA 1
ATOM 2817 C C . ASN A 1 348 ? 18.359 11.180 -35.704 1.00 43.19 348 ASN A C 1
ATOM 2819 O O . ASN A 1 348 ? 19.309 11.884 -35.383 1.00 43.19 348 ASN A O 1
ATOM 2823 N N . ILE A 1 349 ? 18.407 9.850 -35.572 1.00 43.00 349 ILE A N 1
ATOM 2824 C CA . ILE A 1 349 ? 19.585 9.145 -35.029 1.00 43.00 349 ILE A CA 1
ATOM 2825 C C . ILE A 1 349 ? 20.582 8.794 -36.145 1.00 43.00 349 ILE A C 1
ATOM 2827 O O . ILE A 1 349 ? 21.794 8.841 -35.935 1.00 43.00 349 ILE A O 1
ATOM 2831 N N . LEU A 1 350 ? 20.096 8.503 -37.357 1.00 34.41 350 LEU A N 1
ATOM 2832 C CA . LEU A 1 350 ? 20.955 8.210 -38.514 1.00 34.41 350 LEU A CA 1
ATOM 2833 C C . LEU A 1 350 ? 21.666 9.448 -39.085 1.00 34.41 350 LEU A C 1
ATOM 2835 O O . LEU A 1 350 ? 22.663 9.295 -39.781 1.00 34.41 350 LEU A O 1
ATOM 2839 N N . THR A 1 351 ? 21.202 10.659 -38.771 1.00 35.88 351 THR A N 1
ATOM 2840 C CA . THR A 1 351 ? 21.880 11.912 -39.141 1.00 35.88 351 THR A CA 1
ATOM 2841 C C . THR A 1 351 ? 22.979 12.319 -38.156 1.00 35.88 351 THR A C 1
ATOM 2843 O O . THR A 1 351 ? 23.840 13.111 -38.526 1.00 35.88 351 THR A O 1
ATOM 2846 N N . VAL A 1 352 ? 23.005 11.756 -36.939 1.00 38.59 352 VAL A N 1
ATOM 2847 C CA . VAL A 1 352 ? 24.028 12.065 -35.919 1.00 38.59 352 VAL A CA 1
ATOM 2848 C C . VAL A 1 352 ? 25.126 11.001 -35.851 1.00 38.59 352 VAL A C 1
ATOM 2850 O O . VAL A 1 352 ? 26.272 11.326 -35.558 1.00 38.59 352 VAL A O 1
ATOM 2853 N N . VAL A 1 353 ? 24.831 9.737 -36.171 1.00 32.94 353 VAL A N 1
ATOM 2854 C CA . VAL A 1 353 ? 25.825 8.652 -36.100 1.00 32.94 353 VAL A CA 1
ATOM 2855 C C . VAL A 1 353 ? 26.107 8.100 -37.491 1.00 32.94 353 VAL A C 1
ATOM 2857 O O . VAL A 1 353 ? 25.738 6.980 -37.851 1.00 32.94 353 VAL A O 1
ATOM 2860 N N . GLY A 1 354 ? 26.815 8.908 -38.278 1.00 28.69 354 GLY A N 1
ATOM 2861 C CA . GLY A 1 354 ? 27.619 8.413 -39.384 1.00 28.69 354 GLY A CA 1
ATOM 2862 C C . GLY A 1 354 ? 28.705 7.482 -38.847 1.00 28.69 354 GLY A C 1
ATOM 2863 O O . GLY A 1 354 ? 29.812 7.913 -38.560 1.00 28.69 354 GLY A O 1
ATOM 2864 N N . GLY A 1 355 ? 28.371 6.198 -38.713 1.00 29.95 355 GLY A N 1
ATOM 2865 C CA . GLY A 1 355 ? 29.350 5.121 -38.617 1.00 29.95 355 GLY A CA 1
ATOM 2866 C C . GLY A 1 355 ? 29.475 4.440 -37.262 1.00 29.95 355 GLY A C 1
ATOM 2867 O O . GLY A 1 355 ? 30.485 4.609 -36.610 1.00 29.95 355 GLY A O 1
ATOM 2868 N N . VAL A 1 356 ? 28.543 3.547 -36.911 1.00 31.03 356 VAL A N 1
ATOM 2869 C CA . VAL A 1 356 ? 28.891 2.263 -36.268 1.00 31.03 356 VAL A CA 1
ATOM 2870 C C . VAL A 1 356 ? 27.853 1.209 -36.684 1.00 31.03 356 VAL A C 1
ATOM 2872 O O . VAL A 1 356 ? 26.709 1.212 -36.229 1.00 31.03 356 VAL A O 1
ATOM 2875 N N . LYS A 1 357 ? 28.257 0.268 -37.546 1.00 31.62 357 LYS A N 1
ATOM 2876 C CA . LYS A 1 357 ? 27.529 -0.980 -37.833 1.00 31.62 357 LYS A CA 1
ATOM 2877 C C . LYS A 1 357 ? 27.568 -1.881 -36.585 1.00 31.62 357 LYS A C 1
ATOM 2879 O O . LYS A 1 357 ? 28.419 -2.749 -36.530 1.00 31.62 357 LYS A O 1
ATOM 2884 N N . ASN A 1 358 ? 26.717 -1.674 -35.576 1.00 31.78 358 ASN A N 1
ATOM 2885 C CA . ASN A 1 358 ? 26.499 -2.665 -34.494 1.00 31.78 358 ASN A CA 1
ATOM 2886 C C . ASN A 1 358 ? 25.138 -2.542 -33.769 1.00 31.78 358 ASN A C 1
ATOM 2888 O O . ASN A 1 358 ? 24.925 -3.109 -32.698 1.00 31.78 358 ASN A O 1
ATOM 2892 N N . SER A 1 359 ? 24.164 -1.849 -34.363 1.00 34.38 359 SER A N 1
ATOM 2893 C CA . SER A 1 359 ? 22.876 -1.530 -33.723 1.00 34.38 359 SER A CA 1
ATOM 2894 C C . SER A 1 359 ? 21.949 -2.738 -33.492 1.00 34.38 359 SER A C 1
ATOM 2896 O O . SER A 1 359 ? 21.042 -2.660 -32.669 1.00 34.38 359 SER A O 1
ATOM 2898 N N . TRP A 1 360 ? 22.170 -3.868 -34.176 1.00 31.38 360 TRP A N 1
ATOM 2899 C CA . TRP A 1 360 ? 21.339 -5.076 -34.030 1.00 31.38 360 TRP A CA 1
ATOM 2900 C C . TRP A 1 360 ? 21.659 -5.895 -32.771 1.00 31.38 360 TRP A C 1
ATOM 2902 O O . TRP A 1 360 ? 20.750 -6.458 -32.163 1.00 31.38 360 TRP A O 1
ATOM 2912 N N . HIS A 1 361 ? 22.917 -5.912 -32.322 1.00 27.00 361 HIS A N 1
ATOM 2913 C CA . HIS A 1 361 ? 23.287 -6.579 -31.069 1.00 27.00 361 HIS A CA 1
ATOM 2914 C C . HIS A 1 361 ? 22.856 -5.768 -29.839 1.00 27.00 361 HIS A C 1
ATOM 2916 O O . HIS A 1 361 ? 22.402 -6.360 -28.861 1.00 27.00 361 HIS A O 1
ATOM 2922 N N . LEU A 1 362 ? 22.869 -4.429 -29.918 1.00 31.05 362 LEU A N 1
ATOM 2923 C CA . LEU A 1 362 ? 22.249 -3.575 -28.897 1.00 31.05 362 LEU A CA 1
ATOM 2924 C C . LEU A 1 362 ? 20.726 -3.753 -28.833 1.00 31.05 362 LEU A C 1
ATOM 2926 O O . LEU A 1 362 ? 20.181 -3.732 -27.740 1.00 31.05 362 LEU A O 1
ATOM 2930 N N . PHE A 1 363 ? 20.042 -3.971 -29.963 1.00 33.91 363 PHE A N 1
ATOM 2931 C CA . PHE A 1 363 ? 18.590 -4.204 -30.012 1.00 33.91 363 PHE A CA 1
ATOM 2932 C C . PHE A 1 363 ? 18.171 -5.488 -29.284 1.00 33.91 363 PHE A C 1
ATOM 2934 O O . PHE A 1 363 ? 17.202 -5.483 -28.525 1.00 33.91 363 PHE A O 1
ATOM 2941 N N . LEU A 1 364 ? 18.924 -6.576 -29.469 1.00 27.88 364 LEU A N 1
ATOM 2942 C CA . LEU A 1 364 ? 18.681 -7.815 -28.736 1.00 27.88 364 LEU A CA 1
ATOM 2943 C C . LEU A 1 364 ? 19.026 -7.654 -27.258 1.00 27.88 364 LEU A C 1
ATOM 2945 O O . LEU A 1 364 ? 18.212 -8.056 -26.440 1.00 27.88 364 LEU A O 1
ATOM 2949 N N . HIS A 1 365 ? 20.142 -6.998 -26.917 1.00 27.67 365 HIS A N 1
ATOM 2950 C CA . HIS A 1 365 ? 20.544 -6.777 -25.524 1.00 27.67 365 HIS A CA 1
ATOM 2951 C C . HIS A 1 365 ? 19.584 -5.844 -24.764 1.00 27.67 365 HIS A C 1
ATOM 2953 O O . HIS A 1 365 ? 19.260 -6.117 -23.615 1.00 27.67 365 HIS A O 1
ATOM 2959 N N . TYR A 1 366 ? 19.037 -4.808 -25.415 1.00 29.83 366 TYR A N 1
ATOM 2960 C CA . TYR A 1 366 ? 17.993 -3.949 -24.845 1.00 29.83 366 TYR A CA 1
ATOM 2961 C C . TYR A 1 366 ? 16.663 -4.683 -24.685 1.00 29.83 366 TYR A 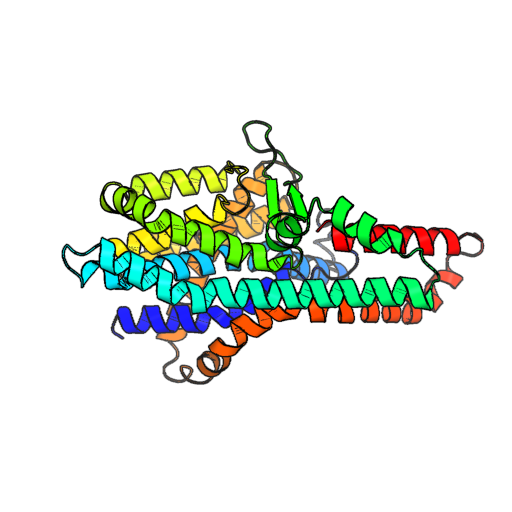C 1
ATOM 2963 O O . TYR A 1 366 ? 15.984 -4.460 -23.694 1.00 29.83 366 TYR A O 1
ATOM 2971 N N . GLN A 1 367 ? 16.278 -5.573 -25.608 1.00 29.47 367 GLN A N 1
ATOM 2972 C CA . GLN A 1 367 ? 15.072 -6.390 -25.436 1.00 29.47 367 GLN A CA 1
ATOM 2973 C C . GLN A 1 367 ? 15.234 -7.462 -24.355 1.00 29.47 367 GLN A C 1
ATOM 2975 O O . GLN A 1 367 ? 14.262 -7.731 -23.654 1.00 29.47 367 GLN A O 1
ATOM 2980 N N . THR A 1 368 ? 16.422 -8.055 -24.175 1.00 27.20 368 THR A N 1
ATOM 2981 C CA . THR A 1 368 ? 16.676 -8.938 -23.027 1.00 27.20 368 THR A CA 1
ATOM 2982 C C . THR A 1 368 ? 16.727 -8.154 -21.726 1.00 27.20 368 THR A C 1
ATOM 2984 O O . THR A 1 368 ? 16.117 -8.605 -20.771 1.00 27.20 368 THR A O 1
ATOM 2987 N N . LEU A 1 369 ? 17.346 -6.972 -21.679 1.00 28.12 369 LEU A N 1
ATOM 2988 C CA . LEU A 1 369 ? 17.360 -6.127 -20.479 1.00 28.12 369 LEU A CA 1
ATOM 2989 C C . LEU A 1 369 ? 15.969 -5.566 -20.143 1.00 28.12 369 LEU A C 1
ATOM 2991 O O . LEU A 1 369 ? 15.614 -5.568 -18.975 1.00 28.12 369 LEU A O 1
ATOM 2995 N N . LEU A 1 370 ? 15.146 -5.195 -21.132 1.00 30.27 370 LEU A N 1
ATOM 2996 C CA . LEU A 1 370 ? 13.750 -4.770 -20.935 1.00 30.27 370 LEU A CA 1
ATOM 2997 C C . LEU A 1 370 ? 12.823 -5.930 -20.574 1.00 30.27 370 LEU A C 1
ATOM 2999 O O . LEU A 1 370 ? 11.906 -5.751 -19.783 1.00 30.27 370 LEU A O 1
ATOM 3003 N N . ALA A 1 371 ? 13.040 -7.125 -21.131 1.00 28.41 371 ALA A N 1
ATOM 3004 C CA . ALA A 1 371 ? 12.309 -8.313 -20.705 1.00 28.41 371 ALA A CA 1
ATOM 3005 C C . ALA A 1 371 ? 12.709 -8.701 -19.275 1.00 28.41 371 ALA A C 1
ATOM 3007 O O . ALA A 1 371 ? 11.837 -8.965 -18.462 1.00 28.41 371 ALA A O 1
ATOM 3008 N N . ILE A 1 372 ? 13.998 -8.669 -18.933 1.00 28.14 372 ILE A N 1
ATOM 3009 C CA . ILE A 1 372 ? 14.483 -8.963 -17.579 1.00 28.14 372 ILE A CA 1
ATOM 3010 C C . ILE A 1 372 ? 14.020 -7.877 -16.590 1.00 28.14 372 ILE A C 1
ATOM 3012 O O . ILE A 1 372 ? 13.579 -8.221 -15.500 1.00 28.14 372 ILE A O 1
ATOM 3016 N N . SER A 1 373 ? 13.982 -6.596 -16.976 1.00 27.98 373 SER A N 1
ATOM 3017 C CA . SER A 1 373 ? 13.501 -5.497 -16.122 1.00 27.98 373 SER A CA 1
ATOM 3018 C C . SER A 1 373 ? 11.974 -5.435 -15.995 1.00 27.98 373 SER A C 1
ATOM 3020 O O . SER A 1 373 ? 11.476 -4.979 -14.975 1.00 27.98 373 SER A O 1
ATOM 3022 N N . LEU A 1 374 ? 11.215 -5.918 -16.988 1.00 28.89 374 LEU A N 1
ATOM 3023 C CA . LEU A 1 374 ? 9.759 -6.120 -16.879 1.00 28.89 374 LEU A CA 1
ATOM 3024 C C . LEU A 1 374 ? 9.395 -7.326 -15.997 1.00 28.89 374 LEU A C 1
ATOM 3026 O O . LEU A 1 374 ? 8.245 -7.440 -15.580 1.00 28.89 374 LEU A O 1
ATOM 3030 N N . PHE A 1 375 ? 10.352 -8.216 -15.718 1.00 27.73 375 PHE A N 1
ATOM 3031 C CA . PHE A 1 375 ? 10.177 -9.386 -14.850 1.00 27.73 375 PHE A CA 1
ATOM 3032 C C . PHE A 1 375 ? 10.913 -9.274 -13.495 1.00 27.73 375 PHE A C 1
ATOM 3034 O O . PHE A 1 375 ? 10.770 -10.178 -12.671 1.00 27.73 375 PHE A O 1
ATOM 3041 N N . GLN A 1 376 ? 11.647 -8.182 -13.239 1.00 23.53 376 GLN A N 1
ATOM 3042 C CA . GLN A 1 376 ? 12.345 -7.896 -11.970 1.00 23.53 376 GLN A CA 1
ATOM 3043 C C . GLN A 1 376 ? 11.938 -6.568 -11.301 1.00 23.53 376 GLN A C 1
ATOM 3045 O O . GLN A 1 376 ? 12.609 -6.130 -10.366 1.00 23.53 376 GLN A O 1
ATOM 3050 N N . LEU A 1 377 ? 10.833 -5.949 -11.728 1.00 29.84 377 LEU A N 1
ATOM 3051 C CA . LEU A 1 377 ? 10.217 -4.823 -11.020 1.00 29.84 377 LEU A CA 1
ATOM 3052 C C . LEU A 1 377 ? 8.850 -5.185 -10.459 1.00 29.84 377 LEU A C 1
ATOM 3054 O O . LEU A 1 377 ? 8.002 -5.707 -11.220 1.00 29.84 377 LEU A O 1
#